Protein 8PKW (pdb70)

Structure (mmCIF, N/CA/C/O backbone):
data_8PKW
#
_entry.id   8PKW
#
_cell.length_a   162.684
_cell.length_b   68.970
_cell.length_c   77.965
_cell.angle_alpha   90.000
_cell.angle_beta   117.864
_cell.angle_gamma   90.000
#
_symmetry.space_group_name_H-M   'C 1 2 1'
#
loop_
_entity.id
_entity.type
_entity.pdbx_description
1 polymer 'Kelch-like ECH-associated protein 1'
2 polymer CP5
3 non-polymer 'SULFATE ION'
4 non-polymer 'CHLORIDE ION'
5 non-polymer 1,2-ETHANEDIOL
6 non-polymer GLYCEROL
7 non-polymer 'SODIUM ION'
8 non-polymer (2-methylphenyl)methanol
9 water water
#
loop_
_atom_site.group_PDB
_atom_site.id
_atom_site.type_symbol
_atom_site.label_atom_id
_atom_site.label_alt_id
_atom_site.label_comp_id
_atom_site.label_asym_id
_atom_site.label_entity_id
_atom_site.label_seq_id
_atom_site.pdbx_PDB_ins_code
_atom_site.Cartn_x
_atom_site.Cartn_y
_atom_site.Cartn_z
_atom_site.occupancy
_atom_site.B_iso_or_equiv
_atom_site.auth_seq_id
_atom_site.auth_comp_id
_atom_site.auth_asym_id
_atom_site.auth_atom_id
_atom_site.pdbx_PDB_model_num
ATOM 1 N N . VAL A 1 16 ? -55.12445 9.79185 11.38157 1.000 82.66182 324 VAL A N 1
ATOM 2 C CA . VAL A 1 16 ? -54.62730 8.88721 12.41097 1.000 81.58705 324 VAL A CA 1
ATOM 3 C C . VAL A 1 16 ? -53.21236 8.43287 12.06508 1.000 77.31679 324 VAL A C 1
ATOM 4 O O . VAL A 1 16 ? -52.34326 8.35346 12.93501 1.000 81.31429 324 VAL A O 1
ATOM 6 N N . GLY A 1 17 ? -52.97681 8.16239 10.78472 1.000 67.33525 325 GLY A N 1
ATOM 7 C CA . GLY A 1 17 ? -51.68857 7.67790 10.34355 1.000 58.80421 325 GLY A CA 1
ATOM 8 C C . GLY A 1 17 ? -50.74354 8.80832 9.97094 1.000 51.54916 325 GLY A C 1
ATOM 9 O O . GLY A 1 17 ? -51.15353 9.84715 9.46283 1.000 53.26477 325 GLY A O 1
ATOM 10 N N . ARG A 1 18 ? -49.46081 8.58854 10.23743 1.000 42.82887 326 ARG A N 1
ATOM 11 C CA . ARG A 1 18 ? -48.41954 9.54745 9.90572 1.000 38.29511 326 ARG A CA 1
ATOM 12 C C . ARG A 1 18 ? -47.53329 8.98144 8.80059 1.000 34.00129 326 ARG A C 1
ATOM 13 O O . ARG A 1 18 ? -47.28574 7.77106 8.73845 1.000 35.55670 326 ARG A O 1
ATOM 21 N N . LEU A 1 19 ? -47.06856 9.86687 7.92067 1.000 29.73373 327 LEU A N 1
ATOM 22 C CA . LEU A 1 19 ? -46.22581 9.51349 6.78832 1.000 25.99454 327 LEU A CA 1
ATOM 23 C C . LEU A 1 19 ? -44.87965 10.20602 6.90504 1.000 28.17649 327 LEU A C 1
ATOM 24 O O . LEU A 1 19 ? -44.72770 11.19938 7.62544 1.000 28.53070 327 LEU A O 1
ATOM 29 N N . ILE A 1 20 ? -43.91136 9.68711 6.15807 1.000 26.77538 328 ILE A N 1
ATOM 30 C CA . ILE A 1 20 ? -42.58390 10.28113 6.06199 1.000 25.50421 328 ILE A CA 1
ATOM 31 C C . ILE A 1 20 ? -42.55621 11.12501 4.79478 1.000 26.37480 328 ILE A C 1
ATOM 32 O O . ILE A 1 20 ? -42.59369 10.59129 3.67920 1.000 28.66616 328 ILE A O 1
ATOM 37 N N . TYR A 1 21 ? -42.50014 12.44703 4.96190 1.000 24.92745 329 TYR A N 1
ATOM 38 C CA . TYR A 1 21 ? -42.50155 13.38466 3.84050 1.000 25.02550 329 TYR A CA 1
ATOM 39 C C . TYR A 1 21 ? -41.07362 13.74200 3.44939 1.000 26.13648 329 TYR A C 1
ATOM 40 O O . TYR A 1 21 ? -40.27071 14.09365 4.31398 1.000 29.78046 329 TYR A O 1
ATOM 49 N N . THR A 1 22 ? -40.76505 13.68740 2.15281 1.000 24.60166 330 THR A N 1
ATOM 50 C CA . THR A 1 22 ? -39.47400 14.14805 1.65106 1.000 25.43129 330 THR A CA 1
ATOM 51 C C . THR A 1 22 ? -39.71801 15.25716 0.63495 1.000 25.15115 330 THR A C 1
ATOM 52 O O . THR A 1 22 ? -40.52145 15.09277 -0.29228 1.000 30.56449 330 THR A O 1
ATOM 56 N N . ALA A 1 23 ? -39.02819 16.38564 0.81635 1.000 24.74373 331 ALA A N 1
ATOM 57 C CA . ALA A 1 23 ? -39.19390 17.57039 -0.01413 1.000 24.77354 331 ALA A CA 1
ATOM 58 C C . ALA A 1 23 ? -37.86656 17.92972 -0.65951 1.000 22.63302 331 ALA A C 1
ATOM 59 O O . ALA A 1 23 ? -36.82229 17.91896 0.00753 1.000 25.80214 331 ALA A O 1
ATOM 61 N N . GLY A 1 24 ? -37.91724 18.25371 -1.95296 1.000 24.95447 332 GLY A N 1
ATOM 62 C CA . GLY A 1 24 ? -36.75877 18.78312 -2.64814 1.000 26.44863 332 GLY A CA 1
ATOM 63 C C . GLY A 1 24 ? -35.68930 17.72980 -2.86908 1.000 26.04124 332 GLY A C 1
ATOM 64 O O . GLY A 1 24 ? -35.95909 16.52665 -2.95267 1.000 27.44940 332 GLY A O 1
ATOM 65 N N . GLY A 1 25 ? -34.45329 18.19369 -2.97555 1.000 24.81774 333 GLY A N 1
ATOM 66 C CA . GLY A 1 25 ? -33.30751 17.33123 -3.17226 1.000 25.13289 333 GLY A CA 1
ATOM 67 C C . GLY A 1 25 ? -32.57417 17.68268 -4.44686 1.000 25.81204 333 GLY A C 1
ATOM 68 O O . GLY A 1 25 ? -32.88135 18.66618 -5.13179 1.000 27.22450 333 GLY A O 1
ATOM 69 N N . TYR A 1 26 ? -31.56929 16.86577 -4.75695 1.000 26.37532 334 TYR A N 1
ATOM 70 C CA . TYR A 1 26 ? -30.70984 17.11852 -5.90188 1.000 25.85275 334 TYR A CA 1
ATOM 71 C C . TYR A 1 26 ? -30.46253 15.84052 -6.68857 1.000 26.83069 334 TYR A C 1
ATOM 72 O O . TYR A 1 26 ? -30.11766 14.80844 -6.11284 1.000 28.04427 334 TYR A O 1
ATOM 81 N N . PHE A 1 27 ? -30.64209 15.92207 -8.00904 1.000 28.06318 335 PHE A N 1
ATOM 82 C CA . PHE A 1 27 ? -30.16039 14.89988 -8.93478 1.000 29.27487 335 PHE A CA 1
ATOM 83 C C . PHE A 1 27 ? -30.00846 15.62930 -10.26841 1.000 36.01943 335 PHE A C 1
ATOM 84 O O . PHE A 1 27 ? -31.01310 15.92357 -10.92702 1.000 38.55385 335 PHE A O 1
ATOM 92 N N . ARG A 1 28 ? -28.76040 15.95499 -10.61400 1.000 37.46205 336 ARG A N 1
ATOM 93 C CA . ARG A 1 28 ? -28.35553 16.75343 -11.77270 1.000 36.16582 336 ARG A CA 1
ATOM 94 C C . ARG A 1 28 ? -28.76560 18.22007 -11.63812 1.000 35.22606 336 ARG A C 1
ATOM 95 O O . ARG A 1 28 ? -28.01871 19.11477 -12.04987 1.000 40.96435 336 ARG A O 1
ATOM 103 N N A GLN A 1 29 ? -29.94087 18.46794 -11.05948 0.500 32.54045 337 GLN A N 1
ATOM 104 N N B GLN A 1 29 ? -29.95074 18.47860 -11.08865 0.500 33.24866 337 GLN A N 1
ATOM 105 C CA A GLN A 1 29 ? -30.39776 19.80686 -10.71826 0.500 29.38038 337 GLN A CA 1
ATOM 106 C CA B GLN A 1 29 ? -30.36656 19.81836 -10.70320 0.500 31.24550 337 GLN A CA 1
ATOM 107 C C A GLN A 1 29 ? -31.25445 19.69739 -9.46756 0.500 27.54287 337 GLN A C 1
ATOM 108 C C B GLN A 1 29 ? -31.15316 19.69909 -9.40809 0.500 29.42019 337 GLN A C 1
ATOM 109 O O A GLN A 1 29 ? -31.64857 18.60113 -9.05719 0.500 28.28420 337 GLN A O 1
ATOM 110 O O B GLN A 1 29 ? -31.39861 18.59662 -8.90752 0.500 31.47905 337 GLN A O 1
ATOM 121 N N . SER A 1 30 ? -31.54030 20.84328 -8.85343 1.000 26.95595 338 SER A N 1
ATOM 122 C CA . SER A 1 30 ? -32.41894 20.83016 -7.68796 1.000 25.84872 338 SER A CA 1
ATOM 123 C C . SER A 1 30 ? -33.82047 20.39520 -8.09814 1.000 26.47321 338 SER A C 1
ATOM 124 O O . SER A 1 30 ? -34.25459 20.60717 -9.24068 1.000 29.06682 338 SER A O 1
ATOM 127 N N . LEU A 1 31 ? -34.52922 19.78654 -7.14589 1.000 25.23875 339 LEU A N 1
ATOM 128 C CA . LEU A 1 31 ? -35.78729 19.09683 -7.39796 1.000 26.66197 339 LEU A CA 1
ATOM 129 C C . LEU A 1 31 ? -36.94069 19.77563 -6.66829 1.000 25.28138 339 LEU A C 1
ATOM 130 O O . LEU A 1 31 ? -36.75815 20.39302 -5.61869 1.000 26.90358 339 LEU A O 1
ATOM 135 N N . SER A 1 32 ? -38.14889 19.63441 -7.22723 1.000 26.88618 340 SER A N 1
ATOM 136 C CA . SER A 1 32 ? -39.35379 20.18580 -6.61848 1.000 26.60128 340 SER A CA 1
ATOM 137 C C . SER A 1 32 ? -40.23710 19.14284 -5.95062 1.000 27.38505 340 SER A C 1
ATOM 138 O O . SER A 1 32 ? -41.31296 19.49772 -5.47366 1.000 29.55636 340 SER A O 1
ATOM 141 N N . TYR A 1 33 ? -39.82404 17.87847 -5.91500 1.000 28.45517 341 TYR A N 1
ATOM 142 C CA . TYR A 1 33 ? -40.69969 16.80110 -5.45681 1.000 27.87328 341 TYR A CA 1
ATOM 143 C C . TYR A 1 33 ? -41.10595 16.96197 -3.99943 1.000 27.77904 341 TYR A C 1
ATOM 144 O O . TYR A 1 33 ? -40.28415 17.28486 -3.14095 1.000 30.81169 341 TYR A O 1
ATOM 153 N N . LEU A 1 34 ? -42.37675 16.68516 -3.72208 1.000 25.65212 342 LEU A N 1
ATOM 154 C CA . LEU A 1 34 ? -42.85519 16.36627 -2.38428 1.000 25.27425 342 LEU A CA 1
ATOM 155 C C . LEU A 1 34 ? -43.52075 15.00221 -2.48349 1.000 25.63311 342 LEU A C 1
ATOM 156 O O . LEU A 1 34 ? -44.50358 14.84268 -3.21855 1.000 28.82406 342 LEU A O 1
ATOM 161 N N . GLU A 1 35 ? -42.97087 14.01886 -1.77777 1.000 26.79272 343 GLU A N 1
ATOM 162 C CA . GLU A 1 35 ? -43.50257 12.66301 -1.75899 1.000 26.11981 343 GLU A CA 1
ATOM 163 C C . GLU A 1 35 ? -43.57382 12.16559 -0.32392 1.000 27.60108 343 GLU A C 1
ATOM 164 O O . GLU A 1 35 ? -42.75288 12.53658 0.51130 1.000 29.85814 343 GLU A O 1
ATOM 170 N N . ALA A 1 36 ? -44.54271 11.29499 -0.05106 1.000 27.92842 344 ALA A N 1
ATOM 171 C CA . ALA A 1 36 ? -44.81064 10.82926 1.30608 1.000 26.46991 344 ALA A CA 1
ATOM 172 C C . ALA A 1 36 ? -44.84314 9.31128 1.31983 1.000 29.14559 344 ALA A C 1
ATOM 173 O O . ALA A 1 36 ? -45.63744 8.69620 0.59873 1.000 30.87699 344 ALA A O 1
ATOM 175 N N . TYR A 1 37 ? -44.00109 8.71772 2.15724 1.000 26.68788 345 TYR A N 1
ATOM 176 C CA . TYR A 1 37 ? -43.87642 7.27456 2.27423 1.000 26.25895 345 TYR A CA 1
ATOM 177 C C . TYR A 1 37 ? -44.71377 6.76798 3.43972 1.000 26.52331 345 TYR A C 1
ATOM 178 O O . TYR A 1 37 ? -44.69986 7.34788 4.53217 1.000 28.15591 345 TYR A O 1
ATOM 187 N N . ASN A 1 38 ? -45.42345 5.67026 3.19944 1.000 26.62022 346 ASN A N 1
ATOM 188 C CA . ASN A 1 38 ? -46.22432 4.98456 4.20773 1.000 27.05943 346 ASN A CA 1
ATOM 189 C C . ASN A 1 38 ? -45.48152 3.72674 4.63901 1.000 28.47876 346 ASN A C 1
ATOM 190 O O . ASN A 1 38 ? -45.46525 2.73204 3.89752 1.000 30.61407 346 ASN A O 1
ATOM 195 N N . PRO A 1 39 ? -44.85823 3.70630 5.81947 1.000 28.60358 347 PRO A N 1
ATOM 196 C CA . PRO A 1 39 ? -44.06380 2.52873 6.20632 1.000 31.03914 347 PRO A CA 1
ATOM 197 C C . PRO A 1 39 ? -44.88688 1.26812 6.38672 1.000 32.65177 347 PRO A C 1
ATOM 198 O O . PRO A 1 39 ? -44.31177 0.17267 6.40050 1.000 36.85731 347 PRO A O 1
ATOM 202 N N . SER A 1 40 ? -46.21240 1.38651 6.50051 1.000 31.95073 348 SER A N 1
ATOM 203 C CA . SER A 1 40 ? -47.06685 0.21721 6.67636 1.000 33.38105 348 SER A CA 1
ATOM 204 C C . SER A 1 40 ? -47.42360 -0.42109 5.34085 1.000 32.57831 348 SER A C 1
ATOM 205 O O . SER A 1 40 ? -47.20294 -1.62114 5.14338 1.000 36.14347 348 SER A O 1
ATOM 208 N N . ASP A 1 41 ? -47.97061 0.35397 4.40539 1.000 29.78945 349 ASP A N 1
ATOM 209 C CA . ASP A 1 41 ? -48.39918 -0.23908 3.14617 1.000 28.61838 349 ASP A CA 1
ATOM 210 C C . ASP A 1 41 ? -47.38551 -0.04306 2.02617 1.000 26.62010 349 ASP A C 1
ATOM 211 O O . ASP A 1 41 ? -47.59984 -0.54702 0.91732 1.000 27.44221 349 ASP A O 1
ATOM 216 N N . GLY A 1 42 ? -46.27241 0.63274 2.30707 1.000 27.57215 350 GLY A N 1
ATOM 217 C CA . GLY A 1 42 ? -45.14796 0.71799 1.39600 1.000 27.23717 350 GLY A CA 1
ATOM 218 C C . GLY A 1 42 ? -45.25924 1.72598 0.27021 1.000 25.82227 350 GLY A C 1
ATOM 219 O O . GLY A 1 42 ? -44.30497 1.84395 -0.51760 1.000 27.12884 350 GLY A O 1
ATOM 220 N N . THR A 1 43 ? -46.36141 2.47043 0.17090 1.000 27.07945 351 THR A N 1
ATOM 221 C CA . THR A 1 43 ? -46.55950 3.35205 -0.97031 1.000 26.20114 351 THR A CA 1
ATOM 222 C C . THR A 1 43 ? -45.79147 4.66093 -0.82088 1.000 30.03248 351 THR A C 1
ATOM 223 O O . THR A 1 43 ? -45.46974 5.11598 0.28533 1.000 29.85091 351 THR A O 1
ATOM 227 N N . TRP A 1 44 ? -45.52047 5.27463 -1.97183 1.000 27.27261 352 TRP A N 1
ATOM 228 C CA . TRP A 1 44 ? -45.11208 6.66866 -2.08268 1.000 31.07150 352 TRP A CA 1
ATOM 229 C C . TRP A 1 44 ? -46.24184 7.46895 -2.71337 1.000 32.46611 352 TRP A C 1
ATOM 230 O O . TRP A 1 44 ? -46.70859 7.13569 -3.80962 1.000 36.71033 352 TRP A O 1
ATOM 241 N N . LEU A 1 45 ? -46.67056 8.51799 -2.02861 1.000 30.56600 353 LEU A N 1
ATOM 242 C CA . LEU A 1 45 ? -47.68889 9.43467 -2.52445 1.000 31.81987 353 LEU A CA 1
ATOM 243 C C . LEU A 1 45 ? -47.01028 10.66330 -3.11861 1.000 32.74966 353 LEU A C 1
ATOM 244 O O . LEU A 1 45 ? -46.14007 11.25492 -2.47684 1.000 35.99386 353 LEU A O 1
ATOM 249 N N . ARG A 1 46 ? -47.39325 11.04115 -4.33858 1.000 29.92433 354 ARG A N 1
ATOM 250 C CA . ARG A 1 46 ? -46.87454 12.25326 -4.96442 1.000 31.67108 354 ARG A CA 1
ATOM 251 C C . ARG A 1 46 ? -47.80229 13.41740 -4.63050 1.000 30.76059 354 ARG A C 1
ATOM 252 O O . ARG A 1 46 ? -48.99304 13.38502 -4.96065 1.000 34.56155 354 ARG A O 1
ATOM 260 N N . LEU A 1 47 ? -47.25900 14.44640 -3.99592 1.000 29.81609 355 LEU A N 1
ATOM 261 C CA . LEU A 1 47 ? -48.02786 15.58099 -3.49222 1.000 29.77274 355 LEU A CA 1
ATOM 262 C C . LEU A 1 47 ? -47.61442 16.85338 -4.23372 1.000 31.60625 355 LEU A C 1
ATOM 263 O O . LEU A 1 47 ? -46.83514 16.80662 -5.18792 1.000 30.98192 355 LEU A O 1
ATOM 268 N N . ALA A 1 48 ? -48.16506 17.99541 -3.80397 1.000 28.95374 356 ALA A N 1
ATOM 269 C CA . ALA A 1 48 ? -47.91893 19.26255 -4.49661 1.000 28.95311 356 ALA A CA 1
ATOM 270 C C . ALA A 1 48 ? -46.42924 19.59223 -4.55349 1.000 29.36375 356 ALA A C 1
ATOM 271 O O . ALA A 1 48 ? -45.73178 19.53173 -3.53686 1.000 28.96893 356 ALA A O 1
ATOM 273 N N . ASP A 1 49 ? -45.95154 19.97210 -5.74520 1.000 30.46755 357 ASP A N 1
ATOM 274 C CA . ASP A 1 49 ? -44.55991 20.39456 -5.91914 1.000 27.36871 357 ASP A CA 1
ATOM 275 C C . ASP A 1 49 ? -44.24843 21.61526 -5.05878 1.000 28.83707 357 ASP A C 1
ATOM 276 O O . ASP A 1 49 ? -45.08934 22.50199 -4.87054 1.000 29.71908 357 ASP A O 1
ATOM 281 N N . LEU A 1 50 ? -43.01092 21.66831 -4.55294 1.000 26.19216 358 LEU A N 1
ATOM 282 C CA . LEU A 1 50 ? -42.46319 22.92348 -4.05634 1.000 26.96112 358 LEU A CA 1
ATOM 283 C C . LEU A 1 50 ? -42.62185 24.01851 -5.10418 1.000 27.86110 358 LEU A C 1
ATOM 284 O O . LEU A 1 50 ? -42.57844 23.76400 -6.31433 1.000 28.69445 358 LEU A O 1
ATOM 289 N N . GLN A 1 51 ? -42.80020 25.24964 -4.61371 1.000 28.29225 359 GLN A N 1
ATOM 290 C CA A GLN A 1 51 ? -42.90663 26.39024 -5.51208 0.500 27.77579 359 GLN A CA 1
ATOM 291 C CA B GLN A 1 51 ? -42.89271 26.42418 -5.47389 0.500 30.68446 359 GLN A CA 1
ATOM 292 C C . GLN A 1 51 ? -41.61116 26.62655 -6.28133 1.000 26.47342 359 GLN A C 1
ATOM 293 O O . GLN A 1 51 ? -41.65696 27.02517 -7.45706 1.000 31.16241 359 GLN A O 1
ATOM 304 N N . VAL A 1 52 ? -40.46171 26.36085 -5.66331 1.000 27.67729 360 VAL A N 1
ATOM 305 C CA . VAL A 1 52 ? -39.13339 26.55726 -6.24759 1.000 29.07192 360 VAL A CA 1
ATOM 306 C C . VAL A 1 52 ? -38.34897 25.27010 -6.02209 1.000 27.63329 360 VAL A C 1
ATOM 307 O O . VAL A 1 52 ? -38.36880 24.74056 -4.90552 1.000 29.94514 360 VAL A O 1
ATOM 311 N N . PRO A 1 53 ? -37.66929 24.72012 -7.02755 1.000 28.49581 361 PRO A N 1
ATOM 312 C CA . PRO A 1 53 ? -36.80586 23.55306 -6.77305 1.000 26.55308 361 PRO A CA 1
ATOM 313 C C . PRO A 1 53 ? -35.70415 23.92553 -5.79120 1.000 29.05688 361 PRO A C 1
ATOM 314 O O . PRO A 1 53 ? -35.09977 24.99314 -5.89597 1.000 31.40214 361 PRO A O 1
ATOM 318 N N . ARG A 1 54 ? -35.46379 23.04900 -4.81479 1.000 26.78544 362 ARG A N 1
ATOM 319 C CA . ARG A 1 54 ? -34.47869 23.32415 -3.77868 1.000 26.01439 362 ARG A CA 1
ATOM 320 C C . ARG A 1 54 ? -33.78738 22.04512 -3.34051 1.000 25.17296 362 ARG A C 1
ATOM 321 O O . ARG A 1 54 ? -34.43658 21.01810 -3.12437 1.000 27.39182 362 ARG A O 1
ATOM 329 N N . SER A 1 55 ? -32.46629 22.12549 -3.18340 1.000 24.46639 363 SER A N 1
ATOM 330 C CA . SER A 1 55 ? -31.67770 21.09705 -2.52063 1.000 24.64094 363 SER A CA 1
ATOM 331 C C . SER A 1 55 ? -30.97246 21.70728 -1.31281 1.000 24.37261 363 SER A C 1
ATOM 332 O O . SER A 1 55 ? -30.84289 22.93032 -1.19911 1.000 24.63998 363 SER A O 1
ATOM 335 N N . GLY A 1 56 ? -30.51109 20.85441 -0.40308 1.000 24.18306 364 GLY A N 1
ATOM 336 C CA . GLY A 1 56 ? -29.79298 21.37327 0.75002 1.000 25.35667 364 GLY A CA 1
ATOM 337 C C . GLY A 1 56 ? -30.67502 22.09056 1.74787 1.000 24.48449 364 GLY A C 1
ATOM 338 O O . GLY A 1 56 ? -30.18222 22.87811 2.57077 1.000 24.86121 364 GLY A O 1
ATOM 339 N N . LEU A 1 57 ? -31.97591 21.85144 1.68097 1.000 24.70511 365 LEU A N 1
ATOM 340 C CA . LEU A 1 57 ? -32.95387 22.40494 2.59340 1.000 24.33006 365 LEU A CA 1
ATOM 341 C C . LEU A 1 57 ? -33.13723 21.46252 3.78044 1.000 24.19541 365 LEU A C 1
ATOM 342 O O . LEU A 1 57 ? -32.61232 20.34642 3.80582 1.000 27.83371 365 LEU A O 1
ATOM 347 N N . ALA A 1 58 ? -33.87582 21.93120 4.78398 1.000 24.40396 366 ALA A N 1
ATOM 348 C CA . ALA A 1 58 ? -34.26294 21.09227 5.90360 1.000 24.18689 366 ALA A CA 1
ATOM 349 C C . ALA A 1 58 ? -35.77618 21.11010 6.03628 1.000 25.51687 366 ALA A C 1
ATOM 350 O O . ALA A 1 58 ? -36.44048 22.06117 5.62051 1.000 27.78226 366 ALA A O 1
ATOM 352 N N . GLY A 1 59 ? -36.31061 20.02917 6.58742 1.000 25.10624 367 GLY A N 1
ATOM 353 C CA . GLY A 1 59 ? -37.72843 19.92529 6.86640 1.000 25.13323 367 GLY A CA 1
ATOM 354 C C . GLY A 1 59 ? -37.98165 19.80226 8.35465 1.000 26.88364 367 GLY A C 1
ATOM 355 O O . GLY A 1 59 ? -37.13680 19.31103 9.10710 1.000 29.45685 367 GLY A O 1
ATOM 356 N N . CYS A 1 60 ? -39.15883 20.26474 8.78110 1.000 24.91548 368 CYS A N 1
ATOM 357 C CA . CYS A 1 60 ? -39.58101 20.12301 10.16845 1.000 27.02438 368 CYS A CA 1
ATOM 358 C C . CYS A 1 60 ? -41.09171 20.26809 10.19720 1.000 27.00805 368 CYS A C 1
ATOM 359 O O . CYS A 1 60 ? -41.71050 20.69494 9.21942 1.000 27.27519 368 CYS A O 1
ATOM 362 N N . VAL A 1 61 ? -41.68308 19.91160 11.33435 1.000 28.01891 369 VAL A N 1
ATOM 363 C CA . VAL A 1 61 ? -43.12827 19.99661 11.49878 1.000 27.94947 369 VAL A CA 1
ATOM 364 C C . VAL A 1 61 ? -43.44084 20.78501 12.76403 1.000 29.91698 369 VAL A C 1
ATOM 365 O O . VAL A 1 61 ? -42.84793 20.53767 13.82034 1.000 32.33508 369 VAL A O 1
ATOM 369 N N . VAL A 1 62 ? -44.36627 21.73804 12.65614 1.000 28.15341 370 VAL A N 1
ATOM 370 C CA . VAL A 1 62 ? -44.87145 22.46363 13.81541 1.000 29.12170 370 VAL A CA 1
ATOM 371 C C . VAL A 1 62 ? -46.37969 22.56418 13.65966 1.000 32.63287 370 VAL A C 1
ATOM 372 O O . VAL A 1 62 ? -46.86570 23.02040 12.62082 1.000 33.80285 370 VAL A O 1
ATOM 376 N N . GLY A 1 63 ? -47.12073 22.13627 14.67787 1.000 34.25229 371 GLY A N 1
ATOM 377 C CA . GLY A 1 63 ? -48.56351 22.25579 14.59496 1.000 36.68691 371 GLY A CA 1
ATOM 378 C C . GLY A 1 63 ? -49.17780 21.47221 13.45873 1.000 39.17937 371 GLY A C 1
ATOM 379 O O . GLY A 1 63 ? -50.18616 21.90185 12.89008 1.000 41.67463 371 GLY A O 1
ATOM 380 N N . GLY A 1 64 ? -48.58666 20.33569 13.09941 1.000 37.92516 372 GLY A N 1
ATOM 381 C CA . GLY A 1 64 ? -49.08833 19.52558 12.01297 1.000 36.23776 372 GLY A CA 1
ATOM 382 C C . GLY A 1 64 ? -48.73401 20.01539 10.62621 1.000 38.87971 372 GLY A C 1
ATOM 383 O O . GLY A 1 64 ? -49.04827 19.32435 9.64694 1.000 46.17766 372 GLY A O 1
ATOM 384 N N . LEU A 1 65 ? -48.10327 21.18164 10.50413 1.000 31.33359 373 LEU A N 1
ATOM 385 C CA . LEU A 1 65 ? -47.72758 21.73701 9.21257 1.000 28.91236 373 LEU A CA 1
ATOM 386 C C . LEU A 1 65 ? -46.27502 21.39561 8.91440 1.000 26.80065 373 LEU A C 1
ATOM 387 O O . LEU A 1 65 ? -45.43251 21.40281 9.81623 1.000 29.02409 373 LEU A O 1
ATOM 392 N N . LEU A 1 66 ? -45.99377 21.08810 7.64866 1.000 27.16963 374 LEU A N 1
ATOM 393 C CA . LEU A 1 66 ? -44.64199 20.76827 7.20560 1.000 25.22711 374 LEU A CA 1
ATOM 394 C C . LEU A 1 66 ? -43.96428 22.02935 6.67977 1.000 25.74008 374 LEU A C 1
ATOM 395 O O . LEU A 1 66 ? -44.52894 22.73129 5.83779 1.000 30.49880 374 LEU A O 1
ATOM 400 N N . TYR A 1 67 ? -42.75413 22.30802 7.16513 1.000 24.89092 375 TYR A N 1
ATOM 401 C CA . TYR A 1 67 ? -41.97430 23.46981 6.74510 1.000 26.07893 375 TYR A CA 1
ATOM 402 C C . TYR A 1 67 ? -40.73379 23.03803 5.96579 1.000 25.20402 375 TYR A C 1
ATOM 403 O O . TYR A 1 67 ? -40.05200 22.07359 6.33837 1.000 27.22280 375 TYR A O 1
ATOM 412 N N . ALA A 1 68 ? -40.46528 23.74265 4.87233 1.000 25.37429 376 ALA A N 1
ATOM 413 C CA . ALA A 1 68 ? -39.25326 23.59369 4.07423 1.000 25.45068 376 ALA A CA 1
ATOM 414 C C . ALA A 1 68 ? -38.43541 24.86905 4.22856 1.000 24.54953 376 ALA A C 1
ATOM 415 O O . ALA A 1 68 ? -38.92560 25.96028 3.90452 1.000 26.31031 376 ALA A O 1
ATOM 417 N N . VAL A 1 69 ? -37.19131 24.73318 4.70080 1.000 24.07742 377 VAL A N 1
ATOM 418 C CA . VAL A 1 69 ? -36.37611 25.85854 5.16205 1.000 22.92856 377 VAL A CA 1
ATOM 419 C C . VAL A 1 69 ? -35.07818 25.91431 4.36316 1.000 25.01725 377 VAL A C 1
ATOM 420 O O . VAL A 1 69 ? -34.30573 24.94492 4.35638 1.000 24.77969 377 VAL A O 1
ATOM 424 N N . GLY A 1 70 ? -34.80654 27.06855 3.74847 1.000 24.48209 378 GLY A N 1
ATOM 425 C CA . GLY A 1 70 ? -33.50110 27.28925 3.14364 1.000 23.46347 378 GLY A CA 1
ATOM 426 C C . GLY A 1 70 ? -33.25095 26.44857 1.90518 1.000 24.34183 378 GLY A C 1
ATOM 427 O O . GLY A 1 70 ? -34.17018 26.09472 1.15657 1.000 25.58675 378 GLY A O 1
ATOM 428 N N . GLY A 1 71 ? -31.97784 26.14048 1.67834 1.000 24.51896 379 GLY A N 1
ATOM 429 C CA . GLY A 1 71 ? -31.56878 25.37230 0.51693 1.000 24.15352 379 GLY A CA 1
ATOM 430 C C . GLY A 1 71 ? -30.96910 26.21199 -0.59503 1.000 22.70010 379 GLY A C 1
ATOM 431 O O . GLY A 1 71 ? -30.49034 27.33485 -0.39813 1.000 25.71177 379 GLY A O 1
ATOM 432 N N . ARG A 1 72 ? -31.00462 25.64303 -1.79933 1.000 24.08387 380 ARG A N 1
ATOM 433 C CA . ARG A 1 72 ? -30.38285 26.25134 -2.97048 1.000 24.86337 380 ARG A CA 1
ATOM 434 C C . ARG A 1 72 ? -31.09090 25.75227 -4.22102 1.000 26.25679 380 ARG A C 1
ATOM 435 O O . ARG A 1 72 ? -31.43177 24.57155 -4.31487 1.000 27.47943 380 ARG A O 1
ATOM 443 N N . ASN A 1 73 ? -31.31814 26.64365 -5.17245 1.000 26.63168 381 ASN A N 1
ATOM 444 C CA . ASN A 1 73 ? -31.87287 26.24813 -6.46365 1.000 30.54162 381 ASN A CA 1
ATOM 445 C C . ASN A 1 73 ? -30.72724 26.15718 -7.46817 1.000 33.03513 381 ASN A C 1
ATOM 446 O O . ASN A 1 73 ? -30.28726 27.16725 -8.02022 1.000 34.46715 381 ASN A O 1
ATOM 451 N N . ASN A 1 74 ? -30.24295 24.93690 -7.68714 1.000 33.75291 382 ASN A N 1
ATOM 452 C CA . ASN A 1 74 ? -29.32123 24.62663 -8.77247 1.000 37.03063 382 ASN A CA 1
ATOM 453 C C . ASN A 1 74 ? -30.15150 24.31194 -10.01075 1.000 39.29215 382 ASN A C 1
ATOM 454 O O . ASN A 1 74 ? -30.86989 23.31140 -10.04073 1.000 44.19735 382 ASN A O 1
ATOM 459 N N . SER A 1 75 ? -30.06067 25.15541 -11.02357 1.000 42.43433 383 SER A N 1
ATOM 460 C CA . SER A 1 75 ? -30.88240 25.03074 -12.21639 1.000 48.81483 383 SER A CA 1
ATOM 461 C C . SER A 1 75 ? -30.01809 25.22079 -13.45050 1.000 52.47121 383 SER A C 1
ATOM 462 O O . SER A 1 75 ? -28.93612 25.81323 -13.37589 1.000 52.73481 383 SER A O 1
ATOM 465 N N . PRO A 1 76 ? -30.45813 24.70944 -14.60485 1.000 54.68376 384 PRO A N 1
ATOM 466 C CA . PRO A 1 76 ? -29.70131 24.94918 -15.84496 1.000 56.17513 384 PRO A CA 1
ATOM 467 C C . PRO A 1 76 ? -29.52359 26.41857 -16.16963 1.000 60.93284 384 PRO A C 1
ATOM 468 O O . PRO A 1 76 ? -28.57949 26.76921 -16.88995 1.000 66.14951 384 PRO A O 1
ATOM 472 N N . ASP A 1 77 ? -30.39729 27.28903 -15.66714 1.000 61.04564 385 ASP A N 1
ATOM 473 C CA . ASP A 1 77 ? -30.33069 28.70988 -15.97805 1.000 65.31953 385 ASP A CA 1
ATOM 474 C C . ASP A 1 77 ? -29.50090 29.50395 -14.97961 1.000 65.13439 385 ASP A C 1
ATOM 475 O O . ASP A 1 77 ? -29.22977 30.68429 -15.22639 1.000 69.11947 385 ASP A O 1
ATOM 477 N N . GLY A 1 78 ? -29.09309 28.89811 -13.87891 1.000 59.78325 386 GLY A N 1
ATOM 478 C CA . GLY A 1 78 ? -28.36687 29.61146 -12.84596 1.000 55.03490 386 GLY A CA 1
ATOM 479 C C . GLY A 1 78 ? -28.64829 29.01818 -11.48310 1.000 51.28732 386 GLY A C 1
ATOM 480 O O . GLY A 1 78 ? -29.59298 28.25410 -11.28440 1.000 53.65576 386 GLY A O 1
ATOM 481 N N . ASN A 1 79 ? -27.80007 29.38958 -10.52918 1.000 44.05997 387 ASN A N 1
ATOM 482 C CA . ASN A 1 79 ? -27.83811 28.83532 -9.18613 1.000 39.60887 387 ASN A CA 1
ATOM 483 C C . ASN A 1 79 ? -28.01719 29.95164 -8.16958 1.000 36.49284 387 ASN A C 1
ATOM 484 O O . ASN A 1 79 ? -27.34278 30.98291 -8.24914 1.000 42.19649 387 ASN A O 1
ATOM 489 N N . THR A 1 80 ? -28.90860 29.73498 -7.19856 1.000 33.17033 388 THR A N 1
ATOM 490 C CA . THR A 1 80 ? -29.16141 30.73793 -6.17066 1.000 30.27102 388 THR A CA 1
ATOM 491 C C . THR A 1 80 ? -29.44105 30.04705 -4.84599 1.000 29.00090 388 THR A C 1
ATOM 492 O O . THR A 1 80 ? -30.25927 29.12508 -4.79437 1.000 31.28239 388 THR A O 1
ATOM 496 N N . ASP A 1 81 ? -28.77236 30.49351 -3.78400 1.000 29.07954 389 ASP A N 1
ATOM 497 C CA . ASP A 1 81 ? -29.12596 30.03741 -2.44730 1.000 25.73392 389 ASP A CA 1
ATOM 498 C C . ASP A 1 81 ? -30.45941 30.64705 -2.03443 1.000 26.76411 389 ASP A C 1
ATOM 499 O O . ASP A 1 81 ? -30.88618 31.67156 -2.56470 1.000 31.12244 389 ASP A O 1
ATOM 504 N N . SER A 1 82 ? -31.12701 30.00625 -1.07854 1.000 25.15622 390 SER A N 1
ATOM 505 C CA . SER A 1 82 ? -32.48156 30.39078 -0.68973 1.000 26.09369 390 SER A CA 1
ATOM 506 C C . SER A 1 82 ? -32.56517 30.74794 0.78769 1.000 23.38640 390 SER A C 1
ATOM 507 O O . SER A 1 82 ? -32.07558 29.99652 1.63948 1.000 25.51490 390 SER A O 1
ATOM 510 N N . SER A 1 83 ? -33.22653 31.87516 1.08088 1.000 24.29784 391 SER A N 1
ATOM 511 C CA . SER A 1 83 ? -33.65658 32.23248 2.42966 1.000 25.39378 391 SER A CA 1
ATOM 512 C C . SER A 1 83 ? -35.08757 31.81422 2.72310 1.000 25.61534 391 SER A C 1
ATOM 513 O O . SER A 1 83 ? -35.59435 32.12178 3.80743 1.000 26.14354 391 SER A O 1
ATOM 516 N N . ALA A 1 84 ? -35.74860 31.14559 1.78151 1.000 24.73534 392 ALA A N 1
ATOM 517 C CA . ALA A 1 84 ? -37.19090 30.95524 1.84929 1.000 24.62620 392 ALA A CA 1
ATOM 518 C C . ALA A 1 84 ? -37.60121 30.01632 2.97335 1.000 26.20751 392 ALA A C 1
ATOM 519 O O . ALA A 1 84 ? -36.90185 29.05665 3.31882 1.000 27.20686 392 ALA A O 1
ATOM 521 N N . LEU A 1 85 ? -38.76739 30.30904 3.53562 1.000 24.28012 393 LEU A N 1
ATOM 522 C CA . LEU A 1 85 ? -39.50691 29.40498 4.40180 1.000 26.27934 393 LEU A CA 1
ATOM 523 C C . LEU A 1 85 ? -40.86921 29.18824 3.76247 1.000 24.89934 393 LEU A C 1
ATOM 524 O O . LEU A 1 85 ? -41.56257 30.15786 3.44177 1.000 26.60618 393 LEU A O 1
ATOM 529 N N . ASP A 1 86 ? -41.22581 27.92985 3.51932 1.000 25.91860 394 ASP A N 1
ATOM 530 C CA . ASP A 1 86 ? -42.53058 27.61012 2.95955 1.000 25.93690 394 ASP A CA 1
ATOM 531 C C . ASP A 1 86 ? -43.18661 26.51889 3.78237 1.000 26.08308 394 ASP A C 1
ATOM 532 O O . ASP A 1 86 ? -42.51343 25.67411 4.36889 1.000 27.91538 394 ASP A O 1
ATOM 537 N N A CYS A 1 87 ? -44.51953 26.52917 3.78392 0.500 23.84413 395 CYS A N 1
ATOM 538 N N B CYS A 1 87 ? -44.50993 26.54714 3.86352 0.500 28.86874 395 CYS A N 1
ATOM 539 C CA A CYS A 1 87 ? -45.31967 25.69578 4.67220 0.500 24.51295 395 CYS A CA 1
ATOM 540 C CA B CYS A 1 87 ? -45.17699 25.56132 4.69735 0.500 32.58316 395 CYS A CA 1
ATOM 541 C C A CYS A 1 87 ? -46.28577 24.84554 3.85368 0.500 25.15141 395 CYS A C 1
ATOM 542 C C B CYS A 1 87 ? -46.26860 24.84708 3.91779 0.500 29.26631 395 CYS A C 1
ATOM 543 O O A CYS A 1 87 ? -46.97216 25.36946 2.97044 0.500 26.48678 395 CYS A O 1
ATOM 544 O O B CYS A 1 87 ? -47.00863 25.45938 3.14144 0.500 30.65419 395 CYS A O 1
ATOM 549 N N . TYR A 1 88 ? -46.34016 23.53949 4.13593 1.000 26.70258 396 TYR A N 1
ATOM 550 C CA . TYR A 1 88 ? -47.23759 22.62949 3.43101 1.000 26.34885 396 TYR A CA 1
ATOM 551 C C . TYR A 1 88 ? -48.30420 22.13536 4.39931 1.000 26.93922 396 TYR A C 1
ATOM 552 O O . TYR A 1 88 ? -47.97928 21.66496 5.49724 1.000 28.53824 396 TYR A O 1
ATOM 561 N N . ASN A 1 89 ? -49.57063 22.22374 3.98538 1.000 29.67339 397 ASN A N 1
ATOM 562 C CA . ASN A 1 89 ? -50.68372 21.74548 4.79451 1.000 29.50129 397 ASN A CA 1
ATOM 563 C C . ASN A 1 89 ? -51.23120 20.43989 4.22267 1.000 30.42425 397 ASN A C 1
ATOM 564 O O . ASN A 1 89 ? -51.85751 20.45333 3.14839 1.000 31.83741 397 ASN A O 1
ATOM 569 N N . PRO A 1 90 ? -51.04528 19.30002 4.89497 1.000 32.49897 398 PRO A N 1
ATOM 570 C CA . PRO A 1 90 ? -51.57984 18.03427 4.35705 1.000 33.49376 398 PRO A CA 1
ATOM 571 C C . PRO A 1 90 ? -53.09004 18.02173 4.20964 1.000 36.71217 398 PRO A C 1
ATOM 572 O O . PRO A 1 90 ? -53.61579 17.23598 3.40525 1.000 39.46348 398 PRO A O 1
ATOM 576 N N A MET A 1 91 ? -53.80949 18.85755 4.96148 0.500 36.08627 399 MET A N 1
ATOM 577 N N B MET A 1 91 ? -53.80775 18.86152 4.96121 0.500 36.51871 399 MET A N 1
ATOM 578 C CA A MET A 1 91 ? -55.26437 18.86965 4.85801 0.500 39.16118 399 MET A CA 1
ATOM 579 C CA B MET A 1 91 ? -55.26349 18.88592 4.87993 0.500 40.25479 399 MET A CA 1
ATOM 580 C C A MET A 1 91 ? -55.73102 19.46766 3.53821 0.500 37.52761 399 MET A C 1
ATOM 581 C C B MET A 1 91 ? -55.76317 19.54292 3.59945 0.500 37.59787 399 MET A C 1
ATOM 582 O O A MET A 1 91 ? -56.82103 19.13143 3.05766 0.500 41.25555 399 MET A O 1
ATOM 583 O O B MET A 1 91 ? -56.91568 19.31768 3.21112 0.500 39.91678 399 MET A O 1
ATOM 592 N N . THR A 1 92 ? -54.93102 20.34876 2.94053 1.000 36.63802 400 THR A N 1
ATOM 593 C CA . THR A 1 92 ? -55.29748 21.00559 1.69619 1.000 35.93265 400 THR A CA 1
ATOM 594 C C . THR A 1 92 ? -54.41352 20.61512 0.52480 1.000 34.11240 400 THR A C 1
ATOM 595 O O . THR A 1 92 ? -54.76545 20.92613 -0.61961 1.000 38.31966 400 THR A O 1
ATOM 599 N N . ASN A 1 93 ? -53.29215 19.93373 0.77876 1.000 33.57705 401 ASN A N 1
ATOM 600 C CA . ASN A 1 93 ? -52.28239 19.63838 -0.24056 1.000 33.29022 401 ASN A CA 1
ATOM 601 C C . ASN A 1 93 ? -51.83415 20.91263 -0.95357 1.000 33.69938 401 ASN A C 1
ATOM 602 O O . ASN A 1 93 ? -51.66299 20.94766 -2.17741 1.000 34.16556 401 ASN A O 1
ATOM 607 N N . GLN A 1 94 ? -51.62266 21.97555 -0.17596 1.000 30.99618 402 GLN A N 1
ATOM 608 C CA . GLN A 1 94 ? -51.19241 23.25297 -0.72550 1.000 33.30209 402 GLN A CA 1
ATOM 609 C C . GLN A 1 94 ? -49.98216 23.77765 0.02965 1.000 32.94595 402 GLN A C 1
ATOM 610 O O . GLN A 1 94 ? -49.90287 23.64865 1.25791 1.000 31.87591 402 GLN A O 1
ATOM 616 N N . TRP A 1 95 ? -49.04921 24.37306 -0.71600 1.000 28.87669 403 TRP A N 1
ATOM 617 C CA . TRP A 1 95 ? -47.93681 25.11979 -0.14774 1.000 29.21394 403 TRP A CA 1
ATOM 618 C C . TRP A 1 95 ? -48.30270 26.59316 0.00133 1.000 29.11404 403 TRP A C 1
ATOM 619 O O . TRP A 1 95 ? -49.04477 27.15642 -0.81237 1.000 32.42671 403 TRP A O 1
ATOM 630 N N A SER A 1 96 ? -47.75966 27.22224 1.05055 0.500 25.88225 404 SER A N 1
ATOM 631 N N B SER A 1 96 ? -47.74709 27.21808 1.04136 0.500 31.84667 404 SER A N 1
ATOM 632 C CA A SER A 1 96 ? -47.96019 28.64537 1.32643 0.500 24.03052 404 SER A CA 1
ATOM 633 C CA B SER A 1 96 ? -47.91583 28.63492 1.29286 0.500 35.16746 404 SER A CA 1
ATOM 634 C C A SER A 1 96 ? -46.62154 29.24148 1.74982 0.500 25.88330 404 SER A C 1
ATOM 635 C C B SER A 1 96 ? -46.57582 29.21145 1.73844 0.500 34.48780 404 SER A C 1
ATOM 636 O O A SER A 1 96 ? -45.93016 28.65251 2.58955 0.500 28.09215 404 SER A O 1
ATOM 637 O O B SER A 1 96 ? -45.90220 28.61279 2.59229 0.500 38.47690 404 SER A O 1
ATOM 642 N N A PRO A 1 97 ? -46.24444 30.40525 1.23234 0.500 24.40661 405 PRO A N 1
ATOM 643 N N B PRO A 1 97 ? -46.16621 30.35453 1.19870 0.500 32.20298 405 PRO A N 1
ATOM 644 C CA A PRO A 1 97 ? -45.00061 31.03872 1.67991 0.500 24.62247 405 PRO A CA 1
ATOM 645 C CA B PRO A 1 97 ? -44.92958 30.98606 1.66804 0.500 30.48360 405 PRO A CA 1
ATOM 646 C C A PRO A 1 97 ? -45.10181 31.54155 3.11208 0.500 27.18644 405 PRO A C 1
ATOM 647 C C B PRO A 1 97 ? -45.07303 31.56518 3.06592 0.500 29.18391 405 PRO A C 1
ATOM 648 O O A PRO A 1 97 ? -46.18558 31.84237 3.62279 0.500 30.02199 405 PRO A O 1
ATOM 649 O O B PRO A 1 97 ? -46.16451 31.93947 3.50667 0.500 31.63926 405 PRO A O 1
ATOM 656 N N . CYS A 1 98 ? -43.93811 31.64773 3.75099 1.000 26.78344 406 CYS A N 1
ATOM 657 C CA . CYS A 1 98 ? -43.79845 32.31524 5.02953 1.000 27.54922 406 CYS A CA 1
ATOM 658 C C . CYS A 1 98 ? -42.77393 33.43434 4.86589 1.000 28.75114 406 CYS A C 1
ATOM 659 O O . CYS A 1 98 ? -42.11543 33.56381 3.82003 1.000 29.40265 406 CYS A O 1
ATOM 662 N N . ALA A 1 99 ? -42.61227 34.23012 5.92042 1.000 29.96337 407 ALA A N 1
ATOM 663 C CA . ALA A 1 99 ? -41.56501 35.24149 5.90935 1.000 29.51501 407 ALA A CA 1
ATOM 664 C C . ALA A 1 99 ? -40.20683 34.56500 5.73837 1.000 29.90366 407 ALA A C 1
ATOM 665 O O . ALA A 1 99 ? -39.96909 33.50515 6.33480 1.000 29.15640 407 ALA A O 1
ATOM 667 N N . PRO A 1 100 ? -39.30210 35.13319 4.94184 1.000 27.01560 408 PRO A N 1
ATOM 668 C CA . PRO A 1 100 ? -37.98257 34.51478 4.76061 1.000 27.51928 408 PRO A CA 1
ATOM 669 C C . PRO A 1 100 ? -37.03207 34.82338 5.90858 1.000 26.31591 408 PRO A C 1
ATOM 670 O O . PRO A 1 100 ? -37.20549 35.77979 6.67538 1.000 28.19706 408 PRO A O 1
ATOM 674 N N . MET A 1 101 ? -35.98573 34.00108 5.98269 1.000 25.76179 409 MET A N 1
ATOM 675 C CA . MET A 1 101 ? -34.86733 34.23180 6.88640 1.000 27.82535 409 MET A CA 1
ATOM 676 C C . MET A 1 101 ? -34.09382 35.48397 6.48887 1.000 27.36424 409 MET A C 1
ATOM 677 O O . MET A 1 101 ? -34.22796 36.01237 5.38094 1.000 29.77385 409 MET A O 1
ATOM 682 N N . SER A 1 102 ? -33.23848 35.93074 7.41301 1.000 28.23271 410 SER A N 1
ATOM 683 C CA . SER A 1 102 ? -32.43112 37.13043 7.19394 1.000 28.07989 410 SER A CA 1
ATOM 684 C C . SER A 1 102 ? -31.39945 36.94498 6.08525 1.000 28.15672 410 SER A C 1
ATOM 685 O O . SER A 1 102 ? -30.97293 37.93619 5.47508 1.000 30.91717 410 SER A O 1
ATOM 688 N N A VAL A 1 103 ? -30.97093 35.70791 5.84615 0.700 29.65429 411 VAL A N 1
ATOM 689 N N B VAL A 1 103 ? -30.96010 35.71122 5.83921 0.300 29.23343 411 VAL A N 1
ATOM 690 C CA A VAL A 1 103 ? -29.94203 35.38485 4.85019 0.700 28.23163 411 VAL A CA 1
ATOM 691 C CA B VAL A 1 103 ? -29.87885 35.40193 4.89724 0.300 28.40496 411 VAL A CA 1
ATOM 692 C C A VAL A 1 103 ? -30.29026 34.06349 4.19425 0.700 28.26564 411 VAL A C 1
ATOM 693 C C B VAL A 1 103 ? -30.18446 34.06034 4.23258 0.300 27.15336 411 VAL A C 1
ATOM 694 O O A VAL A 1 103 ? -30.95817 33.21017 4.79320 0.700 28.59480 411 VAL A O 1
ATOM 695 O O B VAL A 1 103 ? -30.77251 33.18285 4.87965 0.300 25.86297 411 VAL A O 1
ATOM 702 N N . PRO A 1 104 ? -29.81908 33.84688 2.96242 1.000 27.16927 412 PRO A N 1
ATOM 703 C CA . PRO A 1 104 ? -29.92942 32.49532 2.38781 1.000 24.93789 412 PRO A CA 1
ATOM 704 C C . PRO A 1 104 ? -29.05358 31.52291 3.15755 1.000 24.65036 412 PRO A C 1
ATOM 705 O O . PRO A 1 104 ? -27.97980 31.88336 3.64710 1.000 28.01221 412 PRO A O 1
ATOM 709 N N . ARG A 1 105 ? -29.52750 30.27747 3.26873 1.000 25.80670 413 ARG A N 1
ATOM 710 C CA . ARG A 1 105 ? -28.82911 29.22915 4.02355 1.000 24.77262 413 ARG A CA 1
ATOM 711 C C . ARG A 1 105 ? -28.95075 27.92723 3.24003 1.000 25.01406 413 ARG A C 1
ATOM 712 O O . ARG A 1 105 ? -29.92408 27.18397 3.40472 1.000 26.57254 413 ARG A O 1
ATOM 720 N N . ASN A 1 106 ? -27.94306 27.64310 2.41994 1.000 24.46612 414 ASN A N 1
ATOM 721 C CA . ASN A 1 106 ? -27.82033 26.34101 1.78237 1.000 25.37473 414 ASN A CA 1
ATOM 722 C C . ASN A 1 106 ? -27.13144 25.37209 2.73368 1.000 23.34958 414 ASN A C 1
ATOM 723 O O . ASN A 1 106 ? -26.24436 25.76810 3.49216 1.000 26.67103 414 ASN A O 1
ATOM 728 N N . ARG A 1 107 ? -27.55771 24.10701 2.70580 1.000 22.27434 415 ARG A N 1
ATOM 729 C CA . ARG A 1 107 ? -27.02142 23.06512 3.59302 1.000 24.18579 415 ARG A CA 1
ATOM 730 C C . ARG A 1 107 ? -27.20079 23.47130 5.05268 1.000 24.49226 415 ARG A C 1
ATOM 731 O O . ARG A 1 107 ? -26.26884 23.45130 5.87355 1.000 25.88137 415 ARG A O 1
ATOM 739 N N . ILE A 1 108 ? -28.44484 23.81969 5.34813 1.000 25.11222 416 ILE A N 1
ATOM 740 C CA . ILE A 1 108 ? -28.92367 24.28447 6.64061 1.000 24.91326 416 ILE A CA 1
ATOM 741 C C . ILE A 1 108 ? -29.24691 23.09309 7.54072 1.000 25.38614 416 ILE A C 1
ATOM 742 O O . ILE A 1 108 ? -29.46836 21.97269 7.07677 1.000 26.85211 416 ILE A O 1
ATOM 747 N N . GLY A 1 109 ? -29.24631 23.33350 8.85084 1.000 26.37068 417 GLY A N 1
ATOM 748 C CA . GLY A 1 109 ? -29.90128 22.44721 9.80295 1.000 26.43690 417 GLY A CA 1
ATOM 749 C C . GLY A 1 109 ? -30.96364 23.20717 10.57519 1.000 29.44068 417 GLY A C 1
ATOM 750 O O . GLY A 1 109 ? -30.84015 24.41417 10.79744 1.000 28.72121 417 GLY A O 1
ATOM 751 N N . VAL A 1 110 ? -32.02299 22.49632 10.98807 1.000 24.91575 418 VAL A N 1
ATOM 752 C CA . VAL A 1 110 ? -33.08722 23.11789 11.77491 1.000 25.73595 418 VAL A CA 1
ATOM 753 C C . VAL A 1 110 ? -33.50432 22.22449 12.93992 1.000 26.17843 418 VAL A C 1
ATOM 754 O O . VAL A 1 110 ? -33.35755 20.99541 12.91182 1.000 27.86175 418 VAL A O 1
ATOM 758 N N . GLY A 1 111 ? -34.04821 22.87689 13.97027 1.000 26.16384 419 GLY A N 1
ATOM 759 C CA . GLY A 1 111 ? -34.67506 22.18896 15.08413 1.000 27.01589 419 GLY A CA 1
ATOM 760 C C . GLY A 1 111 ? -35.84260 23.00153 15.60590 1.000 29.37970 419 GLY A C 1
ATOM 761 O O . GLY A 1 111 ? -35.92279 24.21734 15.39655 1.000 31.91261 419 GLY A O 1
ATOM 762 N N . VAL A 1 112 ? -36.75363 22.32009 16.29786 1.000 29.33792 420 VAL A N 1
ATOM 763 C CA . VAL A 1 112 ? -37.95984 22.95049 16.82839 1.000 30.32312 420 VAL A CA 1
ATOM 764 C C . VAL A 1 112 ? -37.91157 22.90305 18.35152 1.000 31.84461 420 VAL A C 1
ATOM 765 O O . VAL A 1 112 ? -37.71734 21.82949 18.93897 1.000 33.48328 420 VAL A O 1
ATOM 769 N N . ILE A 1 113 ? -38.08968 24.06573 18.98890 1.000 31.70138 421 ILE A N 1
ATOM 770 C CA . ILE A 1 113 ? -38.19309 24.17622 20.44443 1.000 31.23711 421 ILE A CA 1
ATOM 771 C C . ILE A 1 113 ? -39.41626 25.01887 20.77228 1.000 35.89249 421 ILE A C 1
ATOM 772 O O . ILE A 1 113 ? -39.50653 26.17354 20.33923 1.000 39.57557 421 ILE A O 1
ATOM 777 N N . ASP A 1 114 ? -40.33891 24.45142 21.55045 1.000 36.66404 422 ASP A N 1
ATOM 778 C CA . ASP A 1 114 ? -41.53232 25.16019 22.02199 1.000 45.60133 422 ASP A CA 1
ATOM 779 C C . ASP A 1 114 ? -42.25661 25.85258 20.86813 1.000 37.91028 422 ASP A C 1
ATOM 780 O O . ASP A 1 114 ? -42.63044 27.02646 20.94031 1.000 37.41711 422 ASP A O 1
ATOM 785 N N . GLY A 1 115 ? -42.43305 25.11201 19.77865 1.000 35.73625 423 GLY A N 1
ATOM 786 C CA . GLY A 1 115 ? -43.18887 25.62116 18.65130 1.000 33.06673 423 GLY A CA 1
ATOM 787 C C . GLY A 1 115 ? -42.49098 26.65417 17.79732 1.000 32.17412 423 GLY A C 1
ATOM 788 O O . GLY A 1 115 ? -43.13969 27.25332 16.92981 1.000 32.53163 423 GLY A O 1
ATOM 789 N N . HIS A 1 116 ? -41.19392 26.88356 18.00271 1.000 30.84945 424 HIS A N 1
ATOM 790 C CA . HIS A 1 116 ? -40.42023 27.83557 17.21470 1.000 28.07829 424 HIS A CA 1
ATOM 791 C C . HIS A 1 116 ? -39.36166 27.08661 16.40961 1.000 30.56214 424 HIS A C 1
ATOM 792 O O . HIS A 1 116 ? -38.77732 26.11594 16.89864 1.000 32.11366 424 HIS A O 1
ATOM 799 N N . ILE A 1 117 ? -39.10354 27.53997 15.18468 1.000 28.31108 425 ILE A N 1
ATOM 800 C CA . ILE A 1 117 ? -38.13484 26.90069 14.29450 1.000 28.28285 425 ILE A CA 1
ATOM 801 C C . ILE A 1 117 ? -36.81071 27.63899 14.40242 1.000 28.01757 425 ILE A C 1
ATOM 802 O O . ILE A 1 117 ? -36.75318 28.85848 14.19134 1.000 28.76800 425 ILE A O 1
ATOM 807 N N . TYR A 1 118 ? -35.74186 26.90299 14.69393 1.000 27.43754 426 TYR A N 1
ATOM 808 C CA . TYR A 1 118 ? -34.39587 27.46208 14.70648 1.000 27.74746 426 TYR A CA 1
ATOM 809 C C . TYR A 1 118 ? -33.67593 27.05353 13.42793 1.000 26.81956 426 TYR A C 1
ATOM 810 O O . TYR A 1 118 ? -33.59988 25.85881 13.10342 1.000 30.10444 426 TYR A O 1
ATOM 819 N N . ALA A 1 119 ? -33.17109 28.04689 12.69784 1.000 26.76595 427 ALA A N 1
ATOM 820 C CA . ALA A 1 119 ? -32.37311 27.83469 11.49939 1.000 26.45822 427 ALA A CA 1
ATOM 821 C C . ALA A 1 119 ? -30.90953 28.04178 11.85187 1.000 28.40943 427 ALA A C 1
ATOM 822 O O . ALA A 1 119 ? -30.54838 29.08717 12.40386 1.000 30.57984 427 ALA A O 1
ATOM 824 N N . VAL A 1 120 ? -30.07492 27.05384 11.52737 1.000 26.33816 428 VAL A N 1
ATOM 825 C CA . VAL A 1 120 ? -28.70242 26.98916 12.02335 1.000 26.01715 428 VAL A CA 1
ATOM 826 C C . VAL A 1 120 ? -27.73416 26.90576 10.84040 1.000 28.97207 428 VAL A C 1
ATOM 827 O O . VAL A 1 120 ? -27.83130 25.99207 10.01313 1.000 27.53944 428 VAL A O 1
ATOM 831 N N . GLY A 1 121 ? -26.78089 27.83857 10.77880 1.000 27.51405 429 GLY A N 1
ATOM 832 C CA . GLY A 1 121 ? -25.65383 27.64734 9.89172 1.000 27.54449 429 GLY A CA 1
ATOM 833 C C . GLY A 1 121 ? -26.02872 27.69303 8.41906 1.000 25.87925 429 GLY A C 1
ATOM 834 O O . GLY A 1 121 ? -26.92585 28.42192 8.00021 1.000 27.12821 429 GLY A O 1
ATOM 835 N N . GLY A 1 122 ? -25.30529 26.90216 7.61992 1.000 26.88019 430 GLY A N 1
ATOM 836 C CA . GLY A 1 122 ? -25.46733 26.91040 6.17753 1.000 25.61452 430 GLY A CA 1
ATOM 837 C C . GLY A 1 122 ? -24.56838 27.92375 5.49434 1.000 27.63383 430 GLY A C 1
ATOM 838 O O . GLY A 1 122 ? -23.77018 28.62549 6.11443 1.000 31.34534 430 GLY A O 1
ATOM 839 N N . SER A 1 123 ? -24.70055 28.00591 4.17338 1.000 25.96375 431 SER A N 1
ATOM 840 C CA . SER A 1 123 ? -23.84112 28.87568 3.38395 1.000 28.80124 431 SER A CA 1
ATOM 841 C C . SER A 1 123 ? -24.65121 29.78033 2.46944 1.000 28.20281 431 SER A C 1
ATOM 842 O O . SER A 1 123 ? -25.78944 29.47588 2.09550 1.000 27.77165 431 SER A O 1
ATOM 845 N N . HIS A 1 124 ? -24.04505 30.91866 2.13679 1.000 28.71440 432 HIS A N 1
ATOM 846 C CA . HIS A 1 124 ? -24.57438 31.85430 1.15032 1.000 29.17983 432 HIS A CA 1
ATOM 847 C C . HIS A 1 124 ? -23.38636 32.21436 0.27343 1.000 29.59555 432 HIS A C 1
ATOM 848 O O . HIS A 1 124 ? -22.55435 33.03734 0.66645 1.000 31.98186 432 HIS A O 1
ATOM 855 N N . GLY A 1 125 ? -23.29514 31.58767 -0.89359 1.000 32.77916 433 GLY A N 1
ATOM 856 C CA . GLY A 1 125 ? -22.11080 31.78920 -1.71011 1.000 34.58758 433 GLY A CA 1
ATOM 857 C C . GLY A 1 125 ? -20.89398 31.31041 -0.94509 1.000 38.15036 433 GLY A C 1
ATOM 858 O O . GLY A 1 125 ? -20.84541 30.17225 -0.46268 1.000 40.99601 433 GLY A O 1
ATOM 859 N N A CYS A 1 126 ? -19.89585 32.18269 -0.81024 0.500 37.73275 434 CYS A N 1
ATOM 860 N N B CYS A 1 126 ? -19.90481 32.19456 -0.81382 0.500 38.63452 434 CYS A N 1
ATOM 861 C CA A CYS A 1 126 ? -18.69002 31.82710 -0.07573 0.500 39.58111 434 CYS A CA 1
ATOM 862 C CA B CYS A 1 126 ? -18.67370 31.89598 -0.09590 0.500 41.14360 434 CYS A CA 1
ATOM 863 C C A CYS A 1 126 ? -18.81289 32.05691 1.42357 0.500 39.42070 434 CYS A C 1
ATOM 864 C C B CYS A 1 126 ? -18.77416 32.16281 1.39974 0.500 40.39976 434 CYS A C 1
ATOM 865 O O A CYS A 1 126 ? -17.89013 31.70112 2.16770 0.500 44.05532 434 CYS A O 1
ATOM 866 O O B CYS A 1 126 ? -17.78879 31.95430 2.11808 0.500 44.73237 434 CYS A O 1
ATOM 871 N N . ILE A 1 127 ? -19.91868 32.63038 1.88508 1.000 35.64222 435 ILE A N 1
ATOM 872 C CA . ILE A 1 127 ? -20.10606 32.89183 3.30811 1.000 34.89721 435 ILE A CA 1
ATOM 873 C C . ILE A 1 127 ? -20.57047 31.61121 3.98498 1.000 35.05725 435 ILE A C 1
ATOM 874 O O . ILE A 1 127 ? -21.57434 31.01129 3.58323 1.000 35.46410 435 ILE A O 1
ATOM 879 N N A HIS A 1 128 ? -19.82365 31.16827 4.99387 0.500 34.87888 436 HIS A N 1
ATOM 880 N N B HIS A 1 128 ? -19.84182 31.20817 5.02275 0.500 36.22855 436 HIS A N 1
ATOM 881 C CA A HIS A 1 128 ? -20.21247 30.03869 5.82857 0.500 32.64915 436 HIS A CA 1
ATOM 882 C CA B HIS A 1 128 ? -20.17698 30.06120 5.85568 0.500 35.98994 436 HIS A CA 1
ATOM 883 C C A HIS A 1 128 ? -20.72661 30.59343 7.15113 0.500 31.45438 436 HIS A C 1
ATOM 884 C C B HIS A 1 128 ? -20.72251 30.60062 7.17300 0.500 33.52130 436 HIS A C 1
ATOM 885 O O A HIS A 1 128 ? -19.97794 31.24483 7.88451 0.500 33.83806 436 HIS A O 1
ATOM 886 O O B HIS A 1 128 ? -19.99440 31.24918 7.92901 0.500 36.19063 436 HIS A O 1
ATOM 899 N N . HIS A 1 129 ? -22.00293 30.35245 7.44373 1.000 30.68147 437 HIS A N 1
ATOM 900 C CA . HIS A 1 129 ? -22.65802 30.99758 8.57264 1.000 29.53524 437 HIS A CA 1
ATOM 901 C C . HIS A 1 129 ? -22.31313 30.35277 9.90550 1.000 29.54694 437 HIS A C 1
ATOM 902 O O . HIS A 1 129 ? -22.35204 29.12493 10.05329 1.000 31.19565 437 HIS A O 1
ATOM 909 N N . ASN A 1 130 ? -22.02810 31.19509 10.90057 1.000 29.77869 438 ASN A N 1
ATOM 910 C CA . ASN A 1 130 ? -22.21438 30.79066 12.28522 1.000 32.03277 438 ASN A CA 1
ATOM 911 C C . ASN A 1 130 ? -23.52583 31.31663 12.85633 1.000 33.27389 438 ASN A C 1
ATOM 912 O O . ASN A 1 130 ? -23.88206 30.96936 13.98469 1.000 33.16437 438 ASN A O 1
ATOM 917 N N . SER A 1 131 ? -24.26021 32.12798 12.09817 1.000 31.30037 439 SER A N 1
ATOM 918 C CA . SER A 1 131 ? -25.44423 32.76854 12.64874 1.000 29.59338 439 SER A CA 1
ATOM 919 C C . SER A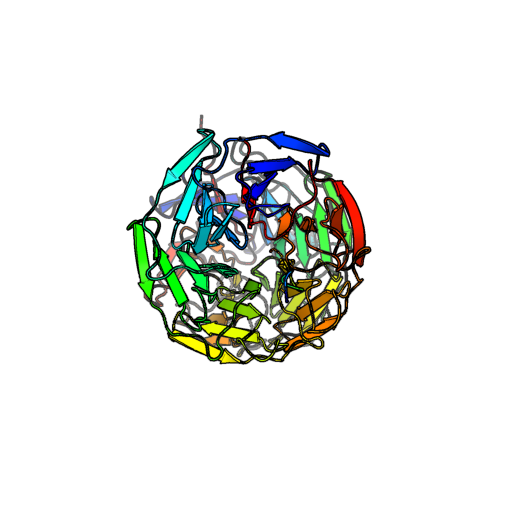 1 131 ? -26.61120 31.78401 12.76191 1.000 30.67377 439 SER A C 1
ATOM 920 O O . SER A 1 131 ? -26.66073 30.73793 12.09706 1.000 31.39855 439 SER A O 1
ATOM 923 N N . VAL A 1 132 ? -27.55017 32.13977 13.64622 1.000 31.00224 440 VAL A N 1
ATOM 924 C CA . VAL A 1 132 ? -28.72143 31.33795 13.98805 1.000 31.36794 440 VAL A CA 1
ATOM 925 C C . VAL A 1 132 ? -29.90045 32.28525 14.13165 1.000 32.22649 440 VAL A C 1
ATOM 926 O O . VAL A 1 132 ? -29.74993 33.39214 14.65847 1.000 32.74905 440 VAL A O 1
ATOM 930 N N . GLU A 1 133 ? -31.07807 31.85945 13.67727 1.000 29.37932 441 GLU A N 1
ATOM 931 C CA . GLU A 1 133 ? -32.25858 32.70231 13.83016 1.000 28.75653 441 GLU A CA 1
ATOM 932 C C . GLU A 1 133 ? -33.47112 31.83271 14.13226 1.000 29.75370 441 GLU A C 1
ATOM 933 O O . GLU A 1 133 ? -33.48836 30.62785 13.85909 1.000 30.15812 441 GLU A O 1
ATOM 939 N N . ARG A 1 134 ? -34.48845 32.46080 14.71091 1.000 31.52142 442 ARG A N 1
ATOM 940 C CA . ARG A 1 134 ? -35.63408 31.75625 15.27209 1.000 29.86952 442 ARG A CA 1
ATOM 941 C C . ARG A 1 134 ? -36.92131 32.28656 14.65634 1.000 30.34411 442 ARG A C 1
ATOM 942 O O . ARG A 1 134 ? -37.13702 33.50367 14.62117 1.000 31.67232 442 ARG A O 1
ATOM 950 N N . TYR A 1 135 ? -37.77912 31.36888 14.20229 1.000 28.71213 443 TYR A N 1
ATOM 951 C CA . TYR A 1 135 ? -39.04423 31.68965 13.55349 1.000 28.98898 443 TYR A CA 1
ATOM 952 C C . TYR A 1 135 ? -40.20077 31.43599 14.50850 1.000 29.12127 443 TYR A C 1
ATOM 953 O O . TYR A 1 135 ? -40.28490 30.35935 15.10663 1.000 30.91201 443 TYR A O 1
ATOM 962 N N . GLU A 1 136 ? -41.09692 32.41522 14.62913 1.000 31.55405 444 GLU A N 1
ATOM 963 C CA . GLU A 1 136 ? -42.31287 32.26491 15.42673 1.000 32.41594 444 GLU A CA 1
ATOM 964 C C . GLU A 1 136 ? -43.52703 32.14343 14.51214 1.000 31.32611 444 GLU A C 1
ATOM 965 O O . GLU A 1 136 ? -43.94963 33.14934 13.92025 1.000 32.18824 444 GLU A O 1
ATOM 971 N N . PRO A 1 137 ? -44.11934 30.95493 14.36357 1.000 31.72508 445 PRO A N 1
ATOM 972 C CA . PRO A 1 137 ? -45.26629 30.82166 13.44410 1.000 32.43658 445 PRO A CA 1
ATOM 973 C C . PRO A 1 137 ? -46.44519 31.71520 13.78648 1.000 36.02776 445 PRO A C 1
ATOM 974 O O . PRO A 1 137 ? -47.12285 32.21069 12.87735 1.000 36.79202 445 PRO A O 1
ATOM 978 N N . GLU A 1 138 ? -46.72201 31.92796 15.07346 1.000 37.15710 446 GLU A N 1
ATOM 979 C CA . GLU A 1 138 ? -47.88271 32.72397 15.46016 1.000 39.36423 446 GLU A CA 1
ATOM 980 C C . GLU A 1 138 ? -47.76610 34.16643 14.99102 1.000 39.84091 446 GLU A C 1
ATOM 981 O O . GLU A 1 138 ? -48.78723 34.84585 14.83295 1.000 41.74163 446 GLU A O 1
ATOM 983 N N . ARG A 1 139 ? -46.54889 34.64538 14.75334 1.000 38.70744 447 ARG A N 1
ATOM 984 C CA . ARG A 1 139 ? -46.33196 36.00526 14.29196 1.000 39.40268 447 ARG A CA 1
ATOM 985 C C . ARG A 1 139 ? -45.71069 36.08717 12.90498 1.000 37.75001 447 ARG A C 1
ATOM 986 O O . ARG A 1 139 ? -45.57612 37.19838 12.37815 1.000 38.88726 447 ARG A O 1
ATOM 994 N N . ASP A 1 140 ? -45.34520 34.95528 12.29888 1.000 34.33202 448 ASP A N 1
ATOM 995 C CA . ASP A 1 140 ? -44.65864 34.91205 11.00173 1.000 32.71832 448 ASP A CA 1
ATOM 996 C C . ASP A 1 140 ? -43.48577 35.89522 10.96476 1.000 30.96573 448 ASP A C 1
ATOM 997 O O . ASP A 1 140 ? -43.39146 36.76791 10.09934 1.000 33.15840 448 ASP A O 1
ATOM 1002 N N . GLU A 1 141 ? -42.57420 35.72977 11.92819 1.000 31.13015 449 GLU A N 1
ATOM 1003 C CA . GLU A 1 141 ? -41.42281 36.61104 12.07503 1.000 31.97939 449 GLU A CA 1
ATOM 1004 C C . GLU A 1 141 ? -40.19299 35.79113 12.41341 1.000 32.68283 449 GLU A C 1
ATOM 1005 O O . GLU A 1 141 ? -40.26968 34.86363 13.22369 1.000 32.31987 449 GLU A O 1
ATOM 1011 N N . TRP A 1 142 ? -39.05792 36.17464 11.83144 1.000 31.87712 450 TRP A N 1
ATOM 1012 C CA . TRP A 1 142 ? -37.74929 35.65737 12.20249 1.000 31.07140 450 TRP A CA 1
ATOM 1013 C C . TRP A 1 142 ? -37.00696 36.68182 13.05196 1.000 33.38684 450 TRP A C 1
ATOM 1014 O O . TRP A 1 142 ? -37.13774 37.89545 12.85183 1.000 35.98039 450 TRP A O 1
ATOM 1025 N N . HIS A 1 143 ? -36.21022 36.17828 13.99323 1.000 35.01626 451 HIS A N 1
ATOM 1026 C CA . HIS A 1 143 ? -35.36153 37.01252 14.83604 1.000 37.88293 451 HIS A CA 1
ATOM 1027 C C . HIS A 1 143 ? -34.00991 36.34471 15.02764 1.000 36.44293 451 HIS A C 1
ATOM 1028 O O . HIS A 1 143 ? -33.94048 35.14691 15.31867 1.000 36.57107 451 HIS A O 1
ATOM 1035 N N . LEU A 1 144 ? -32.93779 37.12185 14.88970 1.000 36.06197 452 LEU A N 1
ATOM 1036 C CA . LEU A 1 144 ? -31.60982 36.56803 15.11531 1.000 35.62130 452 LEU A CA 1
ATOM 1037 C C . LEU A 1 144 ? -31.40241 36.25499 16.59291 1.000 37.54869 452 LEU A C 1
ATOM 1038 O O . LEU A 1 144 ? -31.87883 36.97707 17.47327 1.000 39.43737 452 LEU A O 1
ATOM 1043 N N . VAL A 1 145 ? -30.72542 35.14011 16.86102 1.000 34.70402 453 VAL A N 1
ATOM 1044 C CA . VAL A 1 145 ? -30.29901 34.81429 18.21804 1.000 35.66075 453 VAL A CA 1
ATOM 1045 C C . VAL A 1 145 ? -28.77588 34.76739 18.23623 1.000 35.76968 453 VAL A C 1
ATOM 1046 O O . VAL A 1 145 ? -28.12380 35.17716 17.26869 1.000 36.96460 453 VAL A O 1
ATOM 1050 N N . ALA A 1 146 ? -28.19805 34.30483 19.34366 1.000 35.46404 454 ALA A N 1
ATOM 1051 C CA . ALA A 1 146 ? -26.74832 34.29796 19.46696 1.000 36.87354 454 ALA A CA 1
ATOM 1052 C C . ALA A 1 146 ? -26.13356 33.35629 18.43209 1.000 35.42415 454 ALA A C 1
ATOM 1053 O O . ALA A 1 146 ? -26.64729 32.25149 18.21453 1.000 37.20872 454 ALA A O 1
ATOM 1055 N N . PRO A 1 147 ? -25.04591 33.75469 17.77562 1.000 36.54428 455 PRO A N 1
ATOM 1056 C CA . PRO A 1 147 ? -24.40137 32.87288 16.79827 1.000 34.14436 455 PRO A CA 1
ATOM 1057 C C . PRO A 1 147 ? -23.63139 31.74688 17.47369 1.000 35.37185 455 PRO A C 1
ATOM 1058 O O . PRO A 1 147 ? -23.22205 31.83275 18.63298 1.000 38.59018 455 PRO A O 1
ATOM 1062 N N . MET A 1 148 ? -23.42984 30.67973 16.70633 1.000 35.71216 456 MET A N 1
ATOM 1063 C CA . MET A 1 148 ? -22.63433 29.55319 17.16717 1.000 34.24507 456 MET A CA 1
ATOM 1064 C C . MET A 1 148 ? -21.17685 29.95251 17.37743 1.000 35.31242 456 MET A C 1
ATOM 1065 O O . MET A 1 148 ? -20.69163 30.97092 16.86959 1.000 37.70586 456 MET A O 1
ATOM 1070 N N . LEU A 1 149 ? -20.47191 29.11282 18.14041 1.000 34.57339 457 LEU A N 1
ATOM 1071 C CA . LEU A 1 149 ? -19.03227 29.25608 18.29455 1.000 36.72673 457 LEU A CA 1
ATOM 1072 C C . LEU A 1 149 ? -18.28500 28.94991 17.00693 1.000 37.47570 457 LEU A C 1
ATOM 1073 O O . LEU A 1 149 ? -17.10169 29.28988 16.89711 1.000 42.01647 457 LEU A O 1
ATOM 1078 N N . THR A 1 150 ? -18.95384 28.31769 16.04446 1.000 36.42229 458 THR A N 1
ATOM 1079 C CA . THR A 1 150 ? -18.34142 27.74478 14.85973 1.000 35.03380 458 THR A CA 1
ATOM 1080 C C . THR A 1 150 ? -19.19722 28.04343 13.64177 1.000 32.65573 458 THR A C 1
ATOM 1081 O O . THR A 1 150 ? -20.42460 27.96740 13.71154 1.000 34.25536 458 THR A O 1
ATOM 1085 N N . ARG A 1 151 ? -18.55202 28.35605 12.52204 1.000 32.86293 459 ARG A N 1
ATOM 1086 C CA . ARG A 1 151 ? -19.25094 28.36301 11.23941 1.000 31.80583 459 ARG A CA 1
ATOM 1087 C C . ARG A 1 151 ? -19.47474 26.91962 10.78635 1.000 30.78840 459 ARG A C 1
ATOM 1088 O O . ARG A 1 151 ? -18.54492 26.11098 10.80127 1.000 32.33109 459 ARG A O 1
ATOM 1096 N N . ARG A 1 152 ? -20.71667 26.57471 10.43318 1.000 30.53605 460 ARG A N 1
ATOM 1097 C CA . ARG A 1 152 ? -21.07200 25.18480 10.13177 1.000 28.90872 460 ARG A CA 1
ATOM 1098 C C . ARG A 1 152 ? -22.02757 25.13051 8.95088 1.000 30.02995 460 ARG A C 1
ATOM 1099 O O . ARG A 1 152 ? -23.19188 25.52771 9.07563 1.000 30.62616 460 ARG A O 1
ATOM 1107 N N . ILE A 1 153 ? -21.57311 24.58929 7.82916 1.000 27.96457 461 ILE A N 1
ATOM 1108 C CA . ILE A 1 153 ? -22.48872 24.23047 6.75099 1.000 29.37932 461 ILE A CA 1
ATOM 1109 C C . ILE A 1 153 ? -22.55375 22.71289 6.68421 1.000 27.89596 461 ILE A C 1
ATOM 1110 O O . ILE A 1 153 ? -21.61040 22.01643 7.06735 1.000 32.72014 461 ILE A O 1
ATOM 1115 N N . GLY A 1 154 ? -23.69484 22.18956 6.23417 1.000 27.98280 462 GLY A N 1
ATOM 1116 C CA . GLY A 1 154 ? -23.90235 20.75291 6.35087 1.000 27.83082 462 GLY A CA 1
ATOM 1117 C C . GLY A 1 154 ? -23.96363 20.29804 7.78580 1.000 27.07615 462 GLY A C 1
ATOM 1118 O O . GLY A 1 154 ? -23.51177 19.18686 8.10932 1.000 29.87045 462 GLY A O 1
ATOM 1119 N N . VAL A 1 155 ? -24.49237 21.15415 8.66123 1.000 29.04984 463 VAL A N 1
ATOM 1120 C CA . VAL A 1 155 ? -24.59756 20.90724 10.09545 1.000 28.36514 463 VAL A CA 1
ATOM 1121 C C . VAL A 1 155 ? -25.82832 20.05682 10.38236 1.000 26.86172 463 VAL A C 1
ATOM 1122 O O . VAL A 1 155 ? -26.88820 20.24316 9.77344 1.000 30.94115 463 VAL A O 1
ATOM 1126 N N . GLY A 1 156 ? -25.70282 19.12152 11.31940 1.000 25.98570 464 GLY A N 1
ATOM 1127 C CA . GLY A 1 156 ? -26.84472 18.35705 11.79804 1.000 28.66469 464 GLY A CA 1
ATOM 1128 C C . GLY A 1 156 ? -27.37784 19.00429 13.06441 1.000 27.96583 464 GLY A C 1
ATOM 1129 O O . GLY A 1 156 ? -26.60780 19.49837 13.88711 1.000 30.59639 464 GLY A O 1
ATOM 1130 N N . VAL A 1 157 ? -28.70458 19.01866 13.20545 1.000 25.23958 465 VAL A N 1
ATOM 1131 C CA . VAL A 1 157 ? -29.33676 19.70250 14.32841 1.000 28.58820 465 VAL A CA 1
ATOM 1132 C C . VAL A 1 157 ? -30.34189 18.77034 14.98446 1.000 27.78030 465 VAL A C 1
ATOM 1133 O O . VAL A 1 157 ? -31.09608 18.06374 14.30674 1.000 29.88527 465 VAL A O 1
ATOM 1137 N N . ALA A 1 158 ? -30.35994 18.77771 16.31323 1.000 28.93974 466 ALA A N 1
ATOM 1138 C CA . ALA A 1 158 ? -31.34306 17.99646 17.03732 1.000 33.35992 466 ALA A CA 1
ATOM 1139 C C . ALA A 1 158 ? -31.67943 18.71265 18.33262 1.000 32.46499 466 ALA A C 1
ATOM 1140 O O . ALA A 1 158 ? -30.89956 19.51990 18.84323 1.000 33.80109 466 ALA A O 1
ATOM 1142 N N . VAL A 1 159 ? -32.84917 18.39883 18.87410 1.000 31.24324 467 VAL A N 1
ATOM 1143 C CA . VAL A 1 159 ? -33.33123 19.02495 20.09808 1.000 33.64347 467 VAL A CA 1
ATOM 1144 C C . VAL A 1 159 ? -33.55021 17.94588 21.13854 1.000 39.19533 467 VAL A C 1
ATOM 1145 O O . VAL A 1 159 ? -34.28496 16.98334 20.89328 1.000 43.54425 467 VAL A O 1
ATOM 1149 N N . LEU A 1 160 ? -32.92755 18.11922 22.29968 1.000 39.62976 468 LEU A N 1
ATOM 1150 C CA . LEU A 1 160 ? -33.06819 17.19962 23.42046 1.000 42.80340 468 LEU A CA 1
ATOM 1151 C C . LEU A 1 160 ? -33.35382 18.02652 24.66172 1.000 45.73889 468 LEU A C 1
ATOM 1152 O O . LEU A 1 160 ? -32.55102 18.88926 25.03197 1.000 44.01671 468 LEU A O 1
ATOM 1157 N N . ASN A 1 161 ? -34.51453 17.78870 25.27311 1.000 50.56157 469 ASN A N 1
ATOM 1158 C CA . ASN A 1 161 ? -34.93663 18.47078 26.49595 1.000 54.23851 469 ASN A CA 1
ATOM 1159 C C . ASN A 1 161 ? -34.84188 19.99041 26.35408 1.000 51.25722 469 ASN A C 1
ATOM 1160 O O . ASN A 1 161 ? -34.29794 20.69235 27.21273 1.000 49.42196 469 ASN A O 1
ATOM 1165 N N A ARG A 1 162 ? -35.37633 20.49169 25.23854 0.700 46.41631 470 ARG A N 1
ATOM 1166 N N B ARG A 1 162 ? -35.38037 20.49345 25.24118 0.300 47.88696 470 ARG A N 1
ATOM 1167 C CA A ARG A 1 162 ? -35.49343 21.92165 24.95972 0.700 47.70300 470 ARG A CA 1
ATOM 1168 C CA B ARG A 1 162 ? -35.50255 21.92323 24.95632 0.300 46.37153 470 ARG A CA 1
ATOM 1169 C C A ARG A 1 162 ? -34.13805 22.61284 24.85981 0.700 46.67012 470 ARG A C 1
ATOM 1170 C C B ARG A 1 162 ? -34.15087 22.61614 24.80697 0.300 44.73126 470 ARG A C 1
ATOM 1171 O O A ARG A 1 162 ? -34.03891 23.82875 25.06236 0.700 46.53318 470 ARG A O 1
ATOM 1172 O O B ARG A 1 162 ? -34.06384 23.84413 24.92200 0.300 44.95087 470 ARG A O 1
ATOM 1187 N N . LEU A 1 163 ? -33.09221 21.85401 24.55172 1.000 39.59955 471 LEU A N 1
ATOM 1188 C CA . LEU A 1 163 ? -31.79284 22.40145 24.17958 1.000 37.68683 471 LEU A CA 1
ATOM 1189 C C . LEU A 1 163 ? -31.52580 22.05702 22.72396 1.000 36.03812 471 LEU A C 1
ATOM 1190 O O . LEU A 1 163 ? -31.88536 20.96857 22.25995 1.000 38.06089 471 LEU A O 1
ATOM 1195 N N . LEU A 1 164 ? -30.88698 22.98418 22.01137 1.000 36.43985 472 LEU A N 1
ATOM 1196 C CA . LEU A 1 164 ? -30.60167 22.83413 20.59283 1.000 34.21855 472 LEU A CA 1
ATOM 1197 C C . LEU A 1 164 ? -29.14729 22.41986 20.41703 1.000 32.70551 472 LEU A C 1
ATOM 1198 O O . LEU A 1 164 ? -28.24391 23.07982 20.94253 1.000 35.10486 472 LEU A O 1
ATOM 1203 N N . TYR A 1 165 ? -28.92130 21.32616 19.68904 1.000 30.15830 473 TYR A N 1
ATOM 1204 C CA . TYR A 1 165 ? -27.57661 20.81591 19.44507 1.000 30.28265 473 TYR A CA 1
ATOM 1205 C C . TYR A 1 165 ? -27.21613 20.97776 17.97507 1.000 31.19349 473 TYR A C 1
ATOM 1206 O O . TYR A 1 165 ? -28.01541 20.64295 17.08916 1.000 32.10618 473 TYR A O 1
ATOM 1215 N N . ALA A 1 166 ? -26.00613 21.47803 17.72414 1.000 29.53429 474 ALA A N 1
ATOM 1216 C CA . ALA A 1 166 ? -25.45894 21.62191 16.38384 1.000 27.79851 474 ALA A CA 1
ATOM 1217 C C . ALA A 1 166 ? -24.25056 20.69966 16.28176 1.000 29.80036 474 ALA A C 1
ATOM 1218 O O . ALA A 1 166 ? -23.31051 20.81039 17.08294 1.000 32.04115 474 ALA A O 1
ATOM 1220 N N . VAL A 1 167 ? -24.28058 19.78013 15.31335 1.000 27.96884 475 VAL A N 1
ATOM 1221 C CA . VAL A 1 167 ? -23.37957 18.62649 15.29144 1.000 30.11807 475 VAL A CA 1
ATOM 1222 C C . VAL A 1 167 ? -22.62279 18.59234 13.96370 1.000 29.42981 475 VAL A C 1
ATOM 1223 O O . VAL A 1 167 ? -23.24415 18.53085 12.89381 1.000 31.82319 475 VAL A O 1
ATOM 1227 N N . GLY A 1 168 ? -21.28595 18.61274 14.02569 1.000 29.79577 476 GLY A N 1
ATOM 1228 C CA . GLY A 1 168 ? -20.53000 18.44187 12.79543 1.000 29.30896 476 GLY A CA 1
ATOM 1229 C C . GLY A 1 168 ? -20.65260 19.61229 11.82952 1.000 29.78884 476 GLY A C 1
ATOM 1230 O O . GLY A 1 168 ? -20.95115 20.74867 12.20495 1.000 31.52225 476 GLY A O 1
ATOM 1231 N N . GLY A 1 169 ? -20.38002 19.31768 10.56291 1.000 28.49623 477 GLY A N 1
ATOM 1232 C CA . GLY A 1 169 ? -20.46079 20.29947 9.49607 1.000 29.53609 477 GLY A CA 1
ATOM 1233 C C . GLY A 1 169 ? -19.10313 20.61654 8.89270 1.000 29.49669 477 GLY A C 1
ATOM 1234 O O . GLY A 1 169 ? -18.11903 19.89059 9.06161 1.000 31.25319 477 GLY A O 1
ATOM 1235 N N . PHE A 1 170 ? -19.05749 21.73691 8.18120 1.000 28.91403 478 PHE A N 1
ATOM 1236 C CA . PHE A 1 170 ? -17.87787 22.17280 7.43674 1.000 29.45927 478 PHE A CA 1
ATOM 1237 C C . PHE A 1 170 ? -17.73773 23.67203 7.63827 1.000 30.58762 478 PHE A C 1
ATOM 1238 O O . PHE A 1 170 ? -18.70118 24.41027 7.42146 1.000 31.47047 478 PHE A O 1
ATOM 1246 N N . ASP A 1 171 ? -16.56824 24.12449 8.09756 1.000 28.76061 479 ASP A N 1
ATOM 1247 C CA . ASP A 1 171 ? -16.40605 25.53933 8.41070 1.000 31.46910 479 ASP A CA 1
ATOM 1248 C C . ASP A 1 171 ? -15.84836 26.34784 7.24050 1.000 35.18787 479 ASP A C 1
ATOM 1249 O O . ASP A 1 171 ? -15.51012 27.52294 7.41857 1.000 39.60764 479 ASP A O 1
ATOM 1254 N N . GLY A 1 172 ? -15.77558 25.75643 6.04831 1.000 35.48812 480 GLY A N 1
ATOM 1255 C CA . GLY A 1 172 ? -15.16237 26.37910 4.89800 1.000 36.13595 480 GLY A CA 1
ATOM 1256 C C . GLY A 1 172 ? -13.74365 25.92272 4.63458 1.000 36.38950 480 GLY A C 1
ATOM 1257 O O . GLY A 1 172 ? -13.24138 26.10386 3.51496 1.000 40.31710 480 GLY A O 1
ATOM 1258 N N . THR A 1 173 ? -13.08934 25.34209 5.64023 1.000 35.15660 481 THR A N 1
ATOM 1259 C CA . THR A 1 173 ? -11.73099 24.83169 5.51531 1.000 35.71028 481 THR A CA 1
ATOM 1260 C C . THR A 1 173 ? -11.64362 23.40548 6.04253 1.000 34.58586 481 THR A C 1
ATOM 1261 O O . THR A 1 173 ? -11.05966 22.52611 5.39893 1.000 38.07120 481 THR A O 1
ATOM 1265 N N . ASN A 1 174 ? -12.22623 23.17182 7.21822 1.000 32.46568 482 ASN A N 1
ATOM 1266 C CA . ASN A 1 174 ? -12.13020 21.90283 7.91759 1.000 29.47422 482 ASN A CA 1
ATOM 1267 C C . ASN A 1 174 ? -13.51498 21.31593 8.08837 1.000 29.28253 482 ASN A C 1
ATOM 1268 O O . ASN A 1 174 ? -14.46080 22.03607 8.40514 1.000 33.21509 482 ASN A O 1
ATOM 1273 N N . ARG A 1 175 ? -13.62764 20.01166 7.89378 1.000 29.91351 483 ARG A N 1
ATOM 1274 C CA . ARG A 1 175 ? -14.82296 19.33403 8.37001 1.000 28.97450 483 ARG A CA 1
ATOM 1275 C C . ARG A 1 175 ? -14.67640 19.00025 9.84771 1.000 29.49763 483 ARG A C 1
ATOM 1276 O O . ARG A 1 175 ? -13.56467 18.84086 10.36677 1.000 31.26136 483 ARG A O 1
ATOM 1284 N N . LEU A 1 176 ? -15.82038 18.89731 10.52634 1.000 29.77309 484 LEU A N 1
ATOM 1285 C CA . LEU A 1 176 ? -15.89938 19.01421 11.97701 1.000 29.63571 484 LEU A CA 1
ATOM 1286 C C . LEU A 1 176 ? -16.41305 17.73642 12.62081 1.000 30.81727 484 LEU A C 1
ATOM 1287 O O . LEU A 1 176 ? -17.35555 17.11324 12.11712 1.000 31.23916 484 LEU A O 1
ATOM 1292 N N . ASN A 1 177 ? -15.82123 17.36629 13.76262 1.000 30.74287 485 ASN A N 1
ATOM 1293 C CA . ASN A 1 177 ? -16.48335 16.43689 14.67291 1.000 33.38531 485 ASN A CA 1
ATOM 1294 C C . ASN A 1 177 ? -17.03111 17.12941 15.91244 1.000 33.50359 485 ASN A C 1
ATOM 1295 O O . ASN A 1 177 ? -17.69276 16.47864 16.73032 1.000 33.17133 485 ASN A O 1
ATOM 1300 N N . SER A 1 178 ? -16.81102 18.43345 16.05922 1.000 34.20501 486 SER A N 1
ATOM 1301 C CA . SER A 1 178 ? -17.26629 19.11827 17.25738 1.000 32.11839 486 SER A CA 1
ATOM 1302 C C . SER A 1 178 ? -18.78236 19.26501 17.24674 1.000 33.93281 486 SER A C 1
ATOM 1303 O O . SER A 1 178 ? -19.43833 19.24435 16.19527 1.000 31.66309 486 SER A O 1
ATOM 1306 N N . ALA A 1 179 ? -19.33560 19.41878 18.44567 1.000 34.01497 487 ALA A N 1
ATOM 1307 C CA . ALA A 1 179 ? -20.75116 19.69137 18.61640 1.000 31.92882 487 ALA A CA 1
ATOM 1308 C C . ALA A 1 179 ? -20.90037 20.73863 19.70370 1.000 30.87818 487 ALA A C 1
ATOM 1309 O O . ALA A 1 179 ? -20.06260 20.83719 20.60290 1.000 33.62848 487 ALA A O 1
ATOM 1311 N N . GLU A 1 180 ? -21.96360 21.53470 19.60477 1.000 30.73199 488 GLU A N 1
ATOM 1312 C CA . GLU A 1 180 ? -22.20655 22.57669 20.58591 1.000 31.82450 488 GLU A CA 1
ATOM 1313 C C . GLU A 1 180 ? -23.69613 22.65424 20.86929 1.000 30.71044 488 GLU A C 1
ATOM 1314 O O . GLU A 1 180 ? -24.52242 22.15390 20.10480 1.000 31.84027 488 GLU A O 1
ATOM 1320 N N . CYS A 1 181 ? -24.02259 23.30184 21.97990 1.000 34.07129 489 CYS A N 1
ATOM 1321 C CA . CYS A 1 181 ? -25.35571 23.25501 22.56300 1.000 33.41927 489 CYS A CA 1
ATOM 1322 C C . CYS A 1 181 ? -25.82574 24.66504 22.87359 1.000 35.12295 489 CYS A C 1
ATOM 1323 O O . CYS A 1 181 ? -25.11266 25.43182 23.53159 1.000 37.00688 489 CYS A O 1
ATOM 1326 N N . TYR A 1 182 ? -27.03151 24.98909 22.42467 1.000 36.05008 490 TYR A N 1
ATOM 1327 C CA . TYR A 1 182 ? -27.62291 26.30527 22.61334 1.000 35.97258 490 TYR A CA 1
ATOM 1328 C C . TYR A 1 182 ? -28.63721 26.25875 23.74966 1.000 40.99637 490 TYR A C 1
ATOM 1329 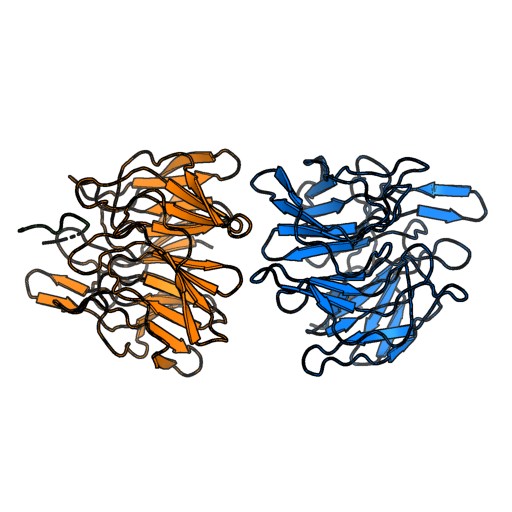O O . TYR A 1 182 ? -29.55530 25.42619 23.74575 1.000 41.29360 490 TYR A O 1
ATOM 1338 N N . TYR A 1 183 ? -28.46755 27.15944 24.71632 1.000 42.12816 491 TYR A N 1
ATOM 1339 C CA . TYR A 1 183 ? -29.39717 27.32200 25.82247 1.000 44.12422 491 TYR A CA 1
ATOM 1340 C C . TYR A 1 183 ? -30.30252 28.50484 25.51945 1.000 45.08955 491 TYR A C 1
ATOM 1341 O O . TYR A 1 183 ? -29.85420 29.65955 25.60855 1.000 43.06227 491 TYR A O 1
ATOM 1350 N N . PRO A 1 184 ? -31.56412 28.28482 25.14190 1.000 45.01162 492 PRO A N 1
ATOM 1351 C CA . PRO A 1 184 ? -32.42538 29.42454 24.78953 1.000 47.74214 492 PRO A CA 1
ATOM 1352 C C . PRO A 1 184 ? -32.61823 30.40617 25.92650 1.000 53.35180 492 PRO A C 1
ATOM 1353 O O . PRO A 1 184 ? -32.71774 31.61499 25.67714 1.000 54.08831 492 PRO A O 1
ATOM 1357 N N . GLU A 1 185 ? -32.66197 29.91815 27.17069 1.000 56.74405 493 GLU A N 1
ATOM 1358 C CA . GLU A 1 185 ? -32.87767 30.79170 28.31705 1.000 61.06331 493 GLU A CA 1
ATOM 1359 C C . GLU A 1 185 ? -31.70168 31.73392 28.53481 1.000 58.38183 493 GLU A C 1
ATOM 1360 O O . GLU A 1 185 ? -31.89678 32.87694 28.96117 1.000 63.08802 493 GLU A O 1
ATOM 1366 N N . ARG A 1 186 ? -30.48438 31.28374 28.24223 1.000 56.71536 494 ARG A N 1
ATOM 1367 C CA . ARG A 1 186 ? -29.29876 32.11610 28.37143 1.000 57.53254 494 ARG A CA 1
ATOM 1368 C C . ARG A 1 186 ? -28.91181 32.80512 27.07057 1.000 54.12808 494 ARG A C 1
ATOM 1369 O O . ARG A 1 186 ? -28.10785 33.74430 27.10382 1.000 53.68257 494 ARG A O 1
ATOM 1371 N N . ASN A 1 187 ? -29.47098 32.37450 25.94088 1.000 51.03642 495 ASN A N 1
ATOM 1372 C CA . ASN A 1 187 ? -29.04924 32.83331 24.61830 1.000 48.00632 495 ASN A CA 1
ATOM 1373 C C . ASN A 1 187 ? -27.53275 32.70658 24.47644 1.000 49.86509 495 ASN A C 1
ATOM 1374 O O . ASN A 1 187 ? -26.81333 33.66815 24.19405 1.000 52.38080 495 ASN A O 1
ATOM 1379 N N . GLU A 1 188 ? -27.05853 31.48046 24.68885 1.000 47.13783 496 GLU A N 1
ATOM 1380 C CA . GLU A 1 188 ? -25.63630 31.19366 24.78393 1.000 49.25386 496 GLU A CA 1
ATOM 1381 C C . GLU A 1 188 ? -25.36519 29.81315 24.20174 1.000 45.60679 496 GLU A C 1
ATOM 1382 O O . GLU A 1 188 ? -26.13297 28.87603 24.44089 1.000 45.93782 496 GLU A O 1
ATOM 1388 N N . TRP A 1 189 ? -24.28234 29.70019 23.42688 1.000 43.11849 497 TRP A N 1
ATOM 1389 C CA . TRP A 1 189 ? -23.80618 28.42329 22.90616 1.000 39.24278 497 TRP A CA 1
ATOM 1390 C C . TRP A 1 189 ? -22.64103 27.92184 23.74508 1.000 41.89622 497 TRP A C 1
ATOM 1391 O O . TRP A 1 189 ? -21.74751 28.69337 24.10803 1.000 45.53842 497 TRP A O 1
ATOM 1402 N N . ARG A 1 190 ? -22.64486 26.62177 24.03763 1.000 42.03237 498 ARG A N 1
ATOM 1403 C CA . ARG A 1 190 ? -21.57958 25.99671 24.80807 1.000 42.82933 498 ARG A CA 1
ATOM 1404 C C . ARG A 1 190 ? -21.12627 24.73312 24.09514 1.000 43.54858 498 ARG A C 1
ATOM 1405 O O . ARG A 1 190 ? -21.95655 23.93031 23.65843 1.000 42.30750 498 ARG A O 1
ATOM 1407 N N . MET A 1 191 ? -19.81262 24.56712 23.97305 1.000 42.44759 499 MET A N 1
ATOM 1408 C CA . MET A 1 191 ? -19.26376 23.35901 23.37697 1.000 37.26966 499 MET A CA 1
ATOM 1409 C C . MET A 1 191 ? -19.57931 22.14297 24.24379 1.000 37.32029 499 MET A C 1
ATOM 1410 O O . MET A 1 191 ? -19.59268 22.22433 25.47249 1.000 37.61707 499 MET A O 1
ATOM 1415 N N . ILE A 1 192 ? -19.87147 21.01403 23.59325 1.000 35.26101 500 ILE A N 1
ATOM 1416 C CA . ILE A 1 192 ? -20.05110 19.74212 24.28864 1.000 38.92310 500 ILE A CA 1
ATOM 1417 C C . ILE A 1 192 ? -18.96832 18.76965 23.83461 1.000 37.79669 500 ILE A C 1
ATOM 1418 O O . ILE A 1 192 ? -18.04259 19.15606 23.11554 1.000 37.76927 500 ILE A O 1
ATOM 1423 N N . THR A 1 193 ? -19.05912 17.51144 24.27164 1.000 43.18745 501 THR A N 1
ATOM 1424 C CA . THR A 1 193 ? -18.10568 16.49128 23.83968 1.000 43.26419 501 THR A CA 1
ATOM 1425 C C . THR A 1 193 ? -18.19651 16.27870 22.33062 1.000 40.85652 501 THR A C 1
ATOM 1426 O O . THR A 1 193 ? -19.28766 16.18381 21.77323 1.000 40.59834 501 THR A O 1
ATOM 1430 N N . ALA A 1 194 ? -17.04443 16.18220 21.66971 1.000 38.39284 502 ALA A N 1
ATOM 1431 C CA . ALA A 1 194 ? -17.03542 16.00129 20.22244 1.000 36.75442 502 ALA A CA 1
ATOM 1432 C C . ALA A 1 194 ? -17.34403 14.55341 19.85056 1.000 34.20400 502 ALA A C 1
ATOM 1433 O O . ALA A 1 194 ? -17.11602 13.61887 20.63233 1.000 36.18538 502 ALA A O 1
ATOM 1435 N N . MET A 1 195 ? -17.89685 14.38252 18.65138 1.000 32.94587 503 MET A N 1
ATOM 1436 C CA . MET A 1 195 ? -18.12264 13.05555 18.09812 1.000 32.87927 503 MET A CA 1
ATOM 1437 C C . MET A 1 195 ? -16.80639 12.31857 17.89600 1.000 33.41540 503 MET A C 1
ATOM 1438 O O . MET A 1 195 ? -15.73110 12.91609 17.77675 1.000 36.30383 503 MET A O 1
ATOM 1443 N N . ASN A 1 196 ? -16.91554 10.99212 17.81720 1.000 34.69834 504 ASN A N 1
ATOM 1444 C CA . ASN A 1 196 ? -15.75683 10.17544 17.48737 1.000 35.05787 504 ASN A CA 1
ATOM 1445 C C . ASN A 1 196 ? -15.26613 10.44444 16.06525 1.000 35.80872 504 ASN A C 1
ATOM 1446 O O . ASN A 1 196 ? -14.06475 10.34400 15.79438 1.000 42.75144 504 ASN A O 1
ATOM 1451 N N . THR A 1 197 ? -16.16501 10.80805 15.15884 1.000 33.72829 505 THR A N 1
ATOM 1452 C CA . THR A 1 197 ? -15.88027 10.88709 13.73126 1.000 33.55883 505 THR A CA 1
ATOM 1453 C C . THR A 1 197 ? -16.23155 12.26321 13.18691 1.000 33.96730 505 THR A C 1
ATOM 1454 O O . THR A 1 197 ? -17.29216 12.81271 13.50696 1.000 33.97430 505 THR A O 1
ATOM 1458 N N . ILE A 1 198 ? -15.35472 12.79556 12.32713 1.000 33.63270 506 ILE A N 1
ATOM 1459 C CA . ILE A 1 198 ? -15.65377 14.02058 11.59110 1.000 30.41282 506 ILE A CA 1
ATOM 1460 C C . ILE A 1 198 ? -16.74873 13.74215 10.56728 1.000 30.27983 506 ILE A C 1
ATOM 1461 O O . ILE A 1 198 ? -16.66707 12.77075 9.80725 1.000 30.89212 506 ILE A O 1
ATOM 1466 N N . ARG A 1 199 ? -17.78199 14.59118 10.54625 1.000 27.78060 507 ARG A N 1
ATOM 1467 C CA . ARG A 1 199 ? -18.92273 14.41552 9.64417 1.000 27.12407 507 ARG A CA 1
ATOM 1468 C C . ARG A 1 199 ? -19.44323 15.76464 9.19476 1.000 26.76041 507 ARG A C 1
ATOM 1469 O O . ARG A 1 199 ? -19.83778 16.57404 10.03799 1.000 29.68369 507 ARG A O 1
ATOM 1477 N N . SER A 1 200 ? -19.49425 15.98119 7.88499 1.000 29.24960 508 SER A N 1
ATOM 1478 C CA A SER A 1 200 ? -20.33543 17.01885 7.31132 0.690 29.75937 508 SER A CA 1
ATOM 1479 C CA B SER A 1 200 ? -20.30805 17.02078 7.27656 0.310 29.85473 508 SER A CA 1
ATOM 1480 C C . SER A 1 200 ? -21.40840 16.34753 6.46549 1.000 29.80694 508 SER A C 1
ATOM 1481 O O . SER A 1 200 ? -21.18879 15.28245 5.87803 1.000 29.44618 508 SER A O 1
ATOM 1486 N N . GLY A 1 201 ? -22.59411 16.94827 6.44172 1.000 27.19353 509 GLY A N 1
ATOM 1487 C CA . GLY A 1 201 ? -23.69026 16.31851 5.72010 1.000 28.11739 509 GLY A CA 1
ATOM 1488 C C . GLY A 1 201 ? -24.17110 15.00908 6.31119 1.000 30.37740 509 GLY A C 1
ATOM 1489 O O . GLY A 1 201 ? -24.65836 14.13802 5.57243 1.000 29.21465 509 GLY A O 1
ATOM 1490 N N . ALA A 1 202 ? -24.06155 14.84741 7.62588 1.000 27.89096 510 ALA A N 1
ATOM 1491 C CA . ALA A 1 202 ? -24.62968 13.69344 8.30814 1.000 25.91935 510 ALA A CA 1
ATOM 1492 C C . ALA A 1 202 ? -26.12038 13.90284 8.51826 1.000 25.73553 510 ALA A C 1
ATOM 1493 O O . ALA A 1 202 ? -26.63430 15.01076 8.39753 1.000 28.58220 510 ALA A O 1
ATOM 1495 N N . GLY A 1 203 ? -26.81687 12.80893 8.81877 1.000 25.48790 511 GLY A N 1
ATOM 1496 C CA . GLY A 1 203 ? -28.17894 12.87919 9.30859 1.000 24.34717 511 GLY A CA 1
ATOM 1497 C C . GLY A 1 203 ? -28.14067 12.84627 10.82641 1.000 26.44691 511 GLY A C 1
ATOM 1498 O O . GLY A 1 203 ? -27.52612 11.95812 11.42307 1.000 29.28099 511 GLY A O 1
ATOM 1499 N N . VAL A 1 204 ? -28.77816 13.83693 11.44234 1.000 24.33664 512 VAL A N 1
ATOM 1500 C CA . VAL A 1 204 ? -28.77384 13.96696 12.89374 1.000 24.30865 512 VAL A CA 1
ATOM 1501 C C . VAL A 1 204 ? -30.21411 14.08463 13.37042 1.000 27.92092 512 VAL A C 1
ATOM 1502 O O . VAL A 1 204 ? -31.00133 14.85649 12.80551 1.000 28.58495 512 VAL A O 1
ATOM 1506 N N . CYS A 1 205 ? -30.55085 13.32959 14.41289 1.000 28.64509 513 CYS A N 1
ATOM 1507 C CA . CYS A 1 205 ? -31.90788 13.31913 14.94301 1.000 27.82128 513 CYS A CA 1
ATOM 1508 C C . CYS A 1 205 ? -31.87865 12.79743 16.36629 1.000 32.46342 513 CYS A C 1
ATOM 1509 O O . CYS A 1 205 ? -30.85170 12.32583 16.85919 1.000 33.00865 513 CYS A O 1
ATOM 1512 N N A VAL A 1 206 ? -33.03212 12.85851 17.02030 0.700 31.48445 514 VAL A N 1
ATOM 1513 N N B VAL A 1 206 ? -33.02863 12.87372 17.02769 0.300 31.30086 514 VAL A N 1
ATOM 1514 C CA A VAL A 1 206 ? -33.18718 12.39836 18.39573 0.700 31.03502 514 VAL A CA 1
ATOM 1515 C CA B VAL A 1 206 ? -33.17225 12.38588 18.39427 0.300 29.81083 514 VAL A CA 1
ATOM 1516 C C A VAL A 1 206 ? -34.11100 11.18925 18.41150 0.700 30.11026 514 VAL A C 1
ATOM 1517 C C B VAL A 1 206 ? -34.10221 11.18236 18.40188 0.300 30.65723 514 VAL A C 1
ATOM 1518 O O A VAL A 1 206 ? -35.17039 11.19995 17.77444 0.700 34.77019 514 VAL A O 1
ATOM 1519 O O B VAL A 1 206 ? -35.15106 11.18600 17.74697 0.300 31.98088 514 VAL A O 1
ATOM 1526 N N . LEU A 1 207 ? -33.71790 10.15848 19.15913 1.000 32.91017 515 LEU A N 1
ATOM 1527 C CA . LEU A 1 207 ? -34.52685 8.95620 19.32415 1.000 33.89386 515 LEU A CA 1
ATOM 1528 C C . LEU A 1 207 ? -34.32016 8.44388 20.73997 1.000 37.78008 515 LEU A C 1
ATOM 1529 O O . LEU A 1 207 ? -33.17713 8.22338 21.15073 1.000 38.78868 515 LEU A O 1
ATOM 1534 N N . HIS A 1 208 ? -35.41505 8.26606 21.47868 1.000 41.61723 516 HIS A N 1
ATOM 1535 C CA . HIS A 1 208 ? -35.36701 7.73273 22.84078 1.000 46.03732 516 HIS A CA 1
ATOM 1536 C C . HIS A 1 208 ? -34.31032 8.45129 23.68650 1.000 48.54452 516 HIS A C 1
ATOM 1537 O O . HIS A 1 208 ? -33.47208 7.83131 24.34502 1.000 48.09154 516 HIS A O 1
ATOM 1544 N N . ASN A 1 209 ? -34.34447 9.78426 23.63882 1.000 49.53841 517 ASN A N 1
ATOM 1545 C CA . ASN A 1 209 ? -33.53596 10.64748 24.50100 1.000 51.46664 517 ASN A CA 1
ATOM 1546 C C . ASN A 1 209 ? -32.03864 10.55269 24.20802 1.000 43.81572 517 ASN A C 1
ATOM 1547 O O . ASN A 1 209 ? -31.21265 10.82196 25.08343 1.000 44.14056 517 ASN A O 1
ATOM 1552 N N . CYS A 1 210 ? -31.67481 10.18511 22.98426 1.000 38.57637 518 CYS A N 1
ATOM 1553 C CA . CYS A 1 210 ? -30.29581 10.23141 22.51773 1.000 37.79808 518 CYS A CA 1
ATOM 1554 C C . CYS A 1 210 ? -30.24479 10.94281 21.17620 1.000 32.84307 518 CYS A C 1
ATOM 1555 O O . CYS A 1 210 ? -31.18500 10.86568 20.38537 1.000 36.46321 518 CYS A O 1
ATOM 1558 N N . ILE A 1 211 ? -29.14099 11.63664 20.92301 1.000 31.92580 519 ILE A N 1
ATOM 1559 C CA . ILE A 1 211 ? -28.87063 12.21194 19.60874 1.000 31.05080 519 ILE A CA 1
ATOM 1560 C C . ILE A 1 211 ? -28.11443 11.17949 18.79309 1.000 28.50376 519 ILE A C 1
ATOM 1561 O O . ILE A 1 211 ? -27.09520 10.64770 19.24791 1.000 37.41838 519 ILE A O 1
ATOM 1566 N N . TYR A 1 212 ? -28.59366 10.90153 17.58535 1.000 28.64246 520 TYR A N 1
ATOM 1567 C CA . TYR A 1 212 ? -27.89541 10.03539 16.64610 1.000 26.95952 520 TYR A CA 1
ATOM 1568 C C . TYR A 1 212 ? -27.29988 10.87671 15.52738 1.000 26.42038 520 TYR A C 1
ATOM 1569 O O . TYR A 1 212 ? -27.91673 11.84748 15.07977 1.000 28.64321 520 TYR A O 1
ATOM 1578 N N . ALA A 1 213 ? -26.10101 10.49715 15.07957 1.000 27.72781 521 ALA A N 1
ATOM 1579 C CA . ALA A 1 213 ? -25.45146 11.09742 13.92337 1.000 27.01490 521 ALA A CA 1
ATOM 1580 C C . ALA A 1 213 ? -25.06495 9.96143 12.99476 1.000 27.25500 521 ALA A C 1
ATOM 1581 O O . ALA A 1 213 ? -24.26398 9.09657 13.37719 1.000 29.25603 521 ALA A O 1
ATOM 1583 N N . ALA A 1 214 ? -25.65287 9.94853 11.79135 1.000 27.06238 522 ALA A N 1
ATOM 1584 C CA . ALA A 1 214 ? -25.49263 8.85518 10.84513 1.000 25.69896 522 ALA A CA 1
ATOM 1585 C C . ALA A 1 214 ? -24.86674 9.36364 9.55603 1.000 25.75548 522 ALA A C 1
ATOM 1586 O O . ALA A 1 214 ? -25.32502 10.35850 8.99034 1.000 25.00604 522 ALA A O 1
ATOM 1588 N N . GLY A 1 215 ? -23.82771 8.67462 9.09669 1.000 26.37408 523 GLY A N 1
ATOM 1589 C CA . GLY A 1 215 ? -23.26625 8.98917 7.79538 1.000 25.53801 523 GLY A CA 1
ATOM 1590 C C . GLY A 1 215 ? -22.52003 10.31224 7.75487 1.000 27.58607 523 GLY A C 1
ATOM 1591 O O . GLY A 1 215 ? -21.97855 10.79217 8.75428 1.000 29.84188 523 GLY A O 1
ATOM 1592 N N . GLY A 1 216 ? -22.48659 10.90719 6.56700 1.000 26.82535 524 GLY A N 1
ATOM 1593 C CA . GLY A 1 216 ? -21.75256 12.13470 6.33317 1.000 25.69249 524 GLY A CA 1
ATOM 1594 C C . GLY A 1 216 ? -20.52288 11.91807 5.47255 1.000 29.36835 524 GLY A C 1
ATOM 1595 O O . GLY A 1 216 ? -20.30399 10.85298 4.88745 1.000 29.50320 524 GLY A O 1
ATOM 1596 N N . TYR A 1 217 ? -19.71821 12.97782 5.39513 1.000 31.38980 525 TYR A N 1
ATOM 1597 C CA . TYR A 1 217 ? -18.49233 13.03041 4.61343 1.000 31.42390 525 TYR A CA 1
ATOM 1598 C C . TYR A 1 217 ? -17.40419 13.62318 5.49213 1.000 31.63433 525 TYR A C 1
ATOM 1599 O O . TYR A 1 217 ? -17.64112 14.62575 6.16926 1.000 33.31235 525 TYR A O 1
ATOM 1608 N N . ASP A 1 218 ? -16.20577 13.02753 5.47654 1.000 34.83684 526 ASP A N 1
ATOM 1609 C CA . ASP A 1 218 ? -15.12243 13.52844 6.31617 1.000 37.89617 526 ASP A CA 1
ATOM 1610 C C . ASP A 1 218 ? -14.00613 14.18788 5.51440 1.000 39.11372 526 ASP A C 1
ATOM 1611 O O . ASP A 1 218 ? -12.91854 14.42037 6.05601 1.000 40.05521 526 ASP A O 1
ATOM 1616 N N . GLY A 1 219 ? -14.24194 14.50306 4.23965 1.000 36.90354 527 GLY A N 1
ATOM 1617 C CA . GLY A 1 219 ? -13.20218 15.04599 3.39535 1.000 36.15596 527 GLY A CA 1
ATOM 1618 C C . GLY A 1 219 ? -12.39506 14.00537 2.65420 1.000 36.67121 527 GLY A C 1
ATOM 1619 O O . GLY A 1 219 ? -11.56353 14.37305 1.80909 1.000 39.36464 527 GLY A O 1
ATOM 1620 N N . GLN A 1 220 ? -12.60764 12.72090 2.95165 1.000 36.69286 528 GLN A N 1
ATOM 1621 C CA . GLN A 1 220 ? -11.96629 11.62775 2.23198 1.000 36.70448 528 GLN A CA 1
ATOM 1622 C C . GLN A 1 220 ? -12.99364 10.59932 1.77278 1.000 36.66685 528 GLN A C 1
ATOM 1623 O O . GLN A 1 220 ? -13.04025 10.25450 0.58727 1.000 38.91317 528 GLN A O 1
ATOM 1629 N N A ASP A 1 221 ? -13.83177 10.13857 2.70318 0.700 34.57570 529 ASP A N 1
ATOM 1630 N N B ASP A 1 221 ? -13.81709 10.07623 2.67612 0.300 35.27411 529 ASP A N 1
ATOM 1631 C CA A ASP A 1 221 ? -14.79866 9.08313 2.44473 0.700 35.55473 529 ASP A CA 1
ATOM 1632 C CA B ASP A 1 221 ? -14.79729 9.07637 2.27551 0.300 34.72757 529 ASP A CA 1
ATOM 1633 C C A ASP A 1 221 ? -16.20244 9.54386 2.81331 0.700 34.00772 529 ASP A C 1
ATOM 1634 C C B ASP A 1 221 ? -16.16699 9.40516 2.84456 0.300 32.23018 529 ASP A C 1
ATOM 1635 O O A ASP A 1 221 ? -16.39013 10.35682 3.72444 0.700 35.22291 529 ASP A O 1
ATOM 1636 O O B ASP A 1 221 ? -16.29487 9.99664 3.92034 0.300 31.04581 529 ASP A O 1
ATOM 1645 N N . GLN A 1 222 ? -17.19030 9.01876 2.09300 1.000 32.22031 530 GLN A N 1
ATOM 1646 C CA . GLN A 1 222 ? -18.55215 9.02461 2.61169 1.000 29.90872 530 GLN A CA 1
ATOM 1647 C C . GLN A 1 222 ? -18.66249 7.92333 3.65682 1.000 30.38715 530 GLN A C 1
ATOM 1648 O O . GLN A 1 222 ? -17.97919 6.89755 3.57474 1.000 32.68822 530 GLN A O 1
ATOM 1654 N N . LEU A 1 223 ? -19.52145 8.13535 4.65010 1.000 29.38618 531 LEU A N 1
ATOM 1655 C CA . LEU A 1 223 ? -19.49436 7.32229 5.86026 1.000 28.45733 531 LEU A CA 1
ATOM 1656 C C . LEU A 1 223 ? -20.76212 6.49394 6.01209 1.000 29.35165 531 LEU A C 1
ATOM 1657 O O . LEU A 1 223 ? -21.85185 6.92451 5.62747 1.000 29.81218 531 LEU A O 1
ATOM 1662 N N . ASN A 1 224 ? -20.60852 5.29146 6.57574 1.000 30.19133 532 ASN A N 1
ATOM 1663 C CA . ASN A 1 224 ? -21.76070 4.50356 7.00619 1.000 29.39560 532 ASN A CA 1
ATOM 1664 C C . ASN A 1 224 ? -21.86016 4.35862 8.51953 1.000 31.21326 532 ASN A C 1
ATOM 1665 O O . ASN A 1 224 ? -22.86498 3.83039 9.00933 1.000 31.80912 532 ASN A O 1
ATOM 1670 N N . SER A 1 225 ? -20.87654 4.84100 9.27376 1.000 32.48768 533 SER A N 1
ATOM 1671 C CA . SER A 1 225 ? -20.92700 4.69127 10.72258 1.000 30.86189 533 SER A CA 1
ATOM 1672 C C . SER A 1 225 ? -22.00331 5.58800 11.33752 1.000 28.16870 533 SER A C 1
ATOM 1673 O O . SER A 1 225 ? -22.43228 6.59996 10.76675 1.000 27.59170 533 SER A O 1
ATOM 1676 N N . VAL A 1 226 ? -22.44571 5.18968 12.52613 1.000 30.35661 534 VAL A N 1
ATOM 1677 C CA . VAL A 1 226 ? -23.53016 5.84821 13.24685 1.000 29.65313 534 VAL A CA 1
ATOM 1678 C C . VAL A 1 226 ? -23.13610 5.89014 14.71584 1.000 28.95010 534 VAL A C 1
ATOM 1679 O O . VAL A 1 226 ? -22.72031 4.86970 15.27864 1.000 31.60021 534 VAL A O 1
ATOM 1683 N N . GLU A 1 227 ? -23.24050 7.06037 15.33832 1.000 28.28496 535 GLU A N 1
ATOM 1684 C CA . GLU A 1 227 ? -22.94083 7.16536 16.75735 1.000 28.91226 535 GLU A CA 1
ATOM 1685 C C . GLU A 1 227 ? -24.04011 7.94123 17.46349 1.000 30.44348 535 GLU A C 1
ATOM 1686 O O . GLU A 1 227 ? -24.81683 8.67178 16.84249 1.000 31.87298 535 GLU A O 1
ATOM 1692 N N . ARG A 1 228 ? -24.10073 7.75596 18.77994 1.000 31.10993 536 ARG A N 1
ATOM 1693 C CA . ARG A 1 228 ? -25.22735 8.20960 19.57789 1.000 34.53508 536 ARG A CA 1
ATOM 1694 C C . ARG A 1 228 ? -24.71320 8.90777 20.82884 1.000 34.34156 536 ARG A C 1
ATOM 1695 O O . ARG A 1 228 ? -23.80000 8.40515 21.49760 1.000 36.51452 536 ARG A O 1
ATOM 1703 N N . TYR A 1 229 ? -25.28095 10.07379 21.12702 1.000 32.36420 537 TYR A N 1
ATOM 1704 C CA . TYR A 1 229 ? -24.87213 10.88250 22.27246 1.000 33.48601 5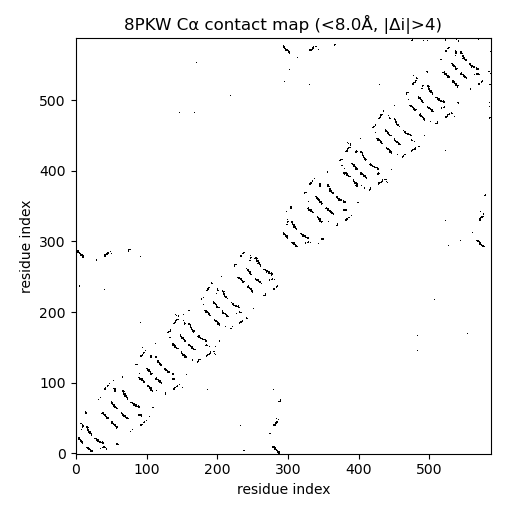37 TYR A CA 1
ATOM 1705 C C . TYR A 1 229 ? -25.84950 10.72752 23.43048 1.000 39.01376 537 TYR A C 1
ATOM 1706 O O . TYR A 1 229 ? -27.05500 10.93203 23.26306 1.000 38.57246 537 TYR A O 1
ATOM 1715 N N . ASP A 1 230 ? -25.31643 10.40742 24.60882 1.000 42.81687 538 ASP A N 1
ATOM 1716 C CA . ASP A 1 230 ? -26.08103 10.30341 25.84781 1.000 51.18415 538 ASP A CA 1
ATOM 1717 C C . ASP A 1 230 ? -25.75179 11.53010 26.69532 1.000 52.34665 538 ASP A C 1
ATOM 1718 O O . ASP A 1 230 ? -24.60821 11.69842 27.12795 1.000 51.07488 538 ASP A O 1
ATOM 1723 N N . VAL A 1 231 ? -26.75247 12.38575 26.92907 1.000 53.76660 539 VAL A N 1
ATOM 1724 C CA . VAL A 1 231 ? -26.52049 13.62049 27.67909 1.000 54.34564 539 VAL A CA 1
ATOM 1725 C C . VAL A 1 231 ? -26.10625 13.30927 29.11111 1.000 53.21466 539 VAL A C 1
ATOM 1726 O O . VAL A 1 231 ? -25.23845 13.98151 29.68312 1.000 55.50568 539 VAL A O 1
ATOM 1730 N N . ALA A 1 232 ? -26.70848 12.27673 29.70643 1.000 52.12087 540 ALA A N 1
ATOM 1731 C CA . ALA A 1 232 ? -26.43083 11.94782 31.10173 1.000 52.95767 540 ALA A CA 1
ATOM 1732 C C . ALA A 1 232 ? -24.97059 11.57396 31.32286 1.000 53.52849 540 ALA A C 1
ATOM 1733 O O . ALA A 1 232 ? -24.42752 11.81854 32.40488 1.000 55.66335 540 ALA A O 1
ATOM 1735 N N . THR A 1 233 ? -24.32272 10.97271 30.32474 1.000 51.06933 541 THR A N 1
ATOM 1736 C CA . THR A 1 233 ? -22.91412 10.61605 30.41306 1.000 49.48311 541 THR A CA 1
ATOM 1737 C C . THR A 1 233 ? -22.01778 11.49571 29.55508 1.000 51.26726 541 THR A C 1
ATOM 1738 O O . THR A 1 233 ? -20.78979 11.35060 29.62401 1.000 49.22595 541 THR A O 1
ATOM 1742 N N . ALA A 1 234 ? -22.59831 12.38742 28.74773 1.000 48.96772 542 ALA A N 1
ATOM 1743 C CA . ALA A 1 234 ? -21.84758 13.27830 27.86153 1.000 47.72120 542 ALA A CA 1
ATOM 1744 C C . ALA A 1 234 ? -20.83748 12.50434 27.01641 1.000 45.94489 542 ALA A C 1
ATOM 1745 O O . ALA A 1 234 ? -19.69941 12.93364 26.82061 1.000 50.32030 542 ALA A O 1
ATOM 1747 N N A THR A 1 235 ? -21.26757 11.35329 26.49835 0.800 45.55288 543 THR A N 1
ATOM 1748 N N B THR A 1 235 ? -21.25904 11.34953 26.50683 0.200 43.62056 543 THR A N 1
ATOM 1749 C CA A THR A 1 235 ? -20.41425 10.45263 25.73251 0.800 44.87652 543 THR A CA 1
ATOM 1750 C CA B THR A 1 235 ? -20.39740 10.49459 25.70486 0.200 40.90771 543 THR A CA 1
ATOM 1751 C C A THR A 1 235 ? -21.08773 10.09910 24.41396 0.800 41.23200 543 THR A C 1
ATOM 1752 C C B THR A 1 235 ? -21.09179 10.13119 24.40198 0.200 38.14973 543 THR A C 1
ATOM 1753 O O A THR A 1 235 ? -22.30588 9.90483 24.36709 0.800 42.51762 543 THR A O 1
ATOM 1754 O O B THR A 1 235 ? -22.31335 9.96256 24.35401 0.200 36.67675 543 THR A O 1
ATOM 1761 N N . TRP A 1 236 ? -20.29682 10.01817 23.34427 1.000 37.51443 544 TRP A N 1
ATOM 1762 C CA . TRP A 1 236 ? -20.75665 9.49395 22.06636 1.000 34.71592 544 TRP A CA 1
ATOM 1763 C C . TRP A 1 236 ? -20.32882 8.03739 21.96283 1.000 35.24254 544 TRP A C 1
ATOM 1764 O O . TRP A 1 236 ? -19.18188 7.69881 22.27481 1.000 41.05535 544 TRP A O 1
ATOM 1775 N N . THR A 1 237 ? -21.24614 7.18089 21.51136 1.000 34.14505 545 THR A N 1
ATOM 1776 C CA . THR A 1 237 ? -20.99695 5.74584 21.38744 1.000 35.24920 545 THR A CA 1
ATOM 1777 C C . THR A 1 237 ? -21.41547 5.27009 20.00342 1.000 36.30634 545 THR A C 1
ATOM 1778 O O . THR A 1 237 ? -22.51288 5.59661 19.54796 1.000 37.16236 545 THR A O 1
ATOM 1782 N N . PHE A 1 238 ? -20.55840 4.48584 19.34530 1.000 35.28601 546 PHE A N 1
ATOM 1783 C CA . PHE A 1 238 ? -20.93384 3.89518 18.06323 1.000 33.74436 546 PHE A CA 1
ATOM 1784 C C . PHE A 1 238 ? -22.05822 2.87471 18.23696 1.000 32.90049 546 PHE A C 1
ATOM 1785 O O . PHE A 1 238 ? -22.09166 2.11345 19.21187 1.000 36.50527 546 PHE A O 1
ATOM 1793 N N . VAL A 1 239 ? -22.98908 2.86252 17.28062 1.000 32.97440 547 VAL A N 1
ATOM 1794 C CA . VAL A 1 239 ? -23.96246 1.77971 17.16828 1.000 34.33323 547 VAL A CA 1
ATOM 1795 C C . VAL A 1 239 ? -23.73003 1.07504 15.83570 1.000 33.46579 547 VAL A C 1
ATOM 1796 O O . VAL A 1 239 ? -22.67798 1.25052 15.20572 1.000 36.28933 547 VAL A O 1
ATOM 1800 N N . ALA A 1 240 ? -24.69591 0.26809 15.40169 1.000 34.49592 548 ALA A N 1
ATOM 1801 C CA . ALA A 1 240 ? -24.53569 -0.46895 14.15744 1.000 34.28408 548 ALA A CA 1
ATOM 1802 C C . ALA A 1 240 ? -24.44116 0.49731 12.97798 1.000 34.49970 548 ALA A C 1
ATOM 1803 O O . ALA A 1 240 ? -25.17153 1.49712 12.93361 1.000 32.17166 548 ALA A O 1
ATOM 1805 N N . PRO A 1 241 ? -23.55879 0.23405 12.01457 1.000 35.20019 549 PRO A N 1
ATOM 1806 C CA . PRO A 1 241 ? -23.45531 1.09703 10.83417 1.000 32.29168 549 PRO A CA 1
ATOM 1807 C C . PRO A 1 241 ? -24.56133 0.81680 9.82381 1.000 33.05005 549 PRO A C 1
ATOM 1808 O O . PRO A 1 241 ? -25.13132 -0.27487 9.76563 1.000 34.80483 549 PRO A O 1
ATOM 1812 N N . MET A 1 242 ? -24.85246 1.83652 9.01105 1.000 30.98752 550 MET A N 1
ATOM 1813 C CA . MET A 1 242 ? -25.77300 1.65753 7.89982 1.000 30.81102 550 MET A CA 1
ATOM 1814 C C . MET A 1 242 ? -25.19991 0.67550 6.87857 1.000 33.62926 550 MET A C 1
ATOM 1815 O O . MET A 1 242 ? -23.99792 0.40993 6.83090 1.000 35.89250 550 MET A O 1
ATOM 1820 N N . LYS A 1 243 ? -26.08585 0.14576 6.03264 1.000 36.72013 551 LYS A N 1
ATOM 1821 C CA . LYS A 1 243 ? -25.62321 -0.73225 4.96350 1.000 37.37452 551 LYS A CA 1
ATOM 1822 C C . LYS A 1 243 ? -24.86062 0.05357 3.90474 1.000 36.88994 551 LYS A C 1
ATOM 1823 O O . LYS A 1 243 ? -23.83622 -0.41665 3.39614 1.000 43.50828 551 LYS A O 1
ATOM 1825 N N . HIS A 1 244 ? -25.31758 1.26537 3.58677 1.000 34.31396 552 HIS A N 1
ATOM 1826 C CA . HIS A 1 244 ? -24.75395 2.05344 2.49857 1.000 35.64488 552 HIS A CA 1
ATOM 1827 C C . HIS A 1 244 ? -24.14393 3.34727 3.01916 1.000 33.91095 552 HIS A C 1
ATOM 1828 O O . HIS A 1 244 ? -24.80878 4.10726 3.73171 1.000 37.02674 552 HIS A O 1
ATOM 1835 N N . ARG A 1 245 ? -22.88569 3.59999 2.64759 1.000 33.14128 553 ARG A N 1
ATOM 1836 C CA . ARG A 1 245 ? -22.26189 4.88733 2.92897 1.000 34.49701 553 ARG A CA 1
ATOM 1837 C C . ARG A 1 245 ? -23.02744 6.00354 2.23356 1.000 33.86934 553 ARG A C 1
ATOM 1838 O O . ARG A 1 245 ? -23.46234 5.85381 1.08836 1.000 33.97201 553 ARG A O 1
ATOM 1846 N N . ARG A 1 246 ? -23.18974 7.13680 2.91735 1.000 28.90100 554 ARG A N 1
ATOM 1847 C CA . ARG A 1 246 ? -23.97842 8.20238 2.31234 1.000 29.69874 554 ARG A CA 1
ATOM 1848 C C . ARG A 1 246 ? -23.69436 9.52654 3.00169 1.000 31.05028 554 ARG A C 1
ATOM 1849 O O . ARG A 1 246 ? -23.58711 9.59051 4.23061 1.000 31.91000 554 ARG A O 1
ATOM 1857 N N . SER A 1 247 ? -23.59745 10.57731 2.19206 1.000 27.38517 555 SER A N 1
ATOM 1858 C CA . SER A 1 247 ? -23.50692 11.95559 2.63905 1.000 29.36055 555 SER A CA 1
ATOM 1859 C C . SER A 1 247 ? -24.71223 12.70823 2.09253 1.000 28.99505 555 SER A C 1
ATOM 1860 O O . SER A 1 247 ? -25.27529 12.32146 1.06777 1.000 28.62884 555 SER A O 1
ATOM 1863 N N . ALA A 1 248 ? -25.10690 13.78555 2.77699 1.000 27.17485 556 ALA A N 1
ATOM 1864 C CA . ALA A 1 248 ? -26.27008 14.59094 2.36725 1.000 26.93618 556 ALA A CA 1
ATOM 1865 C C . ALA A 1 248 ? -27.53589 13.73463 2.31284 1.000 28.50063 556 ALA A C 1
ATOM 1866 O O . ALA A 1 248 ? -28.36871 13.86246 1.40362 1.000 27.81998 556 ALA A O 1
ATOM 1868 N N . LEU A 1 249 ? -27.67335 12.84828 3.29333 1.000 26.26202 557 LEU A N 1
ATOM 1869 C CA . LEU A 1 249 ? -28.86626 12.04704 3.50089 1.000 26.84428 557 LEU A CA 1
ATOM 1870 C C . LEU A 1 249 ? -29.92646 12.87491 4.22132 1.000 25.96971 557 LEU A C 1
ATOM 1871 O O . LEU A 1 249 ? -29.63137 13.87595 4.88866 1.000 27.94276 557 LEU A O 1
ATOM 1876 N N . GLY A 1 250 ? -31.17661 12.44310 4.08343 1.000 26.75923 558 GLY A N 1
ATOM 1877 C CA . GLY A 1 250 ? -32.25277 12.91667 4.92520 1.000 28.56711 558 GLY A CA 1
ATOM 1878 C C . GLY A 1 250 ? -32.49091 11.90704 6.03383 1.000 26.87225 558 GLY A C 1
ATOM 1879 O O . GLY A 1 250 ? -32.21873 10.71963 5.87374 1.000 29.12360 558 GLY A O 1
ATOM 1880 N N . ILE A 1 251 ? -32.96926 12.38869 7.17873 1.000 25.95735 559 ILE A N 1
ATOM 1881 C CA . ILE A 1 251 ? -33.18881 11.52286 8.33336 1.000 24.78865 559 ILE A CA 1
ATOM 1882 C C . ILE A 1 251 ? -34.43684 11.97076 9.07939 1.000 25.14933 559 ILE A C 1
ATOM 1883 O O . ILE A 1 251 ? -34.73759 13.16692 9.17023 1.000 28.69938 559 ILE A O 1
ATOM 1888 N N . THR A 1 252 ? -35.15880 10.99964 9.63573 1.000 26.15064 560 THR A N 1
ATOM 1889 C CA . THR A 1 252 ? -36.28784 11.32554 10.49592 1.000 26.84959 560 THR A CA 1
ATOM 1890 C C . THR A 1 252 ? -36.58436 10.12879 11.39000 1.000 26.58268 560 THR A C 1
ATOM 1891 O O . THR A 1 252 ? -36.01053 9.04948 11.23022 1.000 29.95388 560 THR A O 1
ATOM 1895 N N . VAL A 1 253 ? -37.47551 10.34299 12.35266 1.000 28.03802 561 VAL A N 1
ATOM 1896 C CA . VAL A 1 253 ? -37.91195 9.30940 13.28092 1.000 27.97245 561 VAL A CA 1
ATOM 1897 C C . VAL A 1 253 ? -39.39821 9.08590 13.06578 1.000 28.67041 561 VAL A C 1
ATOM 1898 O O . VAL A 1 253 ? -40.17396 10.04699 13.01886 1.000 30.83950 561 VAL A O 1
ATOM 1902 N N . HIS A 1 254 ? -39.79291 7.82177 12.93784 1.000 29.42874 562 HIS A N 1
ATOM 1903 C CA . HIS A 1 254 ? -41.19644 7.46129 12.78055 1.000 30.96419 562 HIS A CA 1
ATOM 1904 C C . HIS A 1 254 ? -41.45878 6.25294 13.66537 1.000 31.11650 562 HIS A C 1
ATOM 1905 O O . HIS A 1 254 ? -40.79313 5.22288 13.51523 1.000 32.00850 562 HIS A O 1
ATOM 1912 N N . GLN A 1 255 ? -42.40308 6.39257 14.60020 1.000 34.59770 563 GLN A N 1
ATOM 1913 C CA . GLN A 1 255 ? -42.82439 5.30487 15.48856 1.000 37.63161 563 GLN A CA 1
ATOM 1914 C C . GLN A 1 255 ? -41.62981 4.55583 16.08699 1.000 36.36659 563 GLN A C 1
ATOM 1915 O O . GLN A 1 255 ? -41.55650 3.32365 16.06794 1.000 36.86800 563 GLN A O 1
ATOM 1921 N N . GLY A 1 256 ? -40.67856 5.31656 16.62222 1.000 36.31654 564 GLY A N 1
ATOM 1922 C CA . GLY A 1 256 ? -39.60111 4.72795 17.38890 1.000 36.87830 564 GLY A CA 1
ATOM 1923 C C . GLY A 1 256 ? -38.46636 4.13405 16.58646 1.000 36.45248 564 GLY A C 1
ATOM 1924 O O . GLY A 1 256 ? -37.63954 3.41230 17.16139 1.000 36.93661 564 GLY A O 1
ATOM 1925 N N . ARG A 1 257 ? -38.40389 4.39820 15.27982 1.000 32.51575 565 ARG A N 1
ATOM 1926 C CA . ARG A 1 257 ? -37.31286 3.93519 14.42898 1.000 30.09185 565 ARG A CA 1
ATOM 1927 C C . ARG A 1 257 ? -36.78298 5.09862 13.60229 1.000 29.15440 565 ARG A C 1
ATOM 1928 O O . ARG A 1 257 ? -37.51849 6.02811 13.27916 1.000 31.11396 565 ARG A O 1
ATOM 1936 N N . ILE A 1 258 ? -35.48269 5.06094 13.29362 1.000 29.66797 566 ILE A N 1
ATOM 1937 C CA . ILE A 1 258 ? -34.85319 6.07420 12.45089 1.000 29.10374 566 ILE A CA 1
ATOM 1938 C C . ILE A 1 258 ? -34.98436 5.63610 11.00263 1.000 27.06805 566 ILE A C 1
ATOM 1939 O O . ILE A 1 258 ? -34.84901 4.45197 10.69917 1.000 31.42783 566 ILE A O 1
ATOM 1944 N N . TYR A 1 259 ? -35.25415 6.58301 10.10274 1.000 27.40670 567 TYR A N 1
ATOM 1945 C CA . TYR A 1 259 ? -35.24997 6.32587 8.67119 1.000 26.32043 567 TYR A CA 1
ATOM 1946 C C . TYR A 1 259 ? -34.25027 7.26628 8.02399 1.000 27.57399 567 TYR A C 1
ATOM 1947 O O . TYR A 1 259 ? -34.25327 8.46496 8.31068 1.000 27.60294 567 TYR A O 1
ATOM 1956 N N A VAL A 1 260 ? -33.36746 6.72968 7.17822 0.800 28.45123 568 VAL A N 1
ATOM 1957 N N B VAL A 1 260 ? -33.43094 6.72267 7.13057 0.200 25.14016 568 VAL A N 1
ATOM 1958 C CA A VAL A 1 260 ? -32.42889 7.55003 6.41581 0.800 25.50135 568 VAL A CA 1
ATOM 1959 C CA B VAL A 1 260 ? -32.43523 7.48548 6.39130 0.200 23.07472 568 VAL A CA 1
ATOM 1960 C C A VAL A 1 260 ? -32.78177 7.41888 4.93849 0.800 25.37421 568 VAL A C 1
ATOM 1961 C C B VAL A 1 260 ? -32.78945 7.40370 4.91261 0.200 24.44883 568 VAL A C 1
ATOM 1962 O O A VAL A 1 260 ? -33.06815 6.31687 4.45528 0.800 28.99916 568 VAL A O 1
ATOM 1963 O O B VAL A 1 260 ? -33.04999 6.31093 4.39675 0.200 25.80664 568 VAL A O 1
ATOM 1970 N N . LEU A 1 261 ? -32.80705 8.55037 4.23298 1.000 25.13801 569 LEU A N 1
ATOM 1971 C CA . LEU A 1 261 ? -33.30075 8.62997 2.85262 1.000 26.77199 569 LEU A CA 1
ATOM 1972 C C . LEU A 1 261 ? -32.23371 9.19806 1.93249 1.000 25.60832 569 LEU A C 1
ATOM 1973 O O . LEU A 1 261 ? -31.80600 10.34725 2.10372 1.000 27.74869 569 LEU A O 1
ATOM 1978 N N . GLY A 1 262 ? -31.85786 8.42279 0.91913 1.000 25.79584 570 GLY A N 1
ATOM 1979 C CA . GLY A 1 262 ? -31.06393 8.97033 -0.16421 1.000 26.22561 570 GLY A CA 1
ATOM 1980 C C . GLY A 1 262 ? -29.65862 9.34008 0.26389 1.000 26.10642 570 GLY A C 1
ATOM 1981 O O . GLY A 1 262 ? -29.07327 8.75258 1.17733 1.000 28.00786 570 GLY A O 1
ATOM 1982 N N . GLY A 1 263 ? -29.11609 10.33524 -0.40895 1.000 24.28224 571 GLY A N 1
ATOM 1983 C CA . GLY A 1 263 ? -27.75254 10.76809 -0.19492 1.000 25.73521 571 GLY A CA 1
ATOM 1984 C C . GLY A 1 263 ? -26.87525 10.44900 -1.39199 1.000 25.03484 571 GLY A C 1
ATOM 1985 O O . GLY A 1 263 ? -27.34016 10.08008 -2.47156 1.000 29.40511 571 GLY A O 1
ATOM 1986 N N . TYR A 1 264 ? -25.57340 10.60322 -1.17550 1.000 27.56888 572 TYR A N 1
ATOM 1987 C CA . TYR A 1 264 ? -24.55708 10.48949 -2.21303 1.000 27.26407 572 TYR A CA 1
ATOM 1988 C C . TYR A 1 264 ? -23.43676 9.62473 -1.66925 1.000 28.18523 572 TYR A C 1
ATOM 1989 O O . TYR A 1 264 ? -22.99487 9.83761 -0.53959 1.000 28.83507 572 TYR A O 1
ATOM 1998 N N . ASP A 1 265 ? -22.97505 8.65590 -2.45589 1.000 27.85118 573 ASP A N 1
ATOM 1999 C CA . ASP A 1 265 ? -21.96226 7.72725 -1.96924 1.000 29.14372 573 ASP A CA 1
ATOM 2000 C C . ASP A 1 265 ? -20.62058 7.88277 -2.68558 1.000 30.41233 573 ASP A C 1
ATOM 2001 O O . ASP A 1 265 ? -19.78145 6.98320 -2.60882 1.000 34.92469 573 ASP A O 1
ATOM 2006 N N . GLY A 1 266 ? -20.40327 9.00845 -3.36531 1.000 28.92009 574 GLY A N 1
ATOM 2007 C CA . GLY A 1 266 ? -19.19932 9.23884 -4.12537 1.000 30.95026 574 GLY A CA 1
ATOM 2008 C C . GLY A 1 266 ? -19.31719 8.85382 -5.57967 1.000 31.46416 574 GLY A C 1
ATOM 2009 O O . GLY A 1 266 ? -18.41707 9.18327 -6.37355 1.000 34.25131 574 GLY A O 1
ATOM 2010 N N . HIS A 1 267 ? -20.39554 8.16457 -5.95027 1.000 32.32874 575 HIS A N 1
ATOM 2011 C CA . HIS A 1 267 ? -20.58417 7.66822 -7.30690 1.000 34.28205 575 HIS A CA 1
ATOM 2012 C C . HIS A 1 267 ? -22.02065 7.86388 -7.77265 1.000 33.95796 575 HIS A C 1
ATOM 2013 O O . HIS A 1 267 ? -22.25788 8.21491 -8.93231 1.000 38.02717 575 HIS A O 1
ATOM 2020 N N . THR A 1 268 ? -22.97909 7.64567 -6.87187 1.000 30.10645 576 THR A N 1
ATOM 2021 C CA . THR A 1 268 ? -24.39457 7.53823 -7.20076 1.000 31.49707 576 THR A CA 1
ATOM 2022 C C . THR A 1 268 ? -25.20246 8.40064 -6.24503 1.000 28.29624 576 THR A C 1
ATOM 2023 O O . THR A 1 268 ? -24.83468 8.56987 -5.07628 1.000 30.34408 576 THR A O 1
ATOM 2027 N N . PHE A 1 269 ? -26.29950 8.96089 -6.75288 1.000 28.78518 577 PHE A N 1
ATOM 2028 C CA . PHE A 1 269 ? -27.30632 9.57088 -5.90009 1.000 28.69233 577 PHE A CA 1
ATOM 2029 C C . PHE A 1 269 ? -28.29415 8.47212 -5.52288 1.000 26.13222 577 PHE A C 1
ATOM 2030 O O . PHE A 1 269 ? -28.95359 7.89608 -6.39676 1.000 29.62649 577 PHE A O 1
ATOM 2038 N N . LEU A 1 270 ? -28.34614 8.14669 -4.23035 1.000 27.00319 578 LEU A N 1
ATOM 2039 C CA . LEU A 1 270 ? -29.01199 6.93882 -3.75807 1.000 26.57581 578 LEU A CA 1
ATOM 2040 C C . LEU A 1 270 ? -30.52302 7.11854 -3.70753 1.000 28.45368 578 LEU A C 1
ATOM 2041 O O . LEU A 1 270 ? -31.02081 8.19423 -3.36041 1.000 27.08566 578 LEU A O 1
ATOM 2046 N N . ASP A 1 271 ? -31.25518 6.04476 -4.01630 1.000 27.98118 579 ASP A N 1
ATOM 2047 C CA . ASP A 1 271 ? -32.68091 5.98924 -3.70491 1.000 26.86550 579 ASP A CA 1
ATOM 2048 C C . ASP A 1 271 ? -32.98582 5.07774 -2.51836 1.000 28.50763 579 ASP A C 1
ATOM 2049 O O . ASP A 1 271 ? -34.14842 4.97413 -2.11100 1.000 30.95251 579 ASP A O 1
ATOM 2054 N N . SER A 1 272 ? -31.96617 4.44561 -1.93566 1.000 27.21193 580 SER A N 1
ATOM 2055 C CA . SER A 1 272 ? -32.15487 3.53365 -0.81510 1.000 28.53612 580 SER A CA 1
ATOM 2056 C C . SER A 1 272 ? -32.69111 4.25619 0.42143 1.000 28.65792 580 SER A C 1
ATOM 2057 O O . SER A 1 272 ? -32.24197 5.35851 0.76376 1.000 28.35706 580 SER A O 1
ATOM 2060 N N . VAL A 1 273 ? -33.65532 3.62655 1.09930 1.000 26.92041 581 VAL A N 1
ATOM 2061 C CA . VAL A 1 273 ? -34.12830 4.05999 2.41582 1.000 26.77505 581 VAL A CA 1
ATOM 2062 C C . VAL A 1 273 ? -33.82605 2.94078 3.40723 1.000 27.14991 581 VAL A C 1
ATOM 2063 O O . VAL A 1 273 ? -34.25532 1.79835 3.20589 1.000 29.99618 581 VAL A O 1
ATOM 2067 N N . GLU A 1 274 ? -33.07280 3.25523 4.46151 1.000 28.58282 582 GLU A N 1
ATOM 2068 C CA . GLU A 1 274 ? -32.78648 2.30252 5.52718 1.000 28.12394 582 GLU A CA 1
ATOM 2069 C C . GLU A 1 274 ? -33.47486 2.71762 6.81716 1.000 29.55607 582 GLU A C 1
ATOM 2070 O O . GLU A 1 274 ? -33.74573 3.90077 7.05055 1.000 31.35776 582 GLU A O 1
ATOM 2076 N N . CYS A 1 275 ? -33.72209 1.72043 7.66404 1.000 27.89566 583 CYS A N 1
ATOM 2077 C CA . CYS A 1 275 ? -34.48234 1.87988 8.89299 1.000 29.19844 583 CYS A CA 1
ATOM 2078 C C . CYS A 1 275 ? -33.72029 1.23357 10.03940 1.000 29.12488 583 CYS A C 1
ATOM 2079 O O . CYS A 1 275 ? -33.33146 0.06297 9.94443 1.000 31.29969 583 CYS A O 1
ATOM 2082 N N . TYR A 1 276 ? -33.51265 1.99142 11.11816 1.000 30.31070 584 TYR A N 1
ATOM 2083 C CA . TYR A 1 276 ? -32.77277 1.53230 12.28941 1.000 31.01885 584 TYR A CA 1
ATOM 2084 C C . TYR A 1 276 ? -33.75385 1.17407 13.39602 1.000 32.38098 584 TYR A C 1
ATOM 2085 O O . TYR A 1 276 ? -34.56466 2.01169 13.80105 1.000 32.95802 584 TYR A O 1
ATOM 2094 N N . ASP A 1 277 ? -33.67834 -0.06616 13.87620 1.000 32.78874 585 ASP A N 1
ATOM 2095 C CA . ASP A 1 277 ? -34.46259 -0.51433 15.01567 1.000 35.67501 585 ASP A CA 1
ATOM 2096 C C . ASP A 1 277 ? -33.58674 -0.45048 16.25587 1.000 37.98120 585 ASP A C 1
ATOM 2097 O O . ASP A 1 277 ? -32.65202 -1.25657 16.38033 1.000 37.64561 585 ASP A O 1
ATOM 2102 N N . PRO A 1 278 ? -33.83851 0.47007 17.19143 1.000 37.68997 586 PRO A N 1
ATOM 2103 C CA . PRO A 1 278 ? -32.95813 0.57108 18.36575 1.000 39.05649 586 PRO A CA 1
ATOM 2104 C C . PRO A 1 278 ? -33.01840 -0.64216 19.27279 1.000 42.15371 586 PRO A C 1
ATOM 2105 O O . PRO A 1 278 ? -32.04134 -0.91413 19.98060 1.000 41.26514 586 PRO A O 1
ATOM 2109 N N . ASP A 1 279 ? -34.13352 -1.38105 19.27788 1.000 43.04010 587 ASP A N 1
ATOM 2110 C CA . ASP A 1 279 ? -34.25955 -2.51944 20.18256 1.000 46.39296 587 ASP A CA 1
ATOM 2111 C C . ASP A 1 279 ? -33.33082 -3.65666 19.78719 1.000 43.88809 587 ASP A C 1
ATOM 2112 O O . ASP A 1 279 ? -32.86241 -4.40402 20.65465 1.000 49.69070 587 ASP A O 1
ATOM 2117 N N . THR A 1 280 ? -33.05119 -3.80280 18.49364 1.000 43.71107 588 THR A N 1
ATOM 2118 C CA . THR A 1 280 ? -32.18097 -4.86028 18.00401 1.000 42.04142 588 THR A CA 1
ATOM 2119 C C . THR A 1 280 ? -30.84134 -4.33348 17.52032 1.000 41.75011 588 THR A C 1
ATOM 2120 O O . THR A 1 280 ? -29.97263 -5.13445 17.15945 1.000 41.94034 588 THR A O 1
ATOM 2124 N N . ASP A 1 281 ? -30.65794 -3.01446 17.50356 1.000 39.83516 589 ASP A N 1
ATOM 2125 C CA . ASP A 1 281 ? -29.44768 -2.38401 16.97569 1.000 38.38012 589 ASP A CA 1
ATOM 2126 C C . ASP A 1 281 ? -29.14259 -2.90296 15.57045 1.000 39.26817 589 ASP A C 1
ATOM 2127 O O . ASP A 1 281 ? -28.03636 -3.35048 15.27099 1.000 40.01210 589 ASP A O 1
ATOM 2132 N N A THR A 1 282 ? -30.14989 -2.86451 14.70093 0.500 39.47191 590 THR A N 1
ATOM 2133 N N B THR A 1 282 ? -30.14882 -2.82501 14.69621 0.500 41.06964 590 THR A N 1
ATOM 2134 C CA A THR A 1 282 ? -29.99026 -3.34497 13.33598 0.500 37.14825 590 THR A CA 1
ATOM 2135 C CA B THR A 1 282 ? -30.06959 -3.35878 13.34288 0.500 40.17243 590 THR A CA 1
ATOM 2136 C C A THR A 1 282 ? -30.57392 -2.34703 12.34973 0.500 35.34036 590 THR A C 1
ATOM 2137 C C B THR A 1 282 ? -30.59744 -2.34034 12.34151 0.500 36.83184 590 THR A C 1
ATOM 2138 O O A THR A 1 282 ? -31.59886 -1.71344 12.62009 0.500 35.41714 590 THR A O 1
ATOM 2139 O O B THR A 1 282 ? -31.60726 -1.67625 12.59482 0.500 37.57782 590 THR A O 1
ATOM 2146 N N . TRP A 1 283 ? -29.90899 -2.21877 11.20657 1.000 33.51209 591 TRP A N 1
ATOM 2147 C CA . TRP A 1 283 ? -30.40565 -1.46242 10.06872 1.000 32.74686 591 TRP A CA 1
ATOM 2148 C C . TRP A 1 283 ? -30.96061 -2.43000 9.02955 1.000 34.25403 591 TRP A C 1
ATOM 2149 O O . TRP A 1 283 ? -30.44487 -3.53724 8.84991 1.000 37.53167 591 TRP A O 1
ATOM 2160 N N A SER A 1 284 ? -32.01112 -2.00535 8.33579 0.700 36.59782 592 SER A N 1
ATOM 2161 N N B SER A 1 284 ? -32.01324 -1.99355 8.33635 0.300 35.16055 592 SER A N 1
ATOM 2162 C CA A SER A 1 284 ? -32.51759 -2.77793 7.21227 0.700 37.34546 592 SER A CA 1
ATOM 2163 C CA B SER A 1 284 ? -32.61224 -2.75569 7.24881 0.300 34.95991 592 SER A CA 1
ATOM 2164 C C A SER A 1 284 ? -33.02479 -1.83289 6.13688 0.700 36.83143 592 SER A C 1
ATOM 2165 C C B SER A 1 284 ? -33.01935 -1.80536 6.13284 0.300 35.42988 592 SER A C 1
ATOM 2166 O O A SER A 1 284 ? -33.48712 -0.72777 6.42392 0.700 36.40716 592 SER A O 1
ATOM 2167 O O B SER A 1 284 ? -33.41848 -0.66774 6.38726 0.300 35.56811 592 SER A O 1
ATOM 2172 N N . GLU A 1 285 ? -32.91873 -2.27916 4.89121 1.000 34.33721 593 GLU A N 1
ATOM 2173 C CA . GLU A 1 285 ? -33.40878 -1.51156 3.75213 1.000 33.83572 593 GLU A CA 1
ATOM 2174 C C . GLU A 1 285 ? -34.89372 -1.79752 3.59169 1.000 33.18222 593 GLU A C 1
ATOM 2175 O O . GLU A 1 285 ? -35.27764 -2.95870 3.45474 1.000 37.68001 593 GLU A O 1
ATOM 2181 N N . VAL A 1 286 ? -35.72944 -0.75740 3.60720 1.000 29.86549 594 VAL A N 1
ATOM 2182 C CA . VAL A 1 286 ? -37.17082 -0.95464 3.63644 1.000 30.50150 594 VAL A CA 1
ATOM 2183 C C . VAL A 1 286 ? -37.87514 -0.52193 2.35087 1.000 29.63445 594 VAL A C 1
ATOM 2184 O O . VAL A 1 286 ? -38.92439 -1.08990 2.02477 1.000 32.19578 594 VAL A O 1
ATOM 2188 N N . THR A 1 287 ? -37.35431 0.45780 1.61578 1.000 29.19605 595 THR A N 1
ATOM 2189 C CA . THR A 1 287 ? -37.97917 0.86660 0.35942 1.000 29.17240 595 THR A CA 1
ATOM 2190 C C . THR A 1 287 ? -36.92831 1.54679 -0.50572 1.000 27.73036 595 THR A C 1
ATOM 2191 O O . THR A 1 287 ? -35.77210 1.70196 -0.10477 1.000 29.38938 595 THR A O 1
ATOM 2195 N N . ARG A 1 288 ? -37.33106 1.89931 -1.72382 1.000 27.33585 596 ARG A N 1
ATOM 2196 C CA . ARG A 1 288 ? -36.56385 2.79922 -2.57331 1.000 32.04116 596 ARG A CA 1
ATOM 2197 C C . ARG A 1 288 ? -37.41901 4.00757 -2.91087 1.000 29.65595 596 ARG A C 1
ATOM 2198 O O . ARG A 1 288 ? -38.60011 3.86628 -3.23361 1.000 32.67355 596 ARG A O 1
ATOM 2206 N N . MET A 1 289 ? -36.82413 5.19542 -2.82806 1.000 28.08382 597 MET A N 1
ATOM 2207 C CA . MET A 1 289 ? -37.46905 6.38537 -3.36071 1.000 27.59575 597 MET A CA 1
ATOM 2208 C C . MET A 1 289 ? -37.70357 6.22375 -4.85818 1.000 28.16080 597 MET A C 1
ATOM 2209 O O . MET A 1 289 ? -37.05795 5.41428 -5.52957 1.000 29.80316 597 MET A O 1
ATOM 2214 N N . THR A 1 290 ? -38.65116 7.00452 -5.38343 1.000 29.40326 598 THR A N 1
ATOM 2215 C CA . THR A 1 290 ? -39.00054 6.87015 -6.79333 1.000 29.03713 598 THR A CA 1
ATOM 2216 C C . THR A 1 290 ? -37.84988 7.27133 -7.71181 1.000 31.79841 598 THR A C 1
ATOM 2217 O O . THR A 1 290 ? -37.81892 6.83042 -8.86617 1.000 32.93202 598 THR A O 1
ATOM 2221 N N . SER A 1 291 ? -36.90877 8.08582 -7.22726 1.000 28.01205 599 SER A N 1
ATOM 2222 C CA . SER A 1 291 ? -35.66183 8.34852 -7.93474 1.000 26.92665 599 SER A CA 1
ATOM 2223 C C . SER A 1 291 ? -34.59837 8.74914 -6.91958 1.000 28.04845 599 SER A C 1
ATOM 2224 O O . SER A 1 291 ? -34.91030 9.31842 -5.86899 1.000 30.72089 599 SER A O 1
ATOM 2227 N N . GLY A 1 292 ? -33.34045 8.45769 -7.24752 1.000 28.43108 600 GLY A N 1
ATOM 2228 C CA . GLY A 1 292 ? -32.24360 8.79284 -6.34543 1.000 27.68648 600 GLY A CA 1
ATOM 2229 C C . GLY A 1 292 ? -32.02341 10.29138 -6.24326 1.000 28.46355 600 GLY A C 1
ATOM 2230 O O . GLY A 1 292 ? -32.17884 11.03274 -7.21763 1.000 30.96653 600 GLY A O 1
ATOM 2231 N N . ARG A 1 293 ? -31.65468 10.74030 -5.04200 1.000 24.55206 601 ARG A N 1
ATOM 2232 C CA . ARG A 1 293 ? -31.46720 12.16563 -4.78007 1.000 25.54731 601 ARG A CA 1
ATOM 2233 C C . ARG A 1 293 ? -30.68980 12.32987 -3.48371 1.000 26.50082 601 ARG A C 1
ATOM 2234 O O . ARG A 1 293 ? -30.69277 11.44521 -2.62608 1.000 27.51330 601 ARG A O 1
ATOM 2242 N N . SER A 1 294 ? -30.03122 13.47999 -3.34967 1.000 25.10652 602 SER A N 1
ATOM 2243 C CA . SER A 1 294 ? -29.37297 13.88737 -2.11581 1.000 24.46494 602 SER A CA 1
ATOM 2244 C C . SER A 1 294 ? -29.93240 15.23040 -1.65793 1.000 22.90136 602 SER A C 1
ATOM 2245 O O . SER A 1 294 ? -30.68229 15.89279 -2.37905 1.000 25.86482 602 SER A O 1
ATOM 2248 N N . GLY A 1 295 ? -29.58091 15.62303 -0.43510 1.000 23.73017 603 GLY A N 1
ATOM 2249 C CA . GLY A 1 295 ? -29.92976 16.96285 0.04517 1.000 24.84551 603 GLY A CA 1
ATOM 2250 C C . GLY A 1 295 ? -31.41375 17.22623 0.18893 1.000 22.37894 603 GLY A C 1
ATOM 2251 O O . GLY A 1 295 ? -31.86261 18.35325 -0.06132 1.000 24.68109 603 GLY A O 1
ATOM 2252 N N . VAL A 1 296 ? -32.18747 16.22284 0.64524 1.000 26.43386 604 VAL A N 1
ATOM 2253 C CA . VAL A 1 296 ? -33.62762 16.38605 0.82641 1.000 23.49252 604 VAL A CA 1
ATOM 2254 C C . VAL A 1 296 ? -33.90898 16.95151 2.21331 1.000 25.80537 604 VAL A C 1
ATOM 2255 O O . VAL A 1 296 ? -33.09000 16.84933 3.12874 1.000 27.55211 604 VAL A O 1
ATOM 2259 N N . GLY A 1 297 ? -35.09279 17.54621 2.36899 1.000 25.11719 605 GLY A N 1
ATOM 2260 C CA . GLY A 1 297 ? -35.66897 17.80325 3.68952 1.000 25.98550 605 GLY A CA 1
ATOM 2261 C C . GLY A 1 297 ? -36.72196 16.75124 3.98730 1.000 27.84240 605 GLY A C 1
ATOM 2262 O O . GLY A 1 297 ? -37.48987 16.37084 3.10622 1.000 31.52180 605 GLY A O 1
ATOM 2263 N N A VAL A 1 298 ? -36.74416 16.27297 5.23246 0.500 24.49147 606 VAL A N 1
ATOM 2264 N N B VAL A 1 298 ? -36.74830 16.26705 5.22843 0.500 26.20525 606 VAL A N 1
ATOM 2265 C CA A VAL A 1 298 ? -37.60402 15.15576 5.61564 0.500 24.11040 606 VAL A CA 1
ATOM 2266 C CA B VAL A 1 298 ? -37.64874 15.17454 5.58697 0.500 26.98613 606 VAL A CA 1
ATOM 2267 C C A VAL A 1 298 ? -38.23057 15.43759 6.98151 0.500 25.79807 606 VAL A C 1
ATOM 2268 C C B VAL A 1 298 ? -38.22690 15.40490 6.97742 0.500 26.41206 606 VAL A C 1
ATOM 2269 O O A VAL A 1 298 ? -37.56182 15.93574 7.89116 0.500 28.88447 606 VAL A O 1
ATOM 2270 O O B VAL A 1 298 ? -37.51916 15.82049 7.89912 0.500 27.65284 606 VAL A O 1
ATOM 2277 N N . ALA A 1 299 ? -39.52254 15.13116 7.12518 1.000 26.36719 607 ALA A N 1
ATOM 2278 C CA . ALA A 1 299 ? -40.19186 15.22204 8.42362 1.000 24.66899 607 ALA A CA 1
ATOM 2279 C C . ALA A 1 299 ? -41.44219 14.34408 8.38946 1.000 26.64170 607 ALA A C 1
ATOM 2280 O O . ALA A 1 299 ? -41.81586 13.80856 7.34339 1.000 27.57043 607 ALA A O 1
ATOM 2282 N N . VAL A 1 300 ? -42.07995 14.18967 9.55311 1.000 27.31171 608 VAL A N 1
ATOM 2283 C CA . VAL A 1 300 ? -43.20637 13.26960 9.72426 1.000 27.40425 608 VAL A CA 1
ATOM 2284 C C . VAL A 1 300 ? -44.42322 14.05281 10.19489 1.000 27.60781 608 VAL A C 1
ATOM 2285 O O . VAL A 1 300 ? -44.33533 14.81295 11.16625 1.000 29.06037 608 VAL A O 1
ATOM 2289 N N . THR A 1 301 ? -45.56003 13.85235 9.52728 1.000 30.68678 609 THR A N 1
ATOM 2290 C CA . THR A 1 301 ? -46.82360 14.40522 10.01443 1.000 29.62318 609 THR A CA 1
ATOM 2291 C C . THR A 1 301 ? -47.97755 13.57616 9.45900 1.000 33.98369 609 THR A C 1
ATOM 2292 O O . THR A 1 301 ? -47.77264 12.56522 8.78118 1.000 32.76825 609 THR A O 1
ATOM 2296 N N . MET A 1 302 ? -49.20315 13.99866 9.77883 1.000 35.14785 610 MET A N 1
ATOM 2297 C CA . MET A 1 302 ? -50.37365 13.21225 9.40896 1.000 43.48259 610 MET A CA 1
ATOM 2298 C C . MET A 1 302 ? -50.50091 13.07856 7.89394 1.000 41.82490 610 MET A C 1
ATOM 2299 O O . MET A 1 302 ? -50.04185 13.93173 7.12837 1.000 39.06088 610 MET A O 1
ATOM 2304 N N . GLU A 1 303 ? -51.15243 11.99532 7.46349 1.000 39.87368 611 GLU A N 1
ATOM 2305 C CA . GLU A 1 303 ? -51.34644 11.76305 6.04043 1.000 42.57459 611 GLU A CA 1
ATOM 2306 C C . GLU A 1 303 ? -52.32409 12.78979 5.46564 1.000 40.88891 611 GLU A C 1
ATOM 2307 O O . GLU A 1 303 ? -53.16784 13.32916 6.19044 1.000 42.73424 611 GLU A O 1
ATOM 2313 N N . PRO A 1 304 ? -52.22143 13.09041 4.17068 1.000 43.94245 612 PRO A N 1
ATOM 2314 C CA . PRO A 1 304 ? -53.07685 14.12768 3.58668 1.000 50.13430 612 PRO A CA 1
ATOM 2315 C C . PRO A 1 304 ? -54.53372 13.70398 3.56995 1.000 60.37123 612 PRO A C 1
ATOM 2316 O O . PRO A 1 304 ? -54.87200 12.51898 3.58116 1.000 60.27858 612 PRO A O 1
ATOM 2320 N N . SER A 1 305 ? -55.40231 14.70805 3.54097 1.000 70.40524 613 SER A N 1
ATOM 2321 C CA . SER A 1 305 ? -56.83354 14.47297 3.41657 1.000 81.15283 613 SER A CA 1
ATOM 2322 C C . SER A 1 305 ? -57.17929 14.26758 1.94689 1.000 88.73206 613 SER A C 1
ATOM 2323 O O . SER A 1 305 ? -56.95743 15.15993 1.12116 1.000 90.47550 613 SER A O 1
ATOM 2325 N N . ARG A 1 306 ? -57.70119 13.08486 1.61575 1.000 92.67409 614 ARG A N 1
ATOM 2326 C CA . ARG A 1 306 ? -58.18057 12.84888 0.25919 1.000 94.30768 614 ARG A CA 1
ATOM 2327 C C . ARG A 1 306 ? -59.60911 13.34993 0.09016 1.000 98.76799 614 ARG A C 1
ATOM 2328 O O . ARG A 1 306 ? -59.94076 13.95721 -0.93440 1.000 96.88246 614 ARG A O 1
ATOM 2330 N N . LYS A 1 307 ? -60.45853 13.11145 1.08588 1.000 103.71792 615 LYS A N 1
ATOM 2331 C CA . LYS A 1 307 ? -61.82966 13.60633 1.07774 1.000 106.68572 615 LYS A CA 1
ATOM 2332 C C . LYS A 1 307 ? -61.96177 14.81352 1.99885 1.000 107.54679 615 LYS A C 1
ATOM 2333 O O . LYS A 1 307 ? -61.10315 15.05179 2.84963 1.000 108.28125 615 LYS A O 1
ATOM 2335 N N . ARG B 1 18 ? -53.48825 24.62859 31.11941 1.000 89.22399 326 ARG B N 1
ATOM 2336 C CA . ARG B 1 18 ? -52.82893 24.09749 32.31228 1.000 88.15913 326 ARG B CA 1
ATOM 2337 C C . ARG B 1 18 ? -52.89974 25.08658 33.47871 1.000 83.77849 326 ARG B C 1
ATOM 2338 O O . ARG B 1 18 ? -52.67644 26.28195 33.29696 1.000 83.50412 326 ARG B O 1
ATOM 2346 N N . LEU B 1 19 ? -53.19833 24.58722 34.67889 1.000 81.32477 327 LEU B N 1
ATOM 2347 C CA . LEU B 1 19 ? -53.20955 25.40777 35.88168 1.000 79.58857 327 LEU B CA 1
ATOM 2348 C C . LEU B 1 19 ? -52.27310 24.82341 36.92442 1.000 74.20323 327 LEU B C 1
ATOM 2349 O O . LEU B 1 19 ? -51.87348 23.65934 36.85715 1.000 73.90252 327 LEU B O 1
ATOM 2354 N N . ILE B 1 20 ? -51.97696 25.65442 37.91443 1.000 71.59569 328 ILE B N 1
ATOM 2355 C CA . ILE B 1 20 ? -51.13653 25.28560 39.04748 1.000 68.88205 328 ILE B CA 1
ATOM 2356 C C . ILE B 1 20 ? -52.04964 24.93571 40.21495 1.000 68.74053 328 ILE B C 1
ATOM 2357 O O . ILE B 1 20 ? -52.72959 25.80603 40.77155 1.000 70.74738 328 ILE B O 1
ATOM 2362 N N . TYR B 1 21 ? -52.05093 23.66347 40.59719 1.000 64.87096 329 TYR B N 1
ATOM 2363 C CA . TYR B 1 21 ? -52.84150 23.17056 41.71312 1.000 60.13898 329 TYR B CA 1
ATOM 2364 C C . TYR B 1 21 ? -52.00034 23.15390 42.98099 1.000 62.61114 329 TYR B C 1
ATOM 2365 O O . TYR B 1 21 ? -50.83957 22.73643 42.95867 1.000 66.09211 329 TYR B O 1
ATOM 2367 N N . THR B 1 22 ? -52.59084 23.60414 44.08532 1.000 63.62169 330 THR B N 1
ATOM 2368 C CA . THR B 1 22 ? -51.95550 23.51671 45.39299 1.000 59.25460 330 THR B CA 1
ATOM 2369 C C . THR B 1 22 ? -52.86433 22.72173 46.31758 1.000 60.49947 330 THR B C 1
ATOM 2370 O O . THR B 1 22 ? -54.07185 22.97844 46.38510 1.000 62.40089 330 THR B O 1
ATOM 2374 N N . ALA B 1 23 ? -52.28720 21.74169 47.00543 1.000 56.59275 331 ALA B N 1
ATOM 2375 C CA . ALA B 1 23 ? -53.03673 20.80670 47.83009 1.000 53.15973 331 ALA B CA 1
ATOM 2376 C C . ALA B 1 23 ? -52.48986 20.81824 49.24639 1.000 50.70681 331 ALA B C 1
ATOM 2377 O O . ALA B 1 23 ? -51.27383 20.87373 49.44684 1.000 51.41408 331 ALA B O 1
ATOM 2379 N N . GLY B 1 24 ? -53.39743 20.76051 50.22289 1.000 50.04238 332 GLY B N 1
ATOM 2380 C CA . GLY B 1 24 ? -53.01006 20.66962 51.61616 1.000 47.51811 332 GLY B CA 1
ATOM 2381 C C . GLY B 1 24 ? -52.30816 21.92307 52.11154 1.000 48.61498 332 GLY B C 1
ATOM 2382 O O . GLY B 1 24 ? -52.50589 23.03325 51.60452 1.000 50.75289 332 GLY B O 1
ATOM 2383 N N . GLY B 1 25 ? -51.45369 21.73133 53.10568 1.000 46.80002 333 GLY B N 1
ATOM 2384 C CA . GLY B 1 25 ? -50.75863 22.81905 53.75723 1.000 45.90065 333 GLY B CA 1
ATOM 2385 C C . GLY B 1 25 ? -51.09181 22.88921 55.23389 1.000 44.05598 333 GLY B C 1
ATOM 2386 O O . GLY B 1 25 ? -51.82384 22.06387 55.77784 1.000 45.00591 333 GLY B O 1
ATOM 2387 N N . TYR B 1 26 ? -50.52979 23.90713 55.88308 1.000 44.68143 334 TYR B N 1
ATOM 2388 C CA . TYR B 1 26 ? -50.69852 24.07520 57.31968 1.000 42.68421 334 TYR B CA 1
ATOM 2389 C C . TYR B 1 26 ? -50.86208 25.54346 57.67015 1.000 45.80589 334 TYR B C 1
ATOM 2390 O O . TYR B 1 26 ? -50.06016 26.38321 57.24970 1.000 46.12797 334 TYR B O 1
ATOM 2399 N N . PHE B 1 27 ? -51.90336 25.83027 58.44908 1.000 49.43945 335 PHE B N 1
ATOM 2400 C CA . PHE B 1 27 ? -52.04292 27.08592 59.18072 1.000 53.84702 335 PHE B CA 1
ATOM 2401 C C . PHE B 1 27 ? -52.87388 26.75680 60.41317 1.000 53.52869 335 PHE B C 1
ATOM 2402 O O . PHE B 1 27 ? -54.05251 26.41288 60.28452 1.000 57.04243 335 PHE B O 1
ATOM 2410 N N . ARG B 1 28 ? -52.24642 26.81234 61.58975 1.000 51.82683 336 ARG B N 1
ATOM 2411 C CA . ARG B 1 28 ? -52.83851 26.40479 62.86522 1.000 50.05244 336 ARG B CA 1
ATOM 2412 C C . ARG B 1 28 ? -53.13347 24.90167 62.92505 1.000 44.35590 336 ARG B C 1
ATOM 2413 O O . ARG B 1 28 ? -53.03952 24.29923 63.99958 1.000 43.76694 336 ARG B O 1
ATOM 2421 N N . GLN B 1 29 ? -53.48188 24.28367 61.79691 1.000 42.55985 337 GLN B N 1
ATOM 2422 C CA . GLN B 1 29 ? -53.57852 22.82822 61.69645 1.000 40.50459 337 GLN B CA 1
ATOM 2423 C C . GLN B 1 29 ? -53.38951 22.44379 60.23487 1.000 41.47677 337 GLN B C 1
ATOM 2424 O O . GLN B 1 29 ? -53.39383 23.30049 59.35042 1.000 42.80510 337 GLN B O 1
ATOM 2430 N N . SER B 1 30 ? -53.19990 21.14624 59.98546 1.000 37.06729 338 SER B N 1
ATOM 2431 C CA . SER B 1 30 ? -53.12760 20.68878 58.60214 1.000 39.36708 338 SER B CA 1
ATOM 2432 C C . SER B 1 30 ? -54.45260 20.92656 57.88216 1.000 40.22370 338 SER B C 1
ATOM 2433 O O . SER B 1 30 ? -55.53348 20.86569 58.47789 1.000 42.06953 338 SER B O 1
ATOM 2436 N N . LEU B 1 31 ? -54.35526 21.17843 56.57654 1.000 41.47446 339 LEU B N 1
ATOM 2437 C CA . LEU B 1 31 ? -55.46014 21.68777 55.78127 1.000 45.46402 339 LEU B CA 1
ATOM 2438 C C . LEU B 1 31 ? -55.86150 20.69851 54.69481 1.000 49.20525 339 LEU B C 1
ATOM 2439 O O . LEU B 1 31 ? -55.10393 19.80256 54.32116 1.000 47.78475 339 LEU B O 1
ATOM 2444 N N A SER B 1 32 ? -57.07590 20.88093 54.17853 0.500 51.40555 340 SER B N 1
ATOM 2445 N N B SER B 1 32 ? -57.08108 20.88137 54.18507 0.500 50.51721 340 SER B N 1
ATOM 2446 C CA A SER B 1 32 ? -57.61107 20.02587 53.12990 0.500 54.28725 340 SER B CA 1
ATOM 2447 C CA B SER B 1 32 ? -57.63151 20.03213 53.13851 0.500 52.02455 340 SER B CA 1
ATOM 2448 C C A SER B 1 32 ? -57.81070 20.75503 51.80780 0.500 55.83480 340 SER B C 1
ATOM 2449 C C B SER B 1 32 ? -57.82454 20.75997 51.81398 0.500 54.45600 340 SER B C 1
ATOM 2450 O O A SER B 1 32 ? -58.34196 20.15873 50.86484 0.500 57.22874 340 SER B O 1
ATOM 2451 O O B SER B 1 32 ? -58.36338 20.16616 50.87377 0.500 55.57638 340 SER B O 1
ATOM 2456 N N . TYR B 1 33 ? -57.39011 22.01608 51.71029 1.000 56.63872 341 TYR B N 1
ATOM 2457 C CA . TYR B 1 33 ? -57.65875 22.82332 50.52195 1.000 58.10658 341 TYR B CA 1
ATOM 2458 C C . TYR B 1 33 ? -57.06316 22.23248 49.24776 1.000 56.69534 341 TYR B C 1
ATOM 2459 O O . TYR B 1 33 ? -55.91731 21.77386 49.22312 1.000 56.65778 341 TYR B O 1
ATOM 2468 N N . LEU B 1 34 ? -57.83812 22.29227 48.16635 1.000 60.00217 342 LEU B N 1
ATOM 2469 C CA . LEU B 1 34 ? -57.30157 22.16844 46.81722 1.000 62.23834 342 LEU B CA 1
ATOM 2470 C C . LEU B 1 34 ? -57.76214 23.37804 46.02484 1.000 66.38275 342 LEU B C 1
ATOM 2471 O O . LEU B 1 34 ? -58.96711 23.56815 45.81898 1.000 68.84109 342 LEU B O 1
ATOM 2476 N N . GLU B 1 35 ? -56.80778 24.19889 45.60130 1.000 66.94714 343 GLU B N 1
ATOM 2477 C CA . GLU B 1 35 ? -57.07793 25.39690 44.82449 1.000 70.02730 343 GLU B CA 1
ATOM 2478 C C . GLU B 1 35 ? -56.15119 25.41712 43.61910 1.000 70.62515 343 GLU B C 1
ATOM 2479 O O . GLU B 1 35 ? -54.98042 25.04452 43.72226 1.000 72.01776 343 GLU B O 1
ATOM 2485 N N . ALA B 1 36 ? -56.68023 25.83281 42.47000 1.000 71.52794 344 ALA B N 1
ATOM 2486 C CA . ALA B 1 36 ? -55.90568 25.87296 41.24018 1.000 72.53809 344 ALA B CA 1
ATOM 2487 C C . ALA B 1 36 ? -55.81823 27.30298 40.72856 1.000 77.29728 344 ALA B C 1
ATOM 2488 O O . ALA B 1 36 ? -56.76970 28.08288 40.84591 1.000 79.78352 344 ALA B O 1
ATOM 2490 N N . TYR B 1 37 ? -54.66855 27.63557 40.14667 1.000 78.93144 345 TYR B N 1
ATOM 2491 C CA . TYR B 1 37 ? -54.36278 28.99230 39.71375 1.000 84.88149 345 TYR B CA 1
ATOM 2492 C C . TYR B 1 37 ? -54.09134 29.01798 38.21588 1.000 87.54384 345 TYR B C 1
ATOM 2493 O O . TYR B 1 37 ? -53.33193 28.19055 37.70293 1.000 88.19537 345 TYR B O 1
ATOM 2502 N N . ASN B 1 38 ? -54.71424 29.96843 37.51663 1.000 93.90558 346 ASN B N 1
ATOM 2503 C CA . ASN B 1 38 ? -54.41643 30.19850 36.11071 1.000 98.82897 346 ASN B CA 1
ATOM 2504 C C . ASN B 1 38 ? -53.56320 31.45157 35.98967 1.000 98.03954 346 ASN B C 1
ATOM 2505 O O . ASN B 1 38 ? -54.07750 32.55997 36.20602 1.000 99.56393 346 ASN B O 1
ATOM 2507 N N . PRO B 1 39 ? -52.27168 31.33800 35.66563 1.000 95.63636 347 PRO B N 1
ATOM 2508 C CA . PRO B 1 39 ? -51.42468 32.54222 35.57810 1.000 95.44174 347 PRO B CA 1
ATOM 2509 C C . PRO B 1 39 ? -51.88096 33.54107 34.53075 1.000 99.14975 347 PRO B C 1
ATOM 2510 O O . PRO B 1 39 ? -51.51965 34.72118 34.62409 1.000 100.18330 347 PRO B O 1
ATOM 2514 N N . SER B 1 40 ? -52.65745 33.11193 33.53650 1.000 99.08681 348 SER B N 1
ATOM 2515 C CA . SER B 1 40 ? -53.16338 34.05213 32.54225 1.000 100.84772 348 SER B CA 1
ATOM 2516 C C . SER B 1 40 ? -54.17403 35.01050 33.16224 1.000 107.19010 348 SER B C 1
ATOM 2517 O O . SER B 1 40 ? -54.04138 36.23390 33.03992 1.000 111.67397 348 SER B O 1
ATOM 2519 N N . ASP B 1 41 ? -55.18427 34.46998 33.84793 1.000 110.08077 349 ASP B N 1
ATOM 2520 C CA . ASP B 1 41 ? -56.23842 35.29962 34.42258 1.000 110.91373 349 ASP B CA 1
ATOM 2521 C C . ASP B 1 41 ? -55.79343 35.98539 35.70605 1.000 105.28774 349 ASP B C 1
ATOM 2522 O O . ASP B 1 41 ? -56.12660 37.15342 35.93809 1.000 101.61986 349 ASP B O 1
ATOM 2527 N N . GLY B 1 42 ? -55.05042 35.27464 36.54889 1.000 101.35010 350 GLY B N 1
ATOM 2528 C CA . GLY B 1 42 ? -54.93975 35.65201 37.93763 1.000 101.91254 350 GLY B CA 1
ATOM 2529 C C . GLY B 1 42 ? -56.05672 35.11240 38.79852 1.000 102.64459 350 GLY B C 1
ATOM 2530 O O . GLY B 1 42 ? -56.21473 35.56144 39.93993 1.000 101.45125 350 GLY B O 1
ATOM 2531 N N . THR B 1 43 ? -56.83665 34.16330 38.28476 1.000 101.42220 351 THR B N 1
ATOM 2532 C CA . THR B 1 43 ? -57.98208 33.61546 38.99495 1.000 98.09285 351 THR B CA 1
ATOM 2533 C C . THR B 1 43 ? -57.59349 32.37133 39.78299 1.000 97.32615 351 THR B C 1
ATOM 2534 O O . THR B 1 43 ? -56.65589 31.65148 39.43065 1.000 98.65380 351 THR B O 1
ATOM 2538 N N . TRP B 1 44 ? -58.34840 32.11808 40.84793 1.000 96.64493 352 TRP B N 1
ATOM 2539 C CA . TRP B 1 44 ? -58.19926 30.93564 41.68465 1.000 94.65302 352 TRP B CA 1
ATOM 2540 C C . TRP B 1 44 ? -59.51476 30.16900 41.68033 1.000 93.59123 352 TRP B C 1
ATOM 2541 O O . TRP B 1 44 ? -60.58407 30.76703 41.84666 1.000 97.30446 352 TRP B O 1
ATOM 2552 N N . LEU B 1 45 ? -59.44041 28.85351 41.48849 1.000 86.97941 353 LEU B N 1
ATOM 2553 C CA . LEU B 1 45 ? -60.62086 27.99383 41.47683 1.000 87.84941 353 LEU B CA 1
ATOM 2554 C C . LEU B 1 45 ? -60.53417 27.03157 42.65445 1.000 90.56867 353 LEU B C 1
ATOM 2555 O O . LEU B 1 45 ? -59.69983 26.11842 42.65726 1.000 91.92037 353 LEU B O 1
ATOM 2557 N N . ARG B 1 46 ? -61.38476 27.24428 43.65670 1.000 88.51517 354 ARG B N 1
ATOM 2558 C CA . ARG B 1 46 ? -61.48125 26.31558 44.77625 1.000 85.89696 354 ARG B CA 1
ATOM 2559 C C . ARG B 1 46 ? -62.12076 25.01842 44.29560 1.000 80.63979 354 ARG B C 1
ATOM 2560 O O . ARG B 1 46 ? -63.24493 25.02629 43.78140 1.000 80.69925 354 ARG B O 1
ATOM 2568 N N . LEU B 1 47 ? -61.40299 23.90857 44.44600 1.000 73.77719 355 LEU B N 1
ATOM 2569 C CA . LEU B 1 47 ? -61.85241 22.61176 43.97855 1.000 70.15822 355 LEU B CA 1
ATOM 2570 C C . LEU B 1 47 ? -62.15935 21.70203 45.17171 1.000 69.24080 355 LEU B C 1
ATOM 2571 O O . LEU B 1 47 ? -62.29681 22.17337 46.31114 1.000 70.74919 355 LEU B O 1
ATOM 2573 N N . ALA B 1 48 ? -62.26898 20.40272 44.90505 1.000 68.44016 356 ALA B N 1
ATOM 2574 C CA . ALA B 1 48 ? -62.68242 19.44670 45.92146 1.000 66.09691 356 ALA B CA 1
ATOM 2575 C C . ALA B 1 48 ? -61.66172 19.36478 47.04927 1.000 69.25000 356 ALA B C 1
ATOM 2576 O O . ALA B 1 48 ? -60.45278 19.37824 46.81648 1.000 70.32636 356 ALA B O 1
ATOM 2578 N N . ASP B 1 49 ? -62.16386 19.27319 48.27764 1.000 69.15639 357 ASP B N 1
ATOM 2579 C CA . ASP B 1 49 ? -61.30329 19.11292 49.44025 1.000 66.34548 357 ASP B CA 1
ATOM 2580 C C . ASP B 1 49 ? -60.62763 17.75109 49.42530 1.000 61.97326 357 ASP B C 1
ATOM 2581 O O . ASP B 1 49 ? -61.21008 16.75294 48.99376 1.000 64.99400 357 ASP B O 1
ATOM 2586 N N . LEU B 1 50 ? -59.38843 17.71138 49.91472 1.000 56.64004 358 LEU B N 1
ATOM 2587 C CA . LEU B 1 50 ? -58.77858 16.44215 50.27198 1.000 55.98089 358 LEU B CA 1
ATOM 2588 C C . LEU B 1 50 ? -59.66876 15.69060 51.25260 1.000 56.30260 358 LEU B C 1
ATOM 2589 O O . LEU B 1 50 ? -60.34281 16.29145 52.09209 1.000 57.24922 358 LEU B O 1
ATOM 2594 N N . GLN B 1 51 ? -59.66360 14.35987 51.14446 1.000 56.77468 359 GLN B N 1
ATOM 2595 C CA . GLN B 1 51 ? -60.44541 13.53991 52.06657 1.000 58.85224 359 GLN B CA 1
ATOM 2596 C C . GLN B 1 51 ? -59.89843 13.62356 53.48703 1.000 55.27262 359 GLN B C 1
ATOM 2597 O O . GLN B 1 51 ? -60.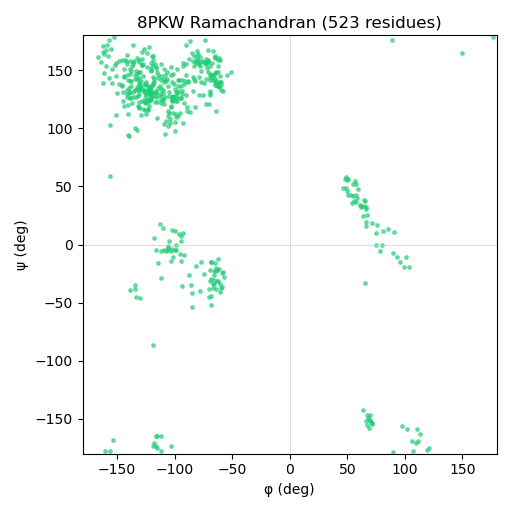66875 13.62245 54.45764 1.000 56.18497 359 GLN B O 1
ATOM 2603 N N . VAL B 1 52 ? -58.57485 13.68411 53.62436 1.000 53.69105 360 VAL B N 1
ATOM 2604 C CA . VAL B 1 52 ? -57.87558 13.79512 54.90208 1.000 48.59869 360 VAL B CA 1
ATOM 2605 C C . VAL B 1 52 ? -56.96007 15.01220 54.83428 1.000 47.40934 360 VAL B C 1
ATOM 2606 O O . VAL B 1 52 ? -56.22583 15.17071 53.84712 1.000 49.94895 360 VAL B O 1
ATOM 2610 N N . PRO B 1 53 ? -56.96524 15.89227 55.83634 1.000 42.66258 361 PRO B N 1
ATOM 2611 C CA . PRO B 1 53 ? -56.04301 17.03557 55.80933 1.000 42.86157 361 PRO B CA 1
ATOM 2612 C C . PRO B 1 53 ? -54.60178 16.56219 55.82534 1.000 41.02844 361 PRO B C 1
ATOM 2613 O O . PRO B 1 53 ? -54.26936 15.53076 56.41334 1.000 41.27221 361 PRO B O 1
ATOM 2617 N N . ARG B 1 54 ? -53.73649 17.33338 55.17975 1.000 40.39590 362 ARG B N 1
ATOM 2618 C CA . ARG B 1 54 ? -52.33005 16.95971 55.19560 1.000 40.81734 362 ARG B CA 1
ATOM 2619 C C . ARG B 1 54 ? -51.46170 18.17837 54.93929 1.000 37.38161 362 ARG B C 1
ATOM 2620 O O . ARG B 1 54 ? -51.81593 19.06122 54.15127 1.000 41.30995 362 ARG B O 1
ATOM 2628 N N . SER B 1 55 ? -50.32629 18.20207 55.62089 1.000 36.88501 363 SER B N 1
ATOM 2629 C CA . SER B 1 55 ? -49.25653 19.15800 55.40751 1.000 36.23529 363 SER B CA 1
ATOM 2630 C C . SER B 1 55 ? -47.95828 18.37678 55.30139 1.000 32.97457 363 SER B C 1
ATOM 2631 O O . SER B 1 55 ? -47.85605 17.24626 55.78660 1.000 34.53329 363 SER B O 1
ATOM 2634 N N . GLY B 1 56 ? -46.96556 18.97898 54.65307 1.000 33.18075 364 GLY B N 1
ATOM 2635 C CA . GLY B 1 56 ? -45.71144 18.27532 54.46493 1.000 33.17085 364 GLY B CA 1
ATOM 2636 C C . GLY B 1 56 ? -45.78196 17.22409 53.38373 1.000 36.48308 364 GLY B C 1
ATOM 2637 O O . GLY B 1 56 ? -44.92582 16.33836 53.33077 1.000 34.95196 364 GLY B O 1
ATOM 2638 N N . LEU B 1 57 ? -46.80288 17.28454 52.53363 1.000 37.70423 365 LEU B N 1
ATOM 2639 C CA . LEU B 1 57 ? -46.95289 16.38576 51.40470 1.000 38.66395 365 LEU B CA 1
ATOM 2640 C C . LEU B 1 57 ? -46.19226 16.92730 50.19973 1.000 39.44604 365 LEU B C 1
ATOM 2641 O O . LEU B 1 57 ? -45.63992 18.02952 50.22085 1.000 41.87141 365 LEU B O 1
ATOM 2646 N N . ALA B 1 58 ? -46.17126 16.13029 49.13334 1.000 42.53718 366 ALA B N 1
ATOM 2647 C CA . ALA B 1 58 ? -45.70627 16.57480 47.82988 1.000 42.44162 366 ALA B CA 1
ATOM 2648 C C . ALA B 1 58 ? -46.78025 16.25238 46.80380 1.000 48.07680 366 ALA B C 1
ATOM 2649 O O . ALA B 1 58 ? -47.60663 15.35907 47.01223 1.000 49.84002 366 ALA B O 1
ATOM 2651 N N . GLY B 1 59 ? -46.76500 17.00261 45.70583 1.000 49.10723 367 GLY B N 1
ATOM 2652 C CA . GLY B 1 59 ? -47.67669 16.77886 44.60559 1.000 52.87535 367 GLY B CA 1
ATOM 2653 C C . GLY B 1 59 ? -46.93594 16.47664 43.32188 1.000 55.22516 367 GLY B C 1
ATOM 2654 O O . GLY B 1 59 ? -45.76866 16.84275 43.15768 1.000 56.27463 367 GLY B O 1
ATOM 2655 N N . CYS B 1 60 ? -47.60813 15.79895 42.40059 1.000 57.53608 368 CYS B N 1
ATOM 2656 C CA . CYS B 1 60 ? -47.05339 15.50724 41.08840 1.000 60.87195 368 CYS B CA 1
ATOM 2657 C C . CYS B 1 60 ? -48.21529 15.13658 40.18313 1.000 62.85676 368 CYS B C 1
ATOM 2658 O O . CYS B 1 60 ? -49.32703 14.87035 40.64791 1.000 66.93364 368 CYS B O 1
ATOM 2661 N N . VAL B 1 61 ? -47.94401 15.12372 38.88180 1.000 64.03958 369 VAL B N 1
ATOM 2662 C CA . VAL B 1 61 ? -48.94995 14.82709 37.86808 1.000 65.34280 369 VAL B CA 1
ATOM 2663 C C . VAL B 1 61 ? -48.43652 13.70679 36.97845 1.000 68.40890 369 VAL B C 1
ATOM 2664 O O . VAL B 1 61 ? -47.30048 13.76546 36.49413 1.000 71.68734 369 VAL B O 1
ATOM 2668 N N . VAL B 1 62 ? -49.27436 12.69339 36.75221 1.000 69.45847 370 VAL B N 1
ATOM 2669 C CA . VAL B 1 62 ? -48.95791 11.60750 35.82920 1.000 71.11075 370 VAL B CA 1
ATOM 2670 C C . VAL B 1 62 ? -50.21230 11.27775 35.03187 1.000 74.38445 370 VAL B C 1
ATOM 2671 O O . VAL B 1 62 ? -51.27187 11.01351 35.60942 1.000 76.50347 370 VAL B O 1
ATOM 2675 N N . GLY B 1 63 ? -50.09520 11.29452 33.70843 1.000 76.87379 371 GLY B N 1
ATOM 2676 C CA . GLY B 1 63 ? -51.25343 11.02386 32.86908 1.000 77.97440 371 GLY B CA 1
ATOM 2677 C C . GLY B 1 63 ? -52.38113 12.01481 33.05652 1.000 80.56241 371 GLY B C 1
ATOM 2678 O O . GLY B 1 63 ? -53.55683 11.64047 32.96267 1.000 81.98579 371 GLY B O 1
ATOM 2679 N N . GLY B 1 64 ? -52.04977 13.27698 33.32189 1.000 80.11465 372 GLY B N 1
ATOM 2680 C CA . GLY B 1 64 ? -53.04715 14.30150 33.54342 1.000 79.12488 372 GLY B CA 1
ATOM 2681 C C . GLY B 1 64 ? -53.74925 14.24585 34.88093 1.000 79.66458 372 GLY B C 1
ATOM 2682 O O . GLY B 1 64 ? -54.60831 15.09506 35.14389 1.000 82.78657 372 GLY B O 1
ATOM 2683 N N . LEU B 1 65 ? -53.42075 13.28278 3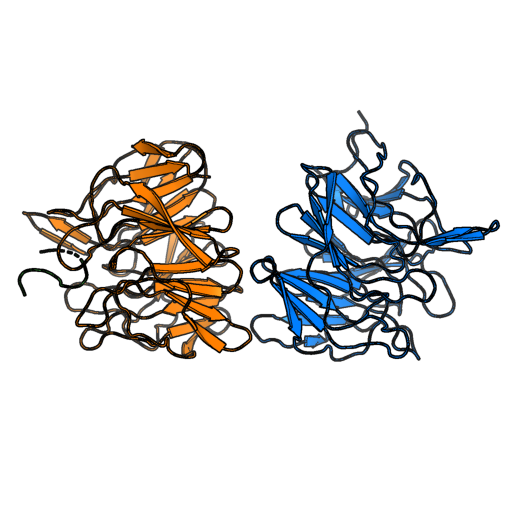5.73314 1.000 74.46519 373 LEU B N 1
ATOM 2684 C CA . LEU B 1 65 ? -54.01094 13.18665 37.05806 1.000 73.04307 373 LEU B CA 1
ATOM 2685 C C . LEU B 1 65 ? -53.03682 13.71844 38.09941 1.000 74.19966 373 LEU B C 1
ATOM 2686 O O . LEU B 1 65 ? -51.81939 13.59461 37.95289 1.000 76.67582 373 LEU B O 1
ATOM 2691 N N . LEU B 1 66 ? -53.59365 14.31677 39.14869 1.000 71.63053 374 LEU B N 1
ATOM 2692 C CA . LEU B 1 66 ? -52.82804 14.93712 40.22147 1.000 67.39588 374 LEU B CA 1
ATOM 2693 C C . LEU B 1 66 ? -52.73672 13.97727 41.39830 1.000 65.16317 374 LEU B C 1
ATOM 2694 O O . LEU B 1 66 ? -53.75109 13.42642 41.83409 1.000 67.37055 374 LEU B O 1
ATOM 2699 N N . TYR B 1 67 ? -51.52903 13.78587 41.91776 1.000 61.84100 375 TYR B N 1
ATOM 2700 C CA . TYR B 1 67 ? -51.30226 12.88340 43.03772 1.000 60.01991 375 TYR B CA 1
ATOM 2701 C C . TYR B 1 67 ? -50.83950 13.67388 44.25218 1.000 55.99130 375 TYR B C 1
ATOM 2702 O O . TYR B 1 67 ? -49.98475 14.55937 44.13524 1.000 57.02499 375 TYR B O 1
ATOM 2711 N N . ALA B 1 68 ? -51.41875 13.35963 45.40836 1.000 52.99536 376 ALA B N 1
ATOM 2712 C CA . ALA B 1 68 ? -50.96489 13.86407 46.69771 1.000 51.56221 376 ALA B CA 1
ATOM 2713 C C . ALA B 1 68 ? -50.30535 12.71985 47.45105 1.000 50.24166 376 ALA B C 1
ATOM 2714 O O . ALA B 1 68 ? -50.91290 11.65518 47.62379 1.000 53.21036 376 ALA B O 1
ATOM 2716 N N . VAL B 1 69 ? -49.07223 12.94742 47.91241 1.000 45.11070 377 VAL B N 1
ATOM 2717 C CA . VAL B 1 69 ? -48.22737 11.89674 48.46927 1.000 44.47976 377 VAL B CA 1
ATOM 2718 C C . VAL B 1 69 ? -47.75724 12.30700 49.85714 1.000 42.57114 377 VAL B C 1
ATOM 2719 O O . VAL B 1 69 ? -47.15627 13.37479 50.02297 1.000 43.46779 377 VAL B O 1
ATOM 2723 N N . GLY B 1 70 ? -48.00401 11.44799 50.84409 1.000 42.22077 378 GLY B N 1
ATOM 2724 C CA . GLY B 1 70 ? -47.36681 11.61940 52.13665 1.000 40.36815 378 GLY B CA 1
ATOM 2725 C C . GLY B 1 70 ? -47.90365 12.80611 52.91804 1.000 38.63619 378 GLY B C 1
ATOM 2726 O O . GLY B 1 70 ? -49.04336 13.24540 52.74288 1.000 40.29470 378 GLY B O 1
ATOM 2727 N N . GLY B 1 71 ? -47.05917 13.32082 53.80417 1.000 35.97633 379 GLY B N 1
ATOM 2728 C CA . GLY B 1 71 ? -47.42274 14.39471 54.69997 1.000 34.35233 379 GLY B CA 1
ATOM 2729 C C . GLY B 1 71 ? -47.82562 13.87623 56.06490 1.000 33.80822 379 GLY B C 1
ATOM 2730 O O . GLY B 1 71 ? -47.43582 12.78698 56.49011 1.000 32.48054 379 GLY B O 1
ATOM 2731 N N . ARG B 1 72 ? -48.62023 14.68520 56.76551 1.000 33.30486 380 ARG B N 1
ATOM 2732 C CA . ARG B 1 72 ? -49.18106 14.27190 58.04655 1.000 30.07742 380 ARG B CA 1
ATOM 2733 C C . ARG B 1 72 ? -50.42300 15.10143 58.32548 1.000 31.31634 380 ARG B C 1
ATOM 2734 O O . ARG B 1 72 ? -50.62231 16.16157 57.72799 1.000 34.49127 380 ARG B O 1
ATOM 2742 N N . ASN B 1 73 ? -51.25683 14.61411 59.25308 1.000 32.45421 381 ASN B N 1
ATOM 2743 C CA . ASN B 1 73 ? -52.40624 15.38231 59.72741 1.000 31.97487 381 ASN B CA 1
ATOM 2744 C C . ASN B 1 73 ? -52.12125 15.84516 61.15423 1.000 31.66667 381 ASN B C 1
ATOM 2745 O O . ASN B 1 73 ? -52.37843 15.11762 62.12376 1.000 32.47451 381 ASN B O 1
ATOM 2750 N N . ASN B 1 74 ? -51.61789 17.07487 61.26410 1.000 32.45008 382 ASN B N 1
ATOM 2751 C CA . ASN B 1 74 ? -51.28641 17.72753 62.52976 1.000 31.15652 382 ASN B CA 1
ATOM 2752 C C . ASN B 1 74 ? -52.50774 18.53431 62.95611 1.000 33.57716 382 ASN B C 1
ATOM 2753 O O . ASN B 1 74 ? -52.78683 19.59974 62.40263 1.000 34.72833 382 ASN B O 1
ATOM 2758 N N . SER B 1 75 ? -53.24146 18.02611 63.94106 1.000 34.58180 383 SER B N 1
ATOM 2759 C CA . SER B 1 75 ? -54.53014 18.59893 64.31664 1.000 33.94182 383 SER B CA 1
ATOM 2760 C C . SER B 1 75 ? -54.66086 18.69997 65.84106 1.000 36.77044 383 SER B C 1
ATOM 2761 O O . SER B 1 75 ? -53.79828 18.19164 66.56976 1.000 33.55769 383 SER B O 1
ATOM 2764 N N . PRO B 1 76 ? -55.70277 19.34979 66.37257 1.000 35.71921 384 PRO B N 1
ATOM 2765 C CA . PRO B 1 76 ? -55.86498 19.39097 67.83960 1.000 34.01274 384 PRO B CA 1
ATOM 2766 C C . PRO B 1 76 ? -56.06585 18.02333 68.47352 1.000 33.10694 384 PRO B C 1
ATOM 2767 O O . PRO B 1 76 ? -56.00095 17.90935 69.70989 1.000 31.84415 384 PRO B O 1
ATOM 2771 N N . ASP B 1 77 ? -56.32528 16.98898 67.67722 1.000 30.62618 385 ASP B N 1
ATOM 2772 C CA . ASP B 1 77 ? -56.63438 15.66864 68.20777 1.000 31.26611 385 ASP B CA 1
ATOM 2773 C C . ASP B 1 77 ? -55.63052 14.59993 67.79641 1.000 31.13166 385 ASP B C 1
ATOM 2774 O O . ASP B 1 77 ? -55.84781 13.42605 68.11164 1.000 31.30637 385 ASP B O 1
ATOM 2779 N N . GLY B 1 78 ? -54.54221 14.96144 67.11683 1.000 29.93508 386 GLY B N 1
ATOM 2780 C CA . GLY B 1 78 ? -53.60012 13.95491 66.66068 1.000 29.15974 386 GLY B CA 1
ATOM 2781 C C . GLY B 1 78 ? -52.49398 14.58219 65.83999 1.000 30.62433 386 GLY B C 1
ATOM 2782 O O . GLY B 1 78 ? -52.47769 15.79724 65.59349 1.000 31.17316 386 GLY B O 1
ATOM 2783 N N . ASN B 1 79 ? -51.56493 13.72963 65.40396 1.000 28.64441 387 ASN B N 1
ATOM 2784 C CA . ASN B 1 79 ? -50.40892 14.16720 64.62567 1.000 29.42699 387 ASN B CA 1
ATOM 2785 C C . ASN B 1 79 ? -49.89612 12.98886 63.79975 1.000 30.39772 387 ASN B C 1
ATOM 2786 O O . ASN B 1 79 ? -48.73239 12.56964 63.88676 1.000 38.39146 387 ASN B O 1
ATOM 2791 N N . THR B 1 80 ? -50.76343 12.45851 62.94425 1.000 29.13517 388 THR B N 1
ATOM 2792 C CA . THR B 1 80 ? -50.53788 11.17801 62.28476 1.000 28.80012 388 THR B CA 1
ATOM 2793 C C . THR B 1 80 ? -49.78723 11.36746 60.97403 1.000 31.31038 388 THR B C 1
ATOM 2794 O O . THR B 1 80 ? -50.29530 12.01148 60.04901 1.000 34.00188 388 THR B O 1
ATOM 2798 N N . ASP B 1 81 ? -48.59172 10.78664 60.88845 1.000 30.11961 389 ASP B N 1
ATOM 2799 C CA . ASP B 1 81 ? -47.86078 10.78590 59.62786 1.000 29.90721 389 ASP B CA 1
ATOM 2800 C C . ASP B 1 81 ? -48.59823 9.94218 58.59322 1.000 33.00270 389 ASP B C 1
ATOM 2801 O O . ASP B 1 81 ? -49.22116 8.92465 58.92063 1.000 34.48741 389 ASP B O 1
ATOM 2806 N N . SER B 1 82 ? -48.51257 10.35578 57.32812 1.000 33.12039 390 SER B N 1
ATOM 2807 C CA . SER B 1 82 ? -49.34412 9.77727 56.28230 1.000 39.06751 390 SER B CA 1
ATOM 2808 C C . SER B 1 82 ? -48.50871 8.93835 55.32354 1.000 38.41500 390 SER B C 1
ATOM 2809 O O . SER B 1 82 ? -47.47554 9.39758 54.81601 1.000 38.03964 390 SER B O 1
ATOM 2812 N N . SER B 1 83 ? -48.96854 7.71112 55.07474 1.000 42.30644 391 SER B N 1
ATOM 2813 C CA . SER B 1 83 ? -48.44979 6.88673 53.99375 1.000 47.02181 391 SER B CA 1
ATOM 2814 C C . SER B 1 83 ? -49.35755 6.92416 52.77432 1.000 50.92325 391 SER B C 1
ATOM 2815 O O . SER B 1 83 ? -49.16769 6.13278 51.84486 1.000 53.64017 391 SER B O 1
ATOM 2818 N N . ALA B 1 84 ? -50.32498 7.83734 52.75424 1.000 50.93555 392 ALA B N 1
ATOM 2819 C CA . ALA B 1 84 ? -51.39144 7.81819 51.76794 1.000 52.18099 392 ALA B CA 1
ATOM 2820 C C . ALA B 1 84 ? -50.92282 8.34238 50.41648 1.000 51.70537 392 ALA B C 1
ATOM 2821 O O . ALA B 1 84 ? -50.02621 9.19255 50.32024 1.000 50.06106 392 ALA B O 1
ATOM 2823 N N . LEU B 1 85 ? -51.54028 7.80061 49.36956 1.000 55.58502 393 LEU B N 1
ATOM 2824 C CA . LEU B 1 85 ? -51.43513 8.29080 48.00304 1.000 59.71719 393 LEU B CA 1
ATOM 2825 C C . LEU B 1 85 ? -52.84956 8.53829 47.49727 1.000 60.57771 393 LEU B C 1
ATOM 2826 O O . LEU B 1 85 ? -53.67145 7.61428 47.48066 1.000 62.32420 393 LEU B O 1
ATOM 2831 N N . ASP B 1 86 ? -53.14015 9.77473 47.08835 1.000 62.93795 394 ASP B N 1
ATOM 2832 C CA . ASP B 1 86 ? -54.48272 10.13542 46.64677 1.000 67.31614 394 ASP B CA 1
ATOM 2833 C C . ASP B 1 86 ? -54.42274 10.79960 45.27770 1.000 68.71404 394 ASP B C 1
ATOM 2834 O O . ASP B 1 86 ? -53.47693 11.53305 44.97458 1.000 70.84456 394 ASP B O 1
ATOM 2839 N N . CYS B 1 87 ? -55.44726 10.54490 44.45962 1.000 69.39749 395 CYS B N 1
ATOM 2840 C CA . CYS B 1 87 ? -55.46174 10.89981 43.04316 1.000 73.40066 395 CYS B CA 1
ATOM 2841 C C . CYS B 1 87 ? -56.64471 11.81430 42.75117 1.000 72.46498 395 CYS B C 1
ATOM 2842 O O . CYS B 1 87 ? -57.79422 11.45383 43.03200 1.000 75.49004 395 CYS B O 1
ATOM 2845 N N . TYR B 1 88 ? -56.36669 12.98777 42.18343 1.000 70.66292 396 TYR B N 1
ATOM 2846 C CA . TYR B 1 88 ? -57.39587 13.95694 41.81995 1.000 72.02428 396 TYR B CA 1
ATOM 2847 C C . TYR B 1 88 ? -57.51887 14.02645 40.30263 1.000 73.59856 396 TYR B C 1
ATOM 2848 O O . TYR B 1 88 ? -56.55167 14.36463 39.61214 1.000 74.65843 396 TYR B O 1
ATOM 2857 N N . ASN B 1 89 ? -58.71851 13.72488 39.79249 1.000 74.73415 397 ASN B N 1
ATOM 2858 C CA . ASN B 1 89 ? -59.00489 13.77665 38.36626 1.000 75.47482 397 ASN B CA 1
ATOM 2859 C C . ASN B 1 89 ? -59.63653 15.11936 38.03658 1.000 79.11210 397 ASN B C 1
ATOM 2860 O O . ASN B 1 89 ? -60.76071 15.38925 38.48881 1.000 80.00080 397 ASN B O 1
ATOM 2865 N N . PRO B 1 90 ? -58.96934 15.98698 37.27098 1.000 79.71514 398 PRO B N 1
ATOM 2866 C CA . PRO B 1 90 ? -59.55958 17.30057 36.96303 1.000 81.93250 398 PRO B CA 1
ATOM 2867 C C . PRO B 1 90 ? -60.84095 17.22341 36.15457 1.000 84.62877 398 PRO B C 1
ATOM 2868 O O . PRO B 1 90 ? -61.61301 18.18985 36.15953 1.000 84.55436 398 PRO B O 1
ATOM 2872 N N . MET B 1 91 ? -61.09293 16.11127 35.46214 1.000 86.09227 399 MET B N 1
ATOM 2873 C CA . MET B 1 91 ? -62.30262 15.97816 34.65920 1.000 86.83112 399 MET B CA 1
ATOM 2874 C C . MET B 1 91 ? -63.51773 15.58262 35.48869 1.000 90.06223 399 MET B C 1
ATOM 2875 O O . MET B 1 91 ? -64.65089 15.77271 35.03220 1.000 90.63285 399 MET B O 1
ATOM 2877 N N . THR B 1 92 ? -63.31078 15.04029 36.69195 1.000 90.37199 400 THR B N 1
ATOM 2878 C CA . THR B 1 92 ? -64.40261 14.65569 37.57630 1.000 86.01391 400 THR B CA 1
ATOM 2879 C C . THR B 1 92 ? -64.47280 15.47571 38.85645 1.000 86.22817 400 THR B C 1
ATOM 2880 O O . THR B 1 92 ? -65.50481 15.43976 39.53252 1.000 87.10989 400 THR B O 1
ATOM 2884 N N . ASN B 1 93 ? -63.40564 16.19978 39.20639 1.000 84.55922 401 ASN B N 1
ATOM 2885 C CA . ASN B 1 93 ? -63.32679 16.94976 40.46321 1.000 85.75760 401 ASN B CA 1
ATOM 2886 C C . ASN B 1 93 ? -63.53329 16.03135 41.66637 1.000 82.47854 401 ASN B C 1
ATOM 2887 O O . ASN B 1 93 ? -64.14552 16.41002 42.66687 1.000 84.96663 401 ASN B O 1
ATOM 2892 N N . GLN B 1 94 ? -63.01760 14.80914 41.57009 1.000 79.68954 402 GLN B N 1
ATOM 2893 C CA . GLN B 1 94 ? -63.13622 13.83146 42.64118 1.000 77.86314 402 GLN B CA 1
ATOM 2894 C C . GLN B 1 94 ? -61.75716 13.31596 43.02784 1.000 77.15752 402 GLN B C 1
ATOM 2895 O O . GLN B 1 94 ? -60.91094 13.06657 42.16188 1.000 75.12549 402 GLN B O 1
ATOM 2897 N N . TRP B 1 95 ? -61.53844 13.17312 44.33520 1.000 75.92256 403 TRP B N 1
ATOM 2898 C CA . TRP B 1 95 ? -60.35445 12.51383 44.87020 1.000 71.51827 403 TRP B CA 1
ATOM 2899 C C . TRP B 1 95 ? -60.61845 11.02006 44.99664 1.000 70.92527 403 TRP B C 1
ATOM 2900 O O . TRP B 1 95 ? -61.71039 10.60229 45.39258 1.000 74.33969 403 TRP B O 1
ATOM 2911 N N . SER B 1 96 ? -59.61353 10.21661 44.65982 1.000 69.92746 404 SER B N 1
ATOM 2912 C CA . SER B 1 96 ? -59.71035 8.77058 44.76437 1.000 70.99552 404 SER B CA 1
ATOM 2913 C C . SER B 1 96 ? -58.48133 8.23212 45.48640 1.000 71.32054 404 SER B C 1
ATOM 2914 O O . SER B 1 96 ? -57.35009 8.65569 45.18716 1.000 69.53607 404 SER B O 1
ATOM 2917 N N . PRO B 1 97 ? -58.65105 7.31621 46.43649 1.000 72.36426 405 PRO B N 1
ATOM 2918 C CA . PRO B 1 97 ? -57.48618 6.73905 47.11307 1.000 72.33313 405 PRO B CA 1
ATOM 2919 C C . PRO B 1 97 ? -56.79829 5.69642 46.24683 1.000 72.56871 405 PRO B C 1
ATOM 2920 O O . PRO B 1 97 ? -57.44408 4.90926 45.55038 1.000 71.09890 405 PRO B O 1
ATOM 2924 N N . CYS B 1 98 ? -55.47109 5.71224 46.28370 1.000 72.87844 406 CYS B N 1
ATOM 2925 C CA . CYS B 1 98 ? -54.63802 4.68130 45.68050 1.000 71.31814 406 CYS B CA 1
ATOM 2926 C C . CYS B 1 98 ? -53.93409 3.89310 46.78052 1.000 68.44070 406 CYS B C 1
ATOM 2927 O O . CYS B 1 98 ? -54.13975 4.12871 47.97475 1.000 67.88484 406 CYS B O 1
ATOM 2930 N N . ALA B 1 99 ? -53.10418 2.94205 46.36731 1.000 66.09629 407 ALA B N 1
ATOM 2931 C CA . ALA B 1 99 ? -52.40512 2.10755 47.33090 1.000 65.55187 407 ALA B CA 1
ATOM 2932 C C . ALA B 1 99 ? -51.43409 2.95917 48.14705 1.000 63.93499 407 ALA B C 1
ATOM 2933 O O . ALA B 1 99 ? -50.79862 3.86937 47.60171 1.000 65.22543 407 ALA B O 1
ATOM 2935 N N . PRO B 1 100 ? -51.29878 2.70102 49.44530 1.000 62.25298 408 PRO B N 1
ATOM 2936 C CA . PRO B 1 100 ? -50.38270 3.49505 50.26962 1.000 60.36530 408 PRO B CA 1
ATOM 2937 C C . PRO B 1 100 ? -48.94733 3.00070 50.16712 1.000 59.25951 408 PRO B C 1
ATOM 2938 O O . PRO B 1 100 ? -48.66961 1.87799 49.73896 1.000 61.48430 408 PRO B O 1
ATOM 2942 N N . MET B 1 101 ? -48.03240 3.87775 50.58145 1.000 56.84382 409 MET B N 1
ATOM 2943 C CA . MET B 1 101 ? -46.60967 3.57878 50.59328 1.000 55.00662 409 MET B CA 1
ATOM 2944 C C . MET B 1 101 ? -46.28685 2.56652 51.69083 1.000 54.94973 409 MET B C 1
ATOM 2945 O O . MET B 1 101 ? -47.09724 2.28504 52.57623 1.000 57.84807 409 MET B O 1
ATOM 2950 N N . SER B 1 102 ? -45.07206 2.01485 51.62259 1.000 53.52950 410 SER B N 1
ATOM 2951 C CA . SER B 1 102 ? -44.62774 1.06907 52.64298 1.000 53.77040 410 SER B CA 1
ATOM 2952 C C . SER B 1 102 ? -44.54429 1.71318 54.02308 1.000 54.21287 410 SER B C 1
ATOM 2953 O O . SER B 1 102 ? -44.75518 1.03230 55.03253 1.000 57.10619 410 SER B O 1
ATOM 2956 N N . VAL B 1 103 ? -44.23958 3.00669 54.09091 1.000 53.36484 411 VAL B N 1
ATOM 2957 C CA . VAL B 1 103 ? -44.06282 3.71323 55.36142 1.000 48.30236 411 VAL B CA 1
ATOM 2958 C C . VAL B 1 103 ? -44.66504 5.10561 55.24597 1.000 45.56320 411 VAL B C 1
ATOM 2959 O O . VAL B 1 103 ? -44.77871 5.65880 54.14544 1.000 45.93790 411 VAL B O 1
ATOM 2963 N N . PRO B 1 104 ? -45.06333 5.69985 56.37535 1.000 40.69537 412 PRO B N 1
ATOM 2964 C CA . PRO B 1 104 ? -45.46807 7.11225 56.34820 1.000 36.29576 412 PRO B CA 1
ATOM 2965 C C . PRO B 1 104 ? -44.26572 8.00392 56.06829 1.000 38.42886 412 PRO B C 1
ATOM 2966 O O . PRO B 1 104 ? -43.14905 7.71890 56.50831 1.000 39.41520 412 PRO B O 1
ATOM 2970 N N . ARG B 1 105 ? -44.50199 9.09567 55.32228 1.000 35.67703 413 ARG B N 1
ATOM 2971 C CA . ARG B 1 105 ? -43.43640 10.03122 54.93287 1.000 35.28816 413 ARG B CA 1
ATOM 2972 C C . ARG B 1 105 ? -43.94855 11.46710 55.04173 1.000 33.02332 413 ARG B C 1
ATOM 2973 O O . ARG B 1 105 ? -44.53924 12.00437 54.10056 1.000 33.82834 413 ARG B O 1
ATOM 2981 N N . ASN B 1 106 ? -43.71048 12.08274 56.19423 1.000 30.10509 414 ASN B N 1
ATOM 2982 C CA . ASN B 1 106 ? -43.92208 13.51112 56.36460 1.000 28.63062 414 ASN B CA 1
ATOM 2983 C C . ASN B 1 106 ? -42.69414 14.26309 55.85433 1.000 25.81779 414 ASN B C 1
ATOM 2984 O O . ASN B 1 106 ? -41.56816 13.80001 56.02238 1.000 30.30277 414 ASN B O 1
ATOM 2989 N N . ARG B 1 107 ? -42.92079 15.41803 55.21991 1.000 29.09050 415 ARG B N 1
ATOM 2990 C CA . ARG B 1 107 ? -41.85123 16.22935 54.62166 1.000 27.78677 415 ARG B CA 1
ATOM 2991 C C . ARG B 1 107 ? -41.10325 15.40845 53.56982 1.000 30.24813 415 ARG B C 1
ATOM 2992 O O . ARG B 1 107 ? -39.86602 15.36621 53.50959 1.000 29.87432 415 ARG B O 1
ATOM 3000 N N . ILE B 1 108 ? -41.90667 14.77731 52.71832 1.000 32.75876 416 ILE B N 1
ATOM 3001 C CA . ILE B 1 108 ? -41.47630 13.92442 51.61950 1.000 33.00483 416 ILE B CA 1
ATOM 3002 C C . ILE B 1 108 ? -41.05662 14.77261 50.42098 1.000 35.19081 416 ILE B C 1
ATOM 3003 O O . ILE B 1 108 ? -41.45208 15.93333 50.27150 1.000 36.37281 416 ILE B O 1
ATOM 3008 N N . GLY B 1 109 ? -40.25115 14.17458 49.54505 1.000 35.85855 417 GLY B N 1
ATOM 3009 C CA . GLY B 1 109 ? -40.06609 14.67970 48.19614 1.000 38.54468 417 GLY B CA 1
ATOM 3010 C C . GLY B 1 109 ? -40.46843 13.63040 47.17419 1.000 41.08056 417 GLY B C 1
ATOM 3011 O O . GLY B 1 109 ? -40.34571 12.43055 47.42007 1.000 40.88149 417 GLY B O 1
ATOM 3012 N N . VAL B 1 110 ? -40.94672 14.08991 46.01099 1.000 44.34732 418 VAL B N 1
ATOM 3013 C CA . VAL B 1 110 ? -41.36350 13.17435 44.95062 1.000 44.37839 418 VAL B CA 1
ATOM 3014 C C . VAL B 1 110 ? -40.86872 13.66440 43.59750 1.000 48.73032 418 VAL B C 1
ATOM 3015 O O . VAL B 1 110 ? -40.66734 14.86247 43.37761 1.000 49.84594 418 VAL B O 1
ATOM 3019 N N . GLY B 1 111 ? -40.69162 12.70944 42.68511 1.000 51.15697 419 GLY B N 1
ATOM 3020 C CA . GLY B 1 111 ? -40.33230 12.98825 41.30677 1.000 54.41074 419 GLY B CA 1
ATOM 3021 C C . GLY B 1 111 ? -40.89040 11.89003 40.42608 1.000 57.95989 419 GLY B C 1
ATOM 3022 O O . GLY B 1 111 ? -41.13673 10.76799 40.88180 1.000 63.37531 419 GLY B O 1
ATOM 3023 N N . VAL B 1 112 ? -41.08685 12.22182 39.15136 1.000 60.94512 420 VAL B N 1
ATOM 3024 C CA . VAL B 1 112 ? -41.72095 11.32411 38.19227 1.000 62.79987 420 VAL B CA 1
ATOM 3025 C C . VAL B 1 112 ? -40.73906 11.03184 37.06575 1.000 66.12804 420 VAL B C 1
ATOM 3026 O O . VAL B 1 112 ? -40.19739 11.95838 36.45067 1.000 68.27201 420 VAL B O 1
ATOM 3028 N N . ILE B 1 113 ? -40.51279 9.74476 36.80348 1.000 67.04504 421 ILE B N 1
ATOM 3029 C CA . ILE B 1 113 ? -39.67346 9.28013 35.70271 1.000 70.09312 421 ILE B CA 1
ATOM 3030 C C . ILE B 1 113 ? -40.33072 8.04578 35.09531 1.000 76.80971 421 ILE B C 1
ATOM 3031 O O . ILE B 1 113 ? -40.75861 7.14369 35.82393 1.000 76.03879 421 ILE B O 1
ATOM 3033 N N . ASP B 1 114 ? -40.42051 8.01004 33.76337 1.000 82.71542 422 ASP B N 1
ATOM 3034 C CA . ASP B 1 114 ? -41.01191 6.87945 33.04046 1.000 87.30258 422 ASP B CA 1
ATOM 3035 C C . ASP B 1 114 ? -42.43673 6.59281 33.51755 1.000 84.93125 422 ASP B C 1
ATOM 3036 O O . ASP B 1 114 ? -42.85253 5.43762 33.62522 1.000 85.09979 422 ASP B O 1
ATOM 3041 N N . GLY B 1 115 ? -43.18894 7.65098 33.81526 1.000 82.69886 423 GLY B N 1
ATOM 3042 C CA . GLY B 1 115 ? -44.55049 7.48808 34.29132 1.000 81.95935 423 GLY B CA 1
ATOM 3043 C C . GLY B 1 115 ? -44.69457 6.83983 35.65229 1.000 80.19759 423 GLY B C 1
ATOM 3044 O O . GLY B 1 115 ? -45.79168 6.39333 35.99947 1.000 80.78208 423 GLY B O 1
ATOM 3045 N N . HIS B 1 116 ? -43.62073 6.77422 36.43803 1.000 77.69561 424 HIS B N 1
ATOM 3046 C CA . HIS B 1 116 ? -43.65253 6.17750 37.76532 1.000 72.39492 424 HIS B CA 1
ATOM 3047 C C . HIS B 1 116 ? -43.36469 7.24065 38.81649 1.000 69.01570 424 HIS B C 1
ATOM 3048 O O . HIS B 1 116 ? -42.62688 8.19693 38.56907 1.000 70.35822 424 HIS B O 1
ATOM 3055 N N . ILE B 1 117 ? -43.95462 7.06319 39.99511 1.000 66.92872 425 ILE B N 1
ATOM 3056 C CA . ILE B 1 117 ? -43.83710 8.01815 41.09229 1.000 65.29505 425 ILE B CA 1
ATOM 3057 C C . ILE B 1 117 ? -42.76139 7.53186 42.04967 1.000 63.22149 425 ILE B C 1
ATOM 3058 O O . ILE B 1 117 ? -42.85667 6.42344 42.59002 1.000 65.08961 425 ILE B O 1
ATOM 3063 N N . TYR B 1 118 ? -41.75496 8.37200 42.28929 1.000 59.61474 426 TYR B N 1
ATOM 3064 C CA . TYR B 1 118 ? -40.69864 8.08067 43.24666 1.000 58.26238 426 TYR B CA 1
ATOM 3065 C C . TYR B 1 118 ? -40.95625 8.88207 44.51689 1.000 54.19895 426 TYR B C 1
ATOM 3066 O O . TYR B 1 118 ? -41.00951 10.11421 44.47390 1.000 55.00291 426 TYR B O 1
ATOM 3075 N N . ALA B 1 119 ? -41.13908 8.18472 45.63464 1.000 51.41767 427 ALA B N 1
ATOM 3076 C CA . ALA B 1 119 ? -41.29670 8.81047 46.94323 1.000 49.21770 427 ALA B CA 1
ATOM 3077 C C . ALA B 1 119 ? -39.96945 8.74386 47.68499 1.000 48.30149 427 ALA B C 1
ATOM 3078 O O . ALA B 1 119 ? -39.39895 7.65947 47.84060 1.000 52.38052 427 ALA B O 1
ATOM 3080 N N . VAL B 1 120 ? -39.48822 9.89603 48.15058 1.000 43.94661 428 VAL B N 1
ATOM 3081 C CA . VAL B 1 120 ? -38.11176 10.05436 48.61046 1.000 41.87252 428 VAL B CA 1
ATOM 3082 C C . VAL B 1 120 ? -38.10739 10.56309 50.04728 1.000 39.77332 428 VAL B C 1
ATOM 3083 O O . VAL B 1 120 ? -38.65787 11.63458 50.33403 1.000 41.52580 428 VAL B O 1
ATOM 3087 N N . GLY B 1 121 ? -37.46654 9.80712 50.93975 1.000 38.21941 429 GLY B N 1
ATOM 3088 C CA . GLY B 1 121 ? -37.17535 10.30886 52.27752 1.000 36.42095 429 GLY B CA 1
ATOM 3089 C C . GLY B 1 121 ? -38.42026 10.60914 53.09523 1.000 34.23161 429 GLY B C 1
ATOM 3090 O O . GLY B 1 121 ? -39.42836 9.89186 53.04352 1.000 35.27680 429 GLY B O 1
ATOM 3091 N N . GLY B 1 122 ? -38.34956 11.68370 53.87976 1.000 30.13560 430 GLY B N 1
ATOM 3092 C CA . GLY B 1 122 ? -39.42607 12.02578 54.78457 1.000 29.67996 430 GLY B CA 1
ATOM 3093 C C . GLY B 1 122 ? -39.25451 11.36387 56.14278 1.000 31.10002 430 GLY B C 1
ATOM 3094 O O . GLY B 1 122 ? -38.33923 10.56742 56.37498 1.000 34.91600 430 GLY B O 1
ATOM 3095 N N . SER B 1 123 ? -40.16718 11.70012 57.06448 1.000 30.95234 431 SER B N 1
ATOM 3096 C CA . SER B 1 123 ? -40.09147 11.22707 58.43924 1.000 31.25367 431 SER B CA 1
ATOM 3097 C C . SER B 1 123 ? -41.33238 10.43360 58.83293 1.000 32.16043 431 SER B C 1
ATOM 3098 O O . SER B 1 123 ? -42.42828 10.63572 58.29769 1.000 31.81045 431 SER B O 1
ATOM 3101 N N . HIS B 1 124 ? -41.13825 9.50830 59.77113 1.000 32.71374 432 HIS B N 1
ATOM 3102 C CA . HIS B 1 124 ? -42.22670 8.82699 60.47107 1.000 34.13179 432 HIS B CA 1
ATOM 3103 C C . HIS B 1 124 ? -41.84795 8.89741 61.94679 1.000 34.94418 432 HIS B C 1
ATOM 3104 O O . HIS B 1 124 ? -41.02166 8.10904 62.42090 1.000 38.11789 432 HIS B O 1
ATOM 3111 N N . GLY B 1 125 ? -42.42331 9.85851 62.66128 1.000 34.81610 433 GLY B N 1
ATOM 3112 C CA . GLY B 1 125 ? -42.02359 10.05652 64.04718 1.000 35.70497 433 GLY B CA 1
ATOM 3113 C C . GLY B 1 125 ? -40.57592 10.49849 64.08590 1.000 40.17272 433 GLY B C 1
ATOM 3114 O O . GLY B 1 125 ? -40.16955 11.43221 63.38167 1.000 41.17053 433 GLY B O 1
ATOM 3115 N N A CYS B 1 126 ? -39.77787 9.81451 64.91102 0.800 41.83792 434 CYS B N 1
ATOM 3116 N N B CYS B 1 126 ? -39.77985 9.81472 64.90282 0.200 39.59236 434 CYS B N 1
ATOM 3117 C CA A CYS B 1 126 ? -38.35028 10.11281 65.00843 0.800 44.34042 434 CYS B CA 1
ATOM 3118 C CA B CYS B 1 126 ? -38.35947 10.10457 65.03167 0.200 39.35484 434 CYS B CA 1
ATOM 3119 C C A CYS B 1 126 ? -37.55460 9.59239 63.82220 0.800 44.09405 434 CYS B C 1
ATOM 3120 C C B CYS B 1 126 ? -37.50953 9.39385 63.98454 0.200 40.28384 434 CYS B C 1
ATOM 3121 O O A CYS B 1 126 ? -36.39596 9.99044 63.64487 0.800 45.44617 434 CYS B O 1
ATOM 3122 O O B CYS B 1 126 ? -36.27796 9.47585 64.04966 0.200 40.27331 434 CYS B O 1
ATOM 3127 N N . ILE B 1 127 ? -38.12369 8.68978 63.03540 1.000 41.35080 435 ILE B N 1
ATOM 3128 C CA . ILE B 1 127 ? -37.37869 8.03224 61.96912 1.000 42.22266 435 ILE B CA 1
ATOM 3129 C C . ILE B 1 127 ? -37.25635 8.97932 60.78874 1.000 41.10950 435 ILE B C 1
ATOM 3130 O O . ILE B 1 127 ? -38.26311 9.46544 60.26548 1.000 42.01167 435 ILE B O 1
ATOM 3135 N N . HIS B 1 128 ? -36.01954 9.22643 60.36046 1.000 39.51245 436 HIS B N 1
ATOM 3136 C CA . HIS B 1 128 ? -35.72596 10.00786 59.16606 1.000 39.39217 436 HIS B CA 1
ATOM 3137 C C . HIS B 1 128 ? -35.30282 9.01813 58.09098 1.000 40.80436 436 HIS B C 1
ATOM 3138 O O . HIS B 1 128 ? -34.26134 8.36742 58.22103 1.000 42.46134 436 HIS B O 1
ATOM 3145 N N . HIS B 1 129 ? -36.12140 8.88032 57.05329 1.000 39.12726 437 HIS B N 1
ATOM 3146 C CA . HIS B 1 129 ? -35.90025 7.84902 56.04912 1.000 41.02834 437 HIS B CA 1
ATOM 3147 C C . HIS B 1 129 ? -34.74586 8.20103 55.12160 1.000 39.70431 437 HIS B C 1
ATOM 3148 O O . HIS B 1 129 ? -34.61348 9.34011 54.66879 1.000 36.63798 437 HIS B O 1
ATOM 3155 N N . ASN B 1 130 ? -33.92939 7.20480 54.80608 1.000 44.61508 438 ASN B N 1
ATOM 3156 C CA . ASN B 1 130 ? -33.16514 7.25741 53.57220 1.000 47.62113 438 ASN B CA 1
ATOM 3157 C C . ASN B 1 130 ? -33.79488 6.38519 52.49690 1.000 50.93151 438 ASN B C 1
ATOM 3158 O O . ASN B 1 130 ? -33.31086 6.37194 51.36643 1.000 53.16394 438 ASN B O 1
ATOM 3163 N N A SER B 1 131 ? -34.87502 5.67639 52.82029 0.500 52.52286 439 SER B N 1
ATOM 3164 N N B SER B 1 131 ? -34.87779 5.67912 52.81969 0.500 52.41045 439 SER B N 1
ATOM 3165 C CA A SER B 1 131 ? -35.49914 4.77030 51.86819 0.500 55.12504 439 SER B CA 1
ATOM 3166 C CA B SER B 1 131 ? -35.50274 4.76901 51.87098 0.500 54.98308 439 SER B CA 1
ATOM 3167 C C A SER B 1 131 ? -36.21814 5.53709 50.76159 0.500 53.99284 439 SER B C 1
ATOM 3168 C C B SER B 1 131 ? -36.23876 5.52852 50.76970 0.500 54.06732 439 SER B C 1
ATOM 3169 O O A SER B 1 131 ? -36.62021 6.69226 50.92641 0.500 52.86637 439 SER B O 1
ATOM 3170 O O B SER B 1 131 ? -36.67166 6.67077 50.94544 0.500 53.23924 439 SER B O 1
ATOM 3175 N N . VAL B 1 132 ? -36.36063 4.87494 49.61545 1.000 53.09663 440 VAL B N 1
ATOM 3176 C CA . VAL B 1 132 ? -37.04161 5.41877 48.44399 1.000 54.00296 440 VAL B CA 1
ATOM 3177 C C . VAL B 1 132 ? -37.91040 4.30417 47.87553 1.000 59.00003 440 VAL B C 1
ATOM 3178 O O . VAL B 1 132 ? -37.49225 3.14249 47.85265 1.000 63.23148 440 VAL B O 1
ATOM 3182 N N . GLU B 1 133 ? -39.11358 4.64344 47.41162 1.000 59.40690 441 GLU B N 1
ATOM 3183 C CA . GLU B 1 133 ? -39.96481 3.64863 46.76805 1.000 61.32465 441 GLU B CA 1
ATOM 3184 C C . GLU B 1 133 ? -40.64482 4.24412 45.54174 1.000 65.00940 441 GLU B C 1
ATOM 3185 O O . GLU B 1 133 ? -40.79989 5.46055 45.41244 1.000 66.71107 441 GLU B O 1
ATOM 3191 N N . ARG B 1 134 ? -41.05712 3.35713 44.63788 1.000 69.13473 442 ARG B N 1
ATOM 3192 C CA . ARG B 1 134 ? -41.57730 3.74067 43.33302 1.000 74.23794 442 ARG B CA 1
ATOM 3193 C C . ARG B 1 134 ? -42.98442 3.18901 43.14137 1.000 77.08764 442 ARG B C 1
ATOM 3194 O O . ARG B 1 134 ? -43.23980 2.01500 43.42746 1.000 78.19546 442 ARG B O 1
ATOM 3202 N N . TYR B 1 135 ? -43.88460 4.03176 42.63885 1.000 74.64950 443 TYR B N 1
ATOM 3203 C CA . TYR B 1 135 ? -45.28096 3.67831 42.42784 1.000 76.66099 443 TYR B CA 1
ATOM 3204 C C . TYR B 1 135 ? -45.54963 3.46919 40.94365 1.000 80.73730 443 TYR B C 1
ATOM 3205 O O . TYR B 1 135 ? -45.10629 4.26183 40.10725 1.000 81.25466 443 TYR B O 1
ATOM 3214 N N . GLU B 1 136 ? -46.28732 2.40443 40.62499 1.000 83.06074 444 GLU B N 1
ATOM 3215 C CA . GLU B 1 136 ? -46.68229 2.09901 39.25192 1.000 89.52160 444 GLU B CA 1
ATOM 3216 C C . GLU B 1 136 ? -48.17672 2.34976 39.09894 1.000 83.36241 444 GLU B C 1
ATOM 3217 O O . GLU B 1 136 ? -48.99016 1.53698 39.56574 1.000 82.91624 444 GLU B O 1
ATOM 3223 N N . PRO B 1 137 ? -48.59371 3.45586 38.47645 1.000 77.94471 445 PRO B N 1
ATOM 3224 C CA . PRO B 1 137 ? -50.03715 3.69189 38.29719 1.000 78.33080 445 PRO B CA 1
ATOM 3225 C C . PRO B 1 137 ? -50.75041 2.57607 37.55505 1.000 84.05910 445 PRO B C 1
ATOM 3226 O O . PRO B 1 137 ? -51.94938 2.36459 37.77857 1.000 86.16915 445 PRO B O 1
ATOM 3230 N N . GLU B 1 138 ? -50.04658 1.84798 36.68641 1.000 86.49784 446 GLU B N 1
ATOM 3231 C CA . GLU B 1 138 ? -50.67613 0.76391 35.93950 1.000 88.19702 446 GLU B CA 1
ATOM 3232 C C . GLU B 1 138 ? -51.02257 -0.40504 36.85361 1.000 91.52907 446 GLU B C 1
ATOM 3233 O O . GLU B 1 138 ? -52.12165 -0.96651 36.77201 1.000 93.99461 446 GLU B O 1
ATOM 3235 N N . ARG B 1 139 ? -50.09715 -0.78761 37.73148 1.000 92.10191 447 ARG B N 1
ATOM 3236 C CA . ARG B 1 139 ? -50.32202 -1.89963 38.64417 1.000 93.55541 447 ARG B CA 1
ATOM 3237 C C . ARG B 1 139 ? -50.82934 -1.46121 40.01234 1.000 93.97190 447 ARG B C 1
ATOM 3238 O O . ARG B 1 139 ? -51.20549 -2.32295 40.81525 1.000 93.56129 447 ARG B O 1
ATOM 3240 N N . ASP B 1 140 ? -50.86181 -0.15659 40.28750 1.000 92.83477 448 ASP B N 1
ATOM 3241 C CA . ASP B 1 140 ? -51.24841 0.38048 41.59324 1.000 91.67233 448 ASP B CA 1
ATOM 3242 C C . ASP B 1 140 ? -50.47531 -0.32639 42.70874 1.000 88.16120 448 ASP B C 1
ATOM 3243 O O . ASP B 1 140 ? -51.04054 -0.90413 43.63949 1.000 87.92150 448 ASP B O 1
ATOM 3248 N N . GLU B 1 141 ? -49.14976 -0.28519 42.58137 1.000 84.74689 449 GLU B N 1
ATOM 3249 C CA . GLU B 1 141 ? -48.25938 -0.97443 43.50285 1.000 83.84258 449 GLU B CA 1
ATOM 3250 C C . GLU B 1 141 ? -47.00747 -0.14185 43.72978 1.000 80.92963 449 GLU B C 1
ATOM 3251 O O . GLU B 1 141 ? -46.50964 0.51883 42.81409 1.000 81.20433 449 GLU B O 1
ATOM 3253 N N . TRP B 1 142 ? -46.50243 -0.19232 44.96073 1.000 75.44985 450 TRP B N 1
ATOM 3254 C CA . TRP B 1 142 ? -45.23755 0.42351 45.33478 1.000 76.29395 450 TRP B CA 1
ATOM 3255 C C . TRP B 1 142 ? -44.15314 -0.64411 45.44653 1.000 80.98996 450 TRP B C 1
ATOM 3256 O O . TRP B 1 142 ? -44.43608 -1.81097 45.73078 1.000 83.10728 450 TRP B O 1
ATOM 3267 N N . HIS B 1 143 ? -42.90341 -0.23432 45.22693 1.000 83.63831 451 HIS B N 1
ATOM 3268 C CA . HIS B 1 143 ? -41.76558 -1.12932 45.39690 1.000 82.69203 451 HIS B CA 1
ATOM 3269 C C . HIS B 1 143 ? -40.55166 -0.33042 45.85112 1.000 80.47199 451 HIS B C 1
ATOM 3270 O O . HIS B 1 143 ? -40.29694 0.76528 45.34614 1.000 80.23117 451 HIS B O 1
ATOM 3277 N N . LEU B 1 144 ? -39.80509 -0.89216 46.80076 1.000 77.94606 452 LEU B N 1
ATOM 3278 C CA . LEU B 1 144 ? -38.65508 -0.20913 47.37766 1.000 76.67764 452 LEU B CA 1
ATOM 3279 C C . LEU B 1 144 ? -37.46298 -0.31054 46.43417 1.000 75.85255 452 LEU B C 1
ATOM 3280 O O . LEU B 1 144 ? -37.11300 -1.40181 45.97383 1.000 79.23441 452 LEU B O 1
ATOM 3285 N N . VAL B 1 145 ? -36.84685 0.83133 46.13924 1.000 73.78587 453 VAL B N 1
ATOM 3286 C CA . VAL B 1 145 ? -35.63180 0.86869 45.33476 1.000 72.08622 453 VAL B CA 1
ATOM 3287 C C . VAL B 1 145 ? -34.45436 1.09599 46.27266 1.000 70.11806 453 VAL B C 1
ATOM 3288 O O . VAL B 1 145 ? -34.62060 1.09102 47.49756 1.000 72.40322 453 VAL B O 1
ATOM 3292 N N . ALA B 1 146 ? -33.26197 1.28874 45.71241 1.000 67.55638 454 ALA B N 1
ATOM 3293 C CA . ALA B 1 146 ? -32.08113 1.48320 46.54083 1.000 66.08233 454 ALA B CA 1
ATOM 3294 C C . ALA B 1 146 ? -32.24692 2.72696 47.41114 1.000 63.49162 454 ALA B C 1
ATOM 3295 O O . ALA B 1 146 ? -32.77035 3.74640 46.94582 1.000 64.47200 454 ALA B O 1
ATOM 3297 N N . PRO B 1 147 ? -31.81258 2.68392 48.66559 1.000 61.23011 455 PRO B N 1
ATOM 3298 C CA . PRO B 1 147 ? -31.92161 3.86173 49.52756 1.000 59.11928 455 PRO B CA 1
ATOM 3299 C C . PRO B 1 147 ? -30.84497 4.88839 49.21106 1.000 58.57397 455 PRO B C 1
ATOM 3300 O O . PRO B 1 147 ? -29.78827 4.58087 48.65270 1.000 59.55834 455 PRO B O 1
ATOM 3304 N N . MET B 1 148 ? -31.14070 6.12898 49.58573 1.000 55.35088 456 MET B N 1
ATOM 3305 C CA . MET B 1 148 ? -30.19132 7.21541 49.43144 1.000 51.76501 456 MET B CA 1
ATOM 3306 C C . MET B 1 148 ? -28.97090 6.99661 50.31778 1.000 54.11581 456 MET B C 1
ATOM 3307 O O . MET B 1 148 ? -28.99124 6.23218 51.28613 1.000 55.50845 456 MET B O 1
ATOM 3312 N N . LEU B 1 149 ? -27.88790 7.69090 49.96452 1.000 52.88250 457 LEU B N 1
ATOM 3313 C CA . LEU B 1 149 ? -26.70154 7.72372 50.80724 1.000 52.76112 457 LEU B CA 1
ATOM 3314 C C . LEU B 1 149 ? -26.94134 8.47366 52.11002 1.000 52.52459 457 LEU B C 1
ATOM 3315 O O . LEU B 1 149 ? -26.14491 8.34194 53.04657 1.000 53.31677 457 LEU B O 1
ATOM 3320 N N . THR B 1 150 ? -28.02704 9.23940 52.19069 1.000 49.11523 458 THR B N 1
ATOM 3321 C CA . THR B 1 150 ? -28.27516 10.16209 53.28356 1.000 44.37715 458 THR B CA 1
ATOM 3322 C C . THR B 1 150 ? -29.73581 10.06974 53.67657 1.000 39.79515 458 THR B C 1
ATOM 3323 O O . THR B 1 150 ? -30.60966 10.02380 52.80930 1.000 42.31678 458 THR B O 1
ATOM 3327 N N . ARG B 1 151 ? -29.99377 10.04636 54.97751 1.000 39.92544 459 ARG B N 1
ATOM 3328 C CA . ARG B 1 151 ? -31.35516 10.25848 55.45354 1.000 36.63630 459 ARG B CA 1
ATOM 3329 C C . ARG B 1 151 ? -31.74384 11.70960 55.21350 1.000 32.01692 459 ARG B C 1
ATOM 3330 O O . ARG B 1 151 ? -30.97878 12.61559 55.54729 1.000 33.51712 459 ARG B O 1
ATOM 3338 N N . ARG B 1 152 ? -32.92936 11.94023 54.63432 1.000 30.65645 460 ARG B N 1
ATOM 3339 C CA . ARG B 1 152 ? -33.31710 13.28713 54.21167 1.000 28.64681 460 ARG B CA 1
ATOM 3340 C C . ARG B 1 152 ? -34.80333 13.49616 54.43565 1.000 26.81285 460 ARG B C 1
ATOM 3341 O O . ARG B 1 152 ? -35.62980 12.80717 53.83024 1.000 32.36837 460 ARG B O 1
ATOM 3349 N N . ILE B 1 153 ? -35.14253 14.47331 55.26761 1.000 27.00094 461 ILE B N 1
ATOM 3350 C CA . ILE B 1 153 ? -36.50629 14.97179 55.33149 1.000 27.55897 461 ILE B CA 1
ATOM 3351 C C . ILE B 1 153 ? -36.46079 16.44446 54.95333 1.000 26.78050 461 ILE B C 1
ATOM 3352 O O . ILE B 1 153 ? -35.41031 17.08300 55.01487 1.000 28.36218 461 ILE B O 1
ATOM 3357 N N . GLY B 1 154 ? -37.60483 16.98064 54.51859 1.000 26.03680 462 GLY B N 1
ATOM 3358 C CA . GLY B 1 154 ? -37.58522 18.32707 53.96291 1.000 28.60043 462 GLY B CA 1
ATOM 3359 C C . GLY B 1 154 ? -36.72194 18.41283 52.72555 1.000 29.20831 462 GLY B C 1
ATOM 3360 O O . GLY B 1 154 ? -36.07672 19.44469 52.47621 1.000 29.15396 462 GLY B O 1
ATOM 3361 N N . VAL B 1 155 ? -36.69050 17.33914 51.95001 1.000 29.62388 463 VAL B N 1
ATOM 3362 C CA . VAL B 1 155 ? -35.79804 17.15221 50.81413 1.000 29.75161 463 VAL B CA 1
ATOM 3363 C C . VAL B 1 155 ? -36.47393 17.66673 49.55182 1.000 31.27430 463 VAL B C 1
ATOM 3364 O O . VAL B 1 155 ? -37.68435 17.49878 49.35884 1.000 36.66377 463 VAL B O 1
ATOM 3368 N N . GLY B 1 156 ? -35.69216 18.31850 48.69309 1.000 31.08078 464 GLY B N 1
ATOM 3369 C CA . GLY B 1 156 ? -36.17270 18.72123 47.38222 1.000 32.26107 464 GLY B CA 1
ATOM 3370 C C . GLY B 1 156 ? -35.82267 17.66129 46.35026 1.000 35.00154 464 GLY B C 1
ATOM 3371 O O . GLY B 1 156 ? -34.76047 17.05251 46.40668 1.000 37.84006 464 GLY B O 1
ATOM 3372 N N . VAL B 1 157 ? -36.73962 17.42935 45.41634 1.000 36.43730 465 VAL B N 1
ATOM 3373 C CA . VAL B 1 157 ? -36.55671 16.37663 44.42592 1.000 39.20272 465 VAL B CA 1
ATOM 3374 C C . VAL B 1 157 ? -36.81562 16.94587 43.04124 1.000 43.42417 465 VAL B C 1
ATOM 3375 O O . VAL B 1 157 ? -37.77874 17.69271 42.83595 1.000 46.02792 465 VAL B O 1
ATOM 3379 N N . ALA B 1 158 ? -35.94762 16.59759 42.09198 1.000 44.13181 466 ALA B N 1
ATOM 3380 C CA . ALA B 1 158 ? -36.08910 17.04433 40.71535 1.000 50.42771 466 ALA B CA 1
ATOM 3381 C C . ALA B 1 158 ? -35.64373 15.93989 39.76603 1.000 49.59377 466 ALA B C 1
ATOM 3382 O O . ALA B 1 158 ? -34.78478 15.11996 40.09836 1.000 53.29845 466 ALA B O 1
ATOM 3384 N N . VAL B 1 159 ? -36.24080 15.92676 38.57588 1.000 51.03366 467 VAL B N 1
ATOM 3385 C CA . VAL B 1 159 ? -35.93696 14.94545 37.53745 1.000 54.00316 467 VAL B CA 1
ATOM 3386 C C . VAL B 1 159 ? -35.33876 15.66858 36.33996 1.000 57.53616 467 VAL B C 1
ATOM 3387 O O . VAL B 1 159 ? -35.90549 16.65655 35.85986 1.000 58.61385 467 VAL B O 1
ATOM 3391 N N . LEU B 1 160 ? -34.20231 15.16748 35.85552 1.000 59.48241 468 LEU B N 1
ATOM 3392 C CA . LEU B 1 160 ? -33.50583 15.76707 34.72635 1.000 59.15075 468 LEU B CA 1
ATOM 3393 C C . LEU B 1 160 ? -32.77186 14.66576 33.97803 1.000 63.68968 468 LEU B C 1
ATOM 3394 O O . LEU B 1 160 ? -32.05908 13.86846 34.59453 1.000 65.33935 468 LEU B O 1
ATOM 3399 N N . ASN B 1 161 ? -32.94710 14.62609 32.65306 1.000 70.42069 469 ASN B N 1
ATOM 3400 C CA . ASN B 1 161 ? -32.32683 13.59900 31.81306 1.000 73.04162 469 ASN B CA 1
ATOM 3401 C C . ASN B 1 161 ? -32.66750 12.20292 32.32430 1.000 72.18143 469 ASN B C 1
ATOM 3402 O O . ASN B 1 161 ? -31.84081 11.28928 32.29688 1.000 73.36895 469 ASN B O 1
ATOM 3407 N N . ARG B 1 162 ? -33.89373 12.05021 32.82853 1.000 72.81344 470 ARG B N 1
ATOM 3408 C CA . ARG B 1 162 ? -34.40280 10.76901 33.31929 1.000 73.18944 470 ARG B CA 1
ATOM 3409 C C . ARG B 1 162 ? -33.60923 10.26101 34.52122 1.000 72.39502 470 ARG B C 1
ATOM 3410 O O . ARG B 1 162 ? -33.57500 9.05799 34.79214 1.000 74.43470 470 ARG B O 1
ATOM 3412 N N . LEU B 1 163 ? -32.96295 11.16804 35.25144 1.000 67.22848 471 LEU B N 1
ATOM 3413 C CA . LEU B 1 163 ? -32.33834 10.83838 36.52074 1.000 61.76721 471 LEU B CA 1
ATOM 3414 C C . LEU B 1 163 ? -33.01870 11.62134 37.63503 1.000 58.60536 471 LEU B C 1
ATOM 3415 O O . LEU B 1 163 ? -33.59956 12.68614 37.41199 1.000 56.90242 471 LEU B O 1
ATOM 3420 N N . LEU B 1 164 ? -32.93329 11.08377 38.84574 1.000 54.70946 472 LEU B N 1
ATOM 3421 C CA . LEU B 1 164 ? -33.63556 11.62666 39.99912 1.000 50.93469 472 LEU B CA 1
ATOM 3422 C C . LEU B 1 164 ? -32.63818 12.24280 40.96942 1.000 49.92373 472 LEU B C 1
ATOM 3423 O O . LEU B 1 164 ? -31.69135 11.57602 41.40045 1.000 50.63056 472 LEU B O 1
ATOM 3428 N N . TYR B 1 165 ? -32.85621 13.50948 41.31378 1.000 47.77495 473 TYR B N 1
ATOM 3429 C CA . TYR B 1 165 ? -31.98226 14.24900 42.21447 1.000 42.20051 473 TYR B CA 1
ATOM 3430 C C . TYR B 1 165 ? -32.69153 14.50103 43.53390 1.000 41.10401 473 TYR B C 1
ATOM 3431 O O . TYR B 1 165 ? -33.84903 14.93763 43.55060 1.000 39.95464 473 TYR B O 1
ATOM 3440 N N . ALA B 1 166 ? -31.99386 14.22789 44.63024 1.000 37.10216 474 ALA B N 1
ATOM 3441 C CA . ALA B 1 166 ? -32.44775 14.56766 45.97098 1.000 33.13204 474 ALA B CA 1
ATOM 3442 C C . ALA B 1 166 ? -31.52424 15.64970 46.50579 1.000 32.19351 474 ALA B C 1
ATOM 3443 O O . ALA B 1 166 ? -30.30341 15.45462 46.55587 1.000 36.14553 474 ALA B O 1
ATOM 3445 N N . VAL B 1 167 ? -32.10224 16.77744 46.91696 1.000 31.22761 475 VAL B N 1
ATOM 3446 C CA . VAL B 1 167 ? -31.35229 18.01004 47.15575 1.000 28.64701 475 VAL B CA 1
ATOM 3447 C C . VAL B 1 167 ? -31.64939 18.51736 48.56260 1.000 26.17874 475 VAL B C 1
ATOM 3448 O O . VAL B 1 167 ? -32.80799 18.80718 48.88736 1.000 30.41741 475 VAL B O 1
ATOM 3452 N N . GLY B 1 168 ? -30.59949 18.68715 49.36872 1.000 28.55452 476 GLY B N 1
ATOM 3453 C CA . GLY B 1 168 ? -30.73092 19.29128 50.68322 1.000 28.13834 476 GLY B CA 1
ATOM 3454 C C . GLY B 1 168 ? -31.52702 18.41677 51.63665 1.000 28.63065 476 GLY B C 1
ATOM 3455 O O . GLY B 1 168 ? -31.60509 17.19351 51.49804 1.000 29.12014 476 GLY B O 1
ATOM 3456 N N . GLY B 1 169 ? -32.11080 19.07311 52.62891 1.000 27.55827 477 GLY B N 1
ATOM 3457 C CA . GLY B 1 169 ? -32.94774 18.43652 53.62178 1.000 26.15653 477 GLY B CA 1
ATOM 3458 C C . GLY B 1 169 ? -32.28363 18.41678 54.98440 1.000 27.77513 477 GLY B C 1
ATOM 3459 O O . GLY B 1 169 ? -31.35614 19.17824 55.26996 1.000 27.14561 477 GLY B O 1
ATOM 3460 N N . PHE B 1 170 ? -32.75254 17.49125 55.81979 1.000 26.22862 478 PHE B N 1
ATOM 3461 C CA . PHE B 1 170 ? -32.39939 17.39014 57.23032 1.000 26.94408 478 PHE B CA 1
ATOM 3462 C C . PHE B 1 170 ? -32.26756 15.91265 57.58148 1.000 29.88574 478 PHE B C 1
ATOM 3463 O O . PHE B 1 170 ? -33.17593 15.12946 57.28747 1.000 29.70689 478 PHE B O 1
ATOM 3471 N N . ASP B 1 171 ? -31.12992 15.51592 58.17170 1.000 28.94379 479 ASP B N 1
ATOM 3472 C CA . ASP B 1 171 ? -30.89391 14.10572 58.47529 1.000 32.48912 479 ASP B CA 1
ATOM 3473 C C . ASP B 1 171 ? -31.28969 13.73048 59.90282 1.000 35.21535 479 ASP B C 1
ATOM 3474 O O . ASP B 1 171 ? -31.04662 12.59533 60.33137 1.000 38.57317 479 ASP B O 1
ATOM 3479 N N . GLY B 1 172 ? -31.91677 14.64805 60.63599 1.000 37.14216 480 GLY B N 1
ATOM 3480 C CA . GLY B 1 172 ? -32.25043 14.44868 62.02631 1.000 39.02197 480 GLY B CA 1
ATOM 3481 C C . GLY B 1 172 ? -31.33744 15.18104 62.98088 1.000 38.42025 480 GLY B C 1
ATOM 3482 O O . GLY B 1 172 ? -31.71429 15.40192 64.14394 1.000 41.00286 480 GLY B O 1
ATOM 3483 N N . THR B 1 173 ? -30.15613 15.57208 62.50716 1.000 40.15094 481 THR B N 1
ATOM 3484 C CA . THR B 1 173 ? -29.13634 16.22644 63.30601 1.000 40.93426 481 THR B CA 1
ATOM 3485 C C . THR B 1 173 ? -28.58581 17.43259 62.55764 1.000 38.96088 481 THR B C 1
ATOM 3486 O O . THR B 1 173 ? -28.43713 18.51612 63.13114 1.000 43.01960 481 THR B O 1
ATOM 3490 N N . ASN B 1 174 ? -28.30039 17.25119 61.26942 1.000 31.95247 482 ASN B N 1
ATOM 3491 C CA . ASN B 1 174 ? -27.68066 18.26665 60.43157 1.000 30.68091 482 ASN B CA 1
ATOM 3492 C C . ASN B 1 174 ? -28.59507 18.63274 59.27540 1.000 30.55807 482 ASN B C 1
ATOM 3493 O O . ASN B 1 174 ? -29.20103 17.75855 58.64753 1.000 31.45313 482 ASN B O 1
ATOM 3498 N N . ARG B 1 175 ? -28.68533 19.92449 58.98890 1.000 29.73955 483 ARG B N 1
ATOM 3499 C CA . ARG B 1 175 ? -29.24112 20.30669 57.70547 1.000 30.18114 483 ARG B CA 1
ATOM 3500 C C . ARG B 1 175 ? -28.15250 20.22208 56.63896 1.000 28.04871 483 ARG B C 1
ATOM 3501 O O . ARG B 1 175 ? -26.94828 20.27439 56.92950 1.000 31.05975 483 ARG B O 1
ATOM 3509 N N . LEU B 1 176 ? -28.58743 20.07146 55.39144 1.000 27.60582 484 LEU B N 1
A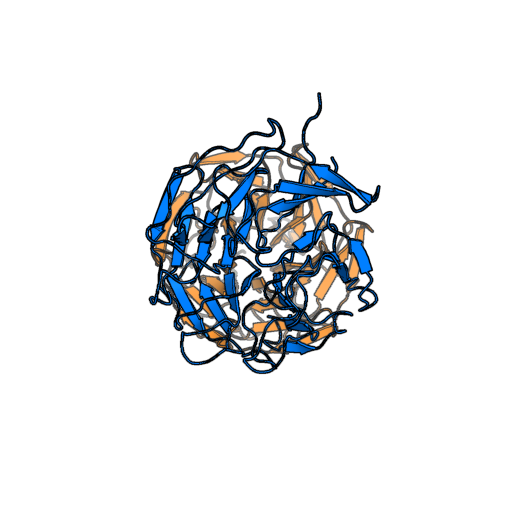TOM 3510 C CA . LEU B 1 176 ? -27.74514 19.54415 54.32677 1.000 27.93588 484 LEU B CA 1
ATOM 3511 C C . LEU B 1 176 ? -27.62674 20.51607 53.16289 1.000 28.58614 484 LEU B C 1
ATOM 3512 O O . LEU B 1 176 ? -28.62160 21.10199 52.73237 1.000 29.63540 484 LEU B O 1
ATOM 3517 N N . ASN B 1 177 ? -26.40857 20.67714 52.64052 1.000 28.02901 485 ASN B N 1
ATOM 3518 C CA . ASN B 1 177 ? -26.22485 21.26241 51.31599 1.000 29.41272 485 ASN B CA 1
ATOM 3519 C C . ASN B 1 177 ? -25.92452 20.21102 50.25190 1.000 30.13529 485 ASN B C 1
ATOM 3520 O O . ASN B 1 177 ? -25.86271 20.54442 49.06052 1.000 29.65844 485 ASN B O 1
ATOM 3525 N N . SER B 1 178 ? -25.79354 18.94394 50.64308 1.000 29.81104 486 SER B N 1
ATOM 3526 C CA . SER B 1 178 ? -25.44956 17.91143 49.68227 1.000 30.64368 486 SER B CA 1
ATOM 3527 C C . SER B 1 178 ? -26.63309 17.58653 48.77789 1.000 30.47614 486 SER B C 1
ATOM 3528 O O . SER B 1 178 ? -27.80364 17.80644 49.11849 1.000 29.34273 486 SER B O 1
ATOM 3531 N N . ALA B 1 179 ? -26.30986 17.05578 47.60323 1.000 29.83599 487 ALA B N 1
ATOM 3532 C CA . ALA B 1 179 ? -27.30941 16.52169 46.69168 1.000 29.59862 487 ALA B CA 1
ATOM 3533 C C . ALA B 1 179 ? -26.79607 15.21327 46.11340 1.000 29.79408 487 ALA B C 1
ATOM 3534 O O . ALA B 1 179 ? -25.58702 15.02271 45.94672 1.000 34.08149 487 ALA B O 1
ATOM 3536 N N . GLU B 1 180 ? -27.72604 14.30792 45.80551 1.000 33.57861 488 GLU B N 1
ATOM 3537 C CA . GLU B 1 180 ? -27.35372 13.02194 45.23880 1.000 37.69739 488 GLU B CA 1
ATOM 3538 C C . GLU B 1 180 ? -28.28190 12.68241 44.08225 1.000 42.40761 488 GLU B C 1
ATOM 3539 O O . GLU B 1 180 ? -29.41054 13.17490 43.98998 1.000 41.64947 488 GLU B O 1
ATOM 3545 N N . CYS B 1 181 ? -27.78475 11.81416 43.20792 1.000 44.65720 489 CYS B N 1
ATOM 3546 C CA . CYS B 1 181 ? -28.41807 11.48822 41.93728 1.000 53.09424 489 CYS B CA 1
ATOM 3547 C C . CYS B 1 181 ? -28.68422 9.99355 41.85726 1.000 55.47646 489 CYS B C 1
ATOM 3548 O O . CYS B 1 181 ? -27.77869 9.18710 42.09393 1.000 56.88738 489 CYS B O 1
ATOM 3551 N N . TYR B 1 182 ? -29.91854 9.63216 41.50932 1.000 55.65399 490 TYR B N 1
ATOM 3552 C CA . TYR B 1 182 ? -30.33590 8.24083 41.39518 1.000 57.75514 490 TYR B CA 1
ATOM 3553 C C . TYR B 1 182 ? -30.30322 7.79763 39.94060 1.000 61.40985 490 TYR B C 1
ATOM 3554 O O . TYR B 1 182 ? -30.90715 8.44014 39.07434 1.000 62.28845 490 TYR B O 1
ATOM 3563 N N . TYR B 1 183 ? -29.61556 6.68706 39.68793 1.000 63.71569 491 TYR B N 1
ATOM 3564 C CA . TYR B 1 183 ? -29.49828 6.10010 38.35716 1.000 67.56143 491 TYR B CA 1
ATOM 3565 C C . TYR B 1 183 ? -30.37929 4.86431 38.28669 1.000 68.42420 491 TYR B C 1
ATOM 3566 O O . TYR B 1 183 ? -30.00430 3.80696 38.81614 1.000 72.11568 491 TYR B O 1
ATOM 3575 N N . PRO B 1 184 ? -31.56102 4.94574 37.66747 1.000 65.71855 492 PRO B N 1
ATOM 3576 C CA . PRO B 1 184 ? -32.48691 3.80094 37.71496 1.000 68.27725 492 PRO B CA 1
ATOM 3577 C C . PRO B 1 184 ? -31.91006 2.53424 37.11346 1.000 72.53208 492 PRO B C 1
ATOM 3578 O O . PRO B 1 184 ? -32.14315 1.44077 37.63997 1.000 71.60593 492 PRO B O 1
ATOM 3582 N N . GLU B 1 185 ? -31.14447 2.64988 36.02785 1.000 78.66669 493 GLU B N 1
ATOM 3583 C CA . GLU B 1 185 ? -30.61204 1.45809 35.38280 1.000 85.72565 493 GLU B CA 1
ATOM 3584 C C . GLU B 1 185 ? -29.54642 0.77097 36.22695 1.000 85.03573 493 GLU B C 1
ATOM 3585 O O . GLU B 1 185 ? -29.30538 -0.42629 36.04207 1.000 87.24620 493 GLU B O 1
ATOM 3591 N N . ARG B 1 186 ? -28.91488 1.48981 37.15465 1.000 81.11072 494 ARG B N 1
ATOM 3592 C CA . ARG B 1 186 ? -27.92564 0.89570 38.04235 1.000 81.17152 494 ARG B CA 1
ATOM 3593 C C . ARG B 1 186 ? -28.45549 0.64826 39.45015 1.000 85.14587 494 ARG B C 1
ATOM 3594 O O . ARG B 1 186 ? -27.81737 -0.08733 40.21133 1.000 86.72568 494 ARG B O 1
ATOM 3596 N N . ASN B 1 187 ? -29.60198 1.22755 39.80670 1.000 85.06787 495 ASN B N 1
ATOM 3597 C CA . ASN B 1 187 ? -30.16962 1.10403 41.15047 1.000 80.19481 495 ASN B CA 1
ATOM 3598 C C . ASN B 1 187 ? -29.15559 1.54969 42.20090 1.000 76.47840 495 ASN B C 1
ATOM 3599 O O . ASN B 1 187 ? -28.84782 0.83455 43.15749 1.000 74.63581 495 ASN B O 1
ATOM 3604 N N . GLU B 1 188 ? -28.60994 2.74715 42.00353 1.000 73.87057 496 GLU B N 1
ATOM 3605 C CA . GLU B 1 188 ? -27.61636 3.25246 42.93376 1.000 74.73357 496 GLU B CA 1
ATOM 3606 C C . GLU B 1 188 ? -27.66305 4.77045 42.94528 1.000 69.96995 496 GLU B C 1
ATOM 3607 O O . GLU B 1 188 ? -28.08413 5.40547 41.97451 1.000 67.46990 496 GLU B O 1
ATOM 3613 N N . TRP B 1 189 ? -27.23949 5.33752 44.06834 1.000 65.16768 497 TRP B N 1
ATOM 3614 C CA . TRP B 1 189 ? -27.16298 6.77498 44.25966 1.000 60.07845 497 TRP B CA 1
ATOM 3615 C C . TRP B 1 189 ? -25.70336 7.20642 44.24471 1.000 61.26477 497 TRP B C 1
ATOM 3616 O O . TRP B 1 189 ? -24.83472 6.50946 44.78022 1.000 61.59168 497 TRP B O 1
ATOM 3627 N N . ARG B 1 190 ? -25.43477 8.35365 43.62744 1.000 58.26542 498 ARG B N 1
ATOM 3628 C CA . ARG B 1 190 ? -24.11201 8.95329 43.65430 1.000 56.82111 498 ARG B CA 1
ATOM 3629 C C . ARG B 1 190 ? -24.23737 10.41004 44.07173 1.000 52.64688 498 ARG B C 1
ATOM 3630 O O . ARG B 1 190 ? -25.14946 11.11819 43.63330 1.000 54.31470 498 ARG B O 1
ATOM 3632 N N . MET B 1 191 ? -23.34033 10.83481 44.95159 1.000 49.57727 499 MET B N 1
ATOM 3633 C CA . MET B 1 191 ? -23.26405 12.23006 45.35032 1.000 46.76838 499 MET B CA 1
ATOM 3634 C C . MET B 1 191 ? -22.85285 13.09638 44.15771 1.000 42.23742 499 MET B C 1
ATOM 3635 O O . MET B 1 191 ? -22.11295 12.66045 43.26644 1.000 44.94122 499 MET B O 1
ATOM 3640 N N . ILE B 1 192 ? -23.35878 14.33015 44.13620 1.000 39.54361 500 ILE B N 1
ATOM 3641 C CA . ILE B 1 192 ? -22.92111 15.33015 43.16650 1.000 38.11194 500 ILE B CA 1
ATOM 3642 C C . ILE B 1 192 ? -22.31653 16.50272 43.93309 1.000 39.63084 500 ILE B C 1
ATOM 3643 O O . ILE B 1 192 ? -22.10885 16.41553 45.14983 1.000 37.57476 500 ILE B O 1
ATOM 3648 N N . THR B 1 193 ? -21.98609 17.58195 43.22416 1.000 37.25819 501 THR B N 1
ATOM 3649 C CA . THR B 1 193 ? -21.49240 18.79564 43.87120 1.000 38.63206 501 THR B CA 1
ATOM 3650 C C . THR B 1 193 ? -22.52679 19.34201 44.84830 1.000 33.43469 501 THR B C 1
ATOM 3651 O O . THR B 1 193 ? -23.70281 19.46742 44.51500 1.000 35.19820 501 THR B O 1
ATOM 3655 N N . ALA B 1 194 ? -22.08786 19.67913 46.05626 1.000 33.17288 502 ALA B N 1
ATOM 3656 C CA . ALA B 1 194 ? -23.00323 20.25501 47.02795 1.000 31.29563 502 ALA B CA 1
ATOM 3657 C C . ALA B 1 194 ? -23.37865 21.68112 46.64114 1.000 31.48835 502 ALA B C 1
ATOM 3658 O O . ALA B 1 194 ? -22.62533 22.38606 45.96629 1.000 33.43420 502 ALA B O 1
ATOM 3660 N N . MET B 1 195 ? -24.57185 22.09502 47.06424 1.000 28.93635 503 MET B N 1
ATOM 3661 C CA . MET B 1 195 ? -24.97630 23.48352 46.92301 1.000 29.95606 503 MET B CA 1
ATOM 3662 C C . MET B 1 195 ? -24.03569 24.39671 47.69554 1.000 31.91626 503 MET B C 1
ATOM 3663 O O . MET B 1 195 ? -23.32900 23.97701 48.61415 1.000 36.04358 503 MET B O 1
ATOM 3668 N N . ASN B 1 196 ? -24.05927 25.67818 47.32902 1.000 35.95839 504 ASN B N 1
ATOM 3669 C CA . ASN B 1 196 ? -23.31523 26.66550 48.10037 1.000 39.11675 504 ASN B CA 1
ATOM 3670 C C . ASN B 1 196 ? -23.91745 26.87611 49.48379 1.000 40.66459 504 ASN B C 1
ATOM 3671 O O . ASN B 1 196 ? -23.18716 27.19974 50.43164 1.000 48.68747 504 ASN B O 1
ATOM 3676 N N . THR B 1 197 ? -25.23041 26.69282 49.61949 1.000 36.38341 505 THR B N 1
ATOM 3677 C CA . THR B 1 197 ? -25.96414 26.98741 50.84258 1.000 35.42507 505 THR B CA 1
ATOM 3678 C C . THR B 1 197 ? -26.61270 25.72666 51.39428 1.000 33.53245 505 THR B C 1
ATOM 3679 O O . THR B 1 197 ? -27.18131 24.93242 50.63927 1.000 32.20684 505 THR B O 1
ATOM 3683 N N . ILE B 1 198 ? -26.54278 25.55128 52.71661 1.000 34.04724 506 ILE B N 1
ATOM 3684 C CA . ILE B 1 198 ? -27.33017 24.51215 53.37411 1.000 32.45125 506 ILE B CA 1
ATOM 3685 C C . ILE B 1 198 ? -28.80612 24.88461 53.31739 1.000 32.35871 506 ILE B C 1
ATOM 3686 O O . ILE B 1 198 ? -29.19024 26.00052 53.68387 1.000 33.74704 506 ILE B O 1
ATOM 3691 N N . ARG B 1 199 ? -29.64667 23.95527 52.85172 1.000 30.03158 507 ARG B N 1
ATOM 3692 C CA . ARG B 1 199 ? -31.07427 24.23100 52.66451 1.000 30.96073 507 ARG B CA 1
ATOM 3693 C C . ARG B 1 199 ? -31.89042 23.02206 53.08098 1.000 29.82797 507 ARG B C 1
ATOM 3694 O O . ARG B 1 199 ? -31.76885 21.95541 52.47602 1.000 31.00354 507 ARG B O 1
ATOM 3702 N N . SER B 1 200 ? -32.76467 23.19585 54.06111 1.000 29.91052 508 SER B N 1
ATOM 3703 C CA . SER B 1 200 ? -33.79419 22.21172 54.33955 1.000 29.00133 508 SER B CA 1
ATOM 3704 C C . SER B 1 200 ? -35.14440 22.88451 54.12894 1.000 30.66116 508 SER B C 1
ATOM 3705 O O . SER B 1 200 ? -35.30610 24.07278 54.42249 1.000 32.03440 508 SER B O 1
ATOM 3708 N N . GLY B 1 201 ? -36.10266 22.13967 53.58200 1.000 30.66665 509 GLY B N 1
ATOM 3709 C CA . GLY B 1 201 ? -37.39125 22.73610 53.25654 1.000 31.09218 509 GLY B CA 1
ATOM 3710 C C . GLY B 1 201 ? -37.32019 23.77152 52.15848 1.000 34.33246 509 GLY B C 1
ATOM 3711 O O . GLY B 1 201 ? -38.09125 24.73952 52.17601 1.000 38.29924 509 GLY B O 1
ATOM 3712 N N . ALA B 1 202 ? -36.40852 23.60090 51.20341 1.000 32.15704 510 ALA B N 1
ATOM 3713 C CA . ALA B 1 202 ? -36.36570 24.45988 50.02897 1.000 34.25289 510 ALA B CA 1
ATOM 3714 C C . ALA B 1 202 ? -37.40272 24.02245 48.99586 1.000 37.90129 510 ALA B C 1
ATOM 3715 O O . ALA B 1 202 ? -37.97413 22.93214 49.06898 1.000 39.13973 510 ALA B O 1
ATOM 3717 N N . GLY B 1 203 ? -37.63743 24.88885 48.02024 1.000 39.71241 511 GLY B N 1
ATOM 3718 C CA . GLY B 1 203 ? -38.35614 24.50516 46.81844 1.000 44.86323 511 GLY B CA 1
ATOM 3719 C C . GLY B 1 203 ? -37.35408 24.10936 45.75281 1.000 44.54630 511 GLY B C 1
ATOM 3720 O O . GLY B 1 203 ? -36.43594 24.87263 45.43935 1.000 46.17866 511 GLY B O 1
ATOM 3721 N N . VAL B 1 204 ? -37.52362 22.90841 45.20572 1.000 43.17719 512 VAL B N 1
ATOM 3722 C CA . VAL B 1 204 ? -36.60922 22.37772 44.19990 1.000 43.73846 512 VAL B CA 1
ATOM 3723 C C . VAL B 1 204 ? -37.40805 21.98258 42.96449 1.000 46.11086 512 VAL B C 1
ATOM 3724 O O . VAL B 1 204 ? -38.41511 21.27079 43.07011 1.000 45.59342 512 VAL B O 1
ATOM 3728 N N . CYS B 1 205 ? -36.96388 22.44587 41.79583 1.000 48.54744 513 CYS B N 1
ATOM 3729 C CA . CYS B 1 205 ? -37.61240 22.10935 40.53696 1.000 50.48818 513 CYS B CA 1
ATOM 3730 C C . CYS B 1 205 ? -36.58242 22.16817 39.41121 1.000 51.11603 513 CYS B C 1
ATOM 3731 O O . CYS B 1 205 ? -35.41479 22.49479 39.62426 1.000 54.52945 513 CYS B O 1
ATOM 3734 N N . VAL B 1 206 ? -37.02885 21.85842 38.19706 1.000 53.86197 514 VAL B N 1
ATOM 3735 C CA . VAL B 1 206 ? -36.17571 21.89113 37.01457 1.000 58.18023 514 VAL B CA 1
ATOM 3736 C C . VAL B 1 206 ? -36.79792 22.84492 36.00774 1.000 63.30094 514 VAL B C 1
ATOM 3737 O O . VAL B 1 206 ? -37.93381 22.63397 35.57083 1.000 65.21559 514 VAL B O 1
ATOM 3741 N N . LEU B 1 207 ? -36.06313 23.89547 35.64894 1.000 68.52814 515 LEU B N 1
ATOM 3742 C CA . LEU B 1 207 ? -36.51855 24.86752 34.66027 1.000 72.75806 515 LEU B CA 1
ATOM 3743 C C . LEU B 1 207 ? -35.40410 25.08415 33.65362 1.000 78.28492 515 LEU B C 1
ATOM 3744 O O . LEU B 1 207 ? -34.31641 25.53960 34.02144 1.000 79.17416 515 LEU B O 1
ATOM 3746 N N . HIS B 1 208 ? -35.67642 24.75875 32.39001 1.000 82.01435 516 HIS B N 1
ATOM 3747 C CA . HIS B 1 208 ? -34.72182 24.94886 31.29797 1.000 85.89230 516 HIS B CA 1
ATOM 3748 C C . HIS B 1 208 ? -33.40135 24.22662 31.57707 1.000 86.02820 516 HIS B C 1
ATOM 3749 O O . HIS B 1 208 ? -32.32172 24.82220 31.55908 1.000 86.20720 516 HIS B O 1
ATOM 3751 N N . ASN B 1 209 ? -33.50237 22.92536 31.85606 1.000 84.87372 517 ASN B N 1
ATOM 3752 C CA . ASN B 1 209 ? -32.36956 22.00123 31.89749 1.000 81.58196 517 ASN B CA 1
ATOM 3753 C C . ASN B 1 209 ? -31.38766 22.28545 33.03289 1.000 80.05720 517 ASN B C 1
ATOM 3754 O O . ASN B 1 209 ? -30.23468 21.83814 32.98347 1.000 78.06149 517 ASN B O 1
ATOM 3756 N N . CYS B 1 210 ? -31.80929 23.02306 34.05467 1.000 77.45378 518 CYS B N 1
ATOM 3757 C CA . CYS B 1 210 ? -31.03833 23.17255 35.27838 1.000 71.67566 518 CYS B CA 1
ATOM 3758 C C . CYS B 1 210 ? -31.93279 22.85064 36.46520 1.000 64.03822 518 CYS B C 1
ATOM 3759 O O . CYS B 1 210 ? -33.16060 22.89766 36.37153 1.000 66.70608 518 CYS B O 1
ATOM 3762 N N . ILE B 1 211 ? -31.30574 22.52655 37.58823 1.000 53.53799 519 ILE B N 1
ATOM 3763 C CA . ILE B 1 211 ? -32.02752 22.28226 38.83403 1.000 49.16270 519 ILE B CA 1
ATOM 3764 C C . ILE B 1 211 ? -31.94199 23.53592 39.68700 1.000 49.19141 519 ILE B C 1
ATOM 3765 O O . ILE B 1 211 ? -30.84204 23.98676 40.03040 1.000 51.94409 519 ILE B O 1
ATOM 3770 N N . TYR B 1 212 ? -33.09389 24.07478 40.06558 1.000 46.40259 520 TYR B N 1
ATOM 3771 C CA . TYR B 1 212 ? -33.15712 25.24220 40.92960 1.000 46.01378 520 TYR B CA 1
ATOM 3772 C C . TYR B 1 212 ? -33.49362 24.82378 42.35155 1.000 43.05142 520 TYR B C 1
ATOM 3773 O O . TYR B 1 212 ? -34.32643 23.93758 42.57100 1.000 44.32397 520 TYR B O 1
ATOM 3782 N N . ALA B 1 213 ? -32.83420 25.46421 43.31363 1.000 40.17321 521 ALA B N 1
ATOM 3783 C CA . ALA B 1 213 ? -33.13293 25.30439 44.73312 1.000 38.43848 521 ALA B CA 1
ATOM 3784 C C . ALA B 1 213 ? -33.41204 26.68752 45.30244 1.000 42.52622 521 ALA B C 1
ATOM 3785 O O . ALA B 1 213 ? -32.50286 27.51903 45.38986 1.000 44.03836 521 ALA B O 1
ATOM 3787 N N . ALA B 1 214 ? -34.66099 26.93395 45.68983 1.000 41.32232 522 ALA B N 1
ATOM 3788 C CA . ALA B 1 214 ? -35.10264 28.25050 46.13043 1.000 43.89914 522 ALA B CA 1
ATOM 3789 C C . ALA B 1 214 ? -35.45267 28.21893 47.61144 1.000 42.06373 522 ALA B C 1
ATOM 3790 O O . ALA B 1 214 ? -36.21424 27.35446 48.05737 1.000 43.04714 522 ALA B O 1
ATOM 3792 N N . GLY B 1 215 ? -34.89207 29.16148 48.36738 1.000 43.55323 523 GLY B N 1
ATOM 3793 C CA . GLY B 1 215 ? -35.24894 29.31005 49.76585 1.000 41.88548 523 GLY B CA 1
ATOM 3794 C C . GLY B 1 215 ? -34.79062 28.14429 50.62267 1.000 41.40446 523 GLY B C 1
ATOM 3795 O O . GLY B 1 215 ? -33.76499 27.50323 50.36977 1.000 37.71449 523 GLY B O 1
ATOM 3796 N N . GLY B 1 216 ? -35.56770 27.87703 51.66279 1.000 38.03724 524 GLY B N 1
ATOM 3797 C CA . GLY B 1 216 ? -35.24455 26.86104 52.63554 1.000 36.78574 524 GLY B CA 1
ATOM 3798 C C . GLY B 1 216 ? -34.78943 27.47467 53.94667 1.000 37.68637 524 GLY B C 1
ATOM 3799 O O . GLY B 1 216 ? -34.91023 28.67975 54.19135 1.000 39.94422 524 GLY B O 1
ATOM 3800 N N . TYR B 1 217 ? -34.25671 26.60750 54.79873 1.000 35.14805 525 TYR B N 1
ATOM 3801 C CA . TYR B 1 217 ? -33.82894 26.94795 56.14439 1.000 34.41968 525 TYR B CA 1
ATOM 3802 C C . TYR B 1 217 ? -32.45196 26.34491 56.35727 1.000 38.12690 525 TYR B C 1
ATOM 3803 O O . TYR B 1 217 ? -32.25921 25.14735 56.12253 1.000 36.88248 525 TYR B O 1
ATOM 3812 N N . ASP B 1 218 ? -31.49195 27.16474 56.78113 1.000 39.47791 526 ASP B N 1
ATOM 3813 C CA . ASP B 1 218 ? -30.11646 26.70435 56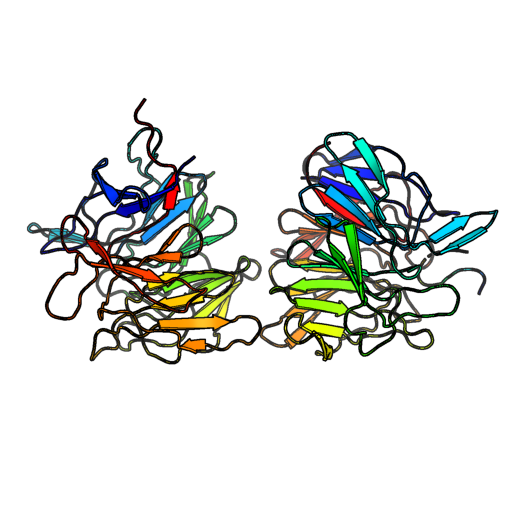.91260 1.000 41.55115 526 ASP B CA 1
ATOM 3814 C C . ASP B 1 218 ? -29.76813 26.27996 58.33392 1.000 44.84971 526 ASP B C 1
ATOM 3815 O O . ASP B 1 218 ? -28.59943 26.01079 58.61571 1.000 48.56976 526 ASP B O 1
ATOM 3820 N N . GLY B 1 219 ? -30.75327 26.20079 59.22698 1.000 46.73570 527 GLY B N 1
ATOM 3821 C CA . GLY B 1 219 ? -30.51201 25.91017 60.62440 1.000 44.42237 527 GLY B CA 1
ATOM 3822 C C . GLY B 1 219 ? -30.54175 27.12125 61.52911 1.000 48.83745 527 GLY B C 1
ATOM 3823 O O . GLY B 1 219 ? -30.53772 26.95680 62.75556 1.000 49.03095 527 GLY B O 1
ATOM 3824 N N . GLN B 1 220 ? -30.56171 28.32437 60.96169 1.000 48.73111 528 GLN B N 1
ATOM 3825 C CA . GLN B 1 220 ? -30.67846 29.57896 61.69704 1.000 53.16250 528 GLN B CA 1
ATOM 3826 C C . GLN B 1 220 ? -31.69005 30.53427 61.08393 1.000 54.66344 528 GLN B C 1
ATOM 3827 O O . GLN B 1 220 ? -32.40188 31.21842 61.82104 1.000 57.13772 528 GLN B O 1
ATOM 3833 N N . ASP B 1 221 ? -31.77134 30.60085 59.75529 1.000 56.76799 529 ASP B N 1
ATOM 3834 C CA . ASP B 1 221 ? -32.58808 31.59527 59.07644 1.000 58.68002 529 ASP B CA 1
ATOM 3835 C C . ASP B 1 221 ? -33.31135 30.97109 57.89346 1.000 53.67835 529 ASP B C 1
ATOM 3836 O O . ASP B 1 221 ? -32.79285 30.06707 57.22971 1.000 50.39590 529 ASP B O 1
ATOM 3841 N N . GLN B 1 222 ? -34.51689 31.46943 57.63492 1.000 50.23629 530 GLN B N 1
ATOM 3842 C CA . GLN B 1 222 ? -35.13652 31.27240 56.33504 1.000 48.57983 530 GLN B CA 1
ATOM 3843 C C . GLN B 1 222 ? -34.33297 32.01455 55.27194 1.000 49.01568 530 GLN B C 1
ATOM 3844 O O . GLN B 1 222 ? -33.77384 33.08497 55.52192 1.000 50.13789 530 GLN B O 1
ATOM 3850 N N . LEU B 1 223 ? -34.28045 31.43602 54.07601 1.000 48.02219 531 LEU B N 1
ATOM 3851 C CA . LEU B 1 223 ? -33.45871 31.94315 52.98830 1.000 47.84503 531 LEU B CA 1
ATOM 3852 C C . LEU B 1 223 ? -34.32576 32.55460 51.89692 1.000 52.66857 531 LEU B C 1
ATOM 3853 O O . LEU B 1 223 ? -35.40483 32.04188 51.58921 1.000 53.93354 531 LEU B O 1
ATOM 3858 N N . ASN B 1 224 ? -33.84829 33.64942 51.30621 1.000 55.40485 532 ASN B N 1
ATOM 3859 C CA . ASN B 1 224 ? -34.41079 34.13757 50.05649 1.000 58.92517 532 ASN B CA 1
ATOM 3860 C C . ASN B 1 224 ? -33.49926 33.86094 48.86900 1.000 60.21697 532 ASN B C 1
ATOM 3861 O O . ASN B 1 224 ? -33.89608 34.11787 47.72684 1.000 62.19784 532 ASN B O 1
ATOM 3866 N N . SER B 1 225 ? -32.30404 33.32177 49.10222 1.000 55.67412 533 SER B N 1
ATOM 3867 C CA . SER B 1 225 ? -31.38620 33.06333 48.00493 1.000 52.59743 533 SER B CA 1
ATOM 3868 C C . SER B 1 225 ? -31.86400 31.87572 47.17175 1.000 49.52941 533 SER B C 1
ATOM 3869 O O . SER B 1 225 ? -32.60784 31.00160 47.63496 1.000 47.34931 533 SER B O 1
ATOM 3872 N N . VAL B 1 226 ? -31.43002 31.86670 45.91483 1.000 50.30514 534 VAL B N 1
ATOM 3873 C CA . VAL B 1 226 ? -31.81358 30.86049 44.93229 1.000 50.29738 534 VAL B CA 1
ATOM 3874 C C . VAL B 1 226 ? -30.56360 30.49589 44.14630 1.000 50.27730 534 VAL B C 1
ATOM 3875 O O . VAL B 1 226 ? -29.84410 31.38537 43.68090 1.000 54.87371 534 VAL B O 1
ATOM 3879 N N . GLU B 1 227 ? -30.29386 29.20153 43.99554 1.000 43.75632 535 GLU B N 1
ATOM 3880 C CA . GLU B 1 227 ? -29.16657 28.77636 43.17654 1.000 46.10207 535 GLU B CA 1
ATOM 3881 C C . GLU B 1 227 ? -29.60989 27.69220 42.20482 1.000 46.95830 535 GLU B C 1
ATOM 3882 O O . GLU B 1 227 ? -30.63307 27.03420 42.40070 1.000 48.21029 535 GLU B O 1
ATOM 3888 N N . ARG B 1 228 ? -28.84265 27.52142 41.12559 1.000 44.08135 536 ARG B N 1
ATOM 3889 C CA . ARG B 1 228 ? -29.21169 26.53417 40.12513 1.000 46.60017 536 ARG B CA 1
ATOM 3890 C C . ARG B 1 228 ? -28.01293 25.69322 39.71368 1.000 42.78070 536 ARG B C 1
ATOM 3891 O O . ARG B 1 228 ? -26.87612 26.17086 39.65579 1.000 41.70722 536 ARG B O 1
ATOM 3899 N N . TYR B 1 229 ? -28.29109 24.42797 39.42428 1.000 40.54954 537 TYR B N 1
ATOM 3900 C CA . TYR B 1 229 ? -27.26957 23.43916 39.11311 1.000 38.54371 537 TYR B CA 1
ATOM 3901 C C . TYR B 1 229 ? -27.22582 23.21293 37.61099 1.000 40.68310 537 TYR B C 1
ATOM 3902 O O . TYR B 1 229 ? -28.24412 22.86723 36.99890 1.000 44.58632 537 TYR B O 1
ATOM 3911 N N . ASP B 1 230 ? -26.04979 23.38856 37.02794 1.000 41.15912 538 ASP B N 1
ATOM 3912 C CA . ASP B 1 230 ? -25.82880 23.15719 35.60699 1.000 43.69969 538 ASP B CA 1
ATOM 3913 C C . ASP B 1 230 ? -25.14142 21.80269 35.46688 1.000 43.01633 538 ASP B C 1
ATOM 3914 O O . ASP B 1 230 ? -23.99832 21.62983 35.90688 1.000 44.33928 538 ASP B O 1
ATOM 3919 N N . VAL B 1 231 ? -25.85309 20.83900 34.87861 1.000 43.73367 539 VAL B N 1
ATOM 3920 C CA . VAL B 1 231 ? -25.36176 19.46508 34.81007 1.000 46.04469 539 VAL B CA 1
ATOM 3921 C C . VAL B 1 231 ? -24.04829 19.38709 34.03420 1.000 47.05235 539 VAL B C 1
ATOM 3922 O O . VAL B 1 231 ? -23.12436 18.66493 34.42891 1.000 50.82668 539 VAL B O 1
ATOM 3926 N N . ALA B 1 232 ? -23.93591 20.13066 32.92522 1.000 45.06908 540 ALA B N 1
ATOM 3927 C CA . ALA B 1 232 ? -22.76250 20.00241 32.06183 1.000 44.69860 540 ALA B CA 1
ATOM 3928 C C . ALA B 1 232 ? -21.47681 20.45768 32.74618 1.000 45.70624 540 ALA B C 1
ATOM 3929 O O . ALA B 1 232 ? -20.41028 19.89128 32.47645 1.000 50.13221 540 ALA B O 1
ATOM 3931 N N . THR B 1 233 ? -21.54039 21.47290 33.61496 1.000 43.33758 541 THR B N 1
ATOM 3932 C CA . THR B 1 233 ? -20.36413 21.94864 34.34362 1.000 38.90214 541 THR B CA 1
ATOM 3933 C C . THR B 1 233 ? -20.32456 21.47762 35.79060 1.000 39.83877 541 THR B C 1
ATOM 3934 O O . THR B 1 233 ? -19.33126 21.73544 36.48352 1.000 41.79912 541 THR B O 1
ATOM 3938 N N . ALA B 1 234 ? -21.38005 20.81497 36.26309 1.000 39.61598 542 ALA B N 1
ATOM 3939 C CA . ALA B 1 234 ? -21.46295 20.34390 37.64347 1.000 40.11952 542 ALA B CA 1
ATOM 3940 C C . ALA B 1 234 ? -21.24322 21.48782 38.63120 1.000 41.05050 542 ALA B C 1
ATOM 3941 O O . ALA B 1 234 ? -20.56866 21.33660 39.65009 1.000 44.45824 542 ALA B O 1
ATOM 3943 N N . THR B 1 235 ? -21.83057 22.64626 38.33103 1.000 40.49335 543 THR B N 1
ATOM 3944 C CA . THR B 1 235 ? -21.63479 23.85545 39.12187 1.000 40.81057 543 THR B CA 1
ATOM 3945 C C . THR B 1 235 ? -22.97443 24.41112 39.58698 1.000 38.30592 543 THR B C 1
ATOM 3946 O O . THR B 1 235 ? -23.93508 24.45348 38.81407 1.000 39.99220 543 THR B O 1
ATOM 3950 N N . TRP B 1 236 ? -23.03749 24.83257 40.85321 1.000 36.25884 544 TRP B N 1
ATOM 3951 C CA . TRP B 1 236 ? -24.16404 25.60752 41.37396 1.000 34.16880 544 TRP B CA 1
ATOM 3952 C C . TRP B 1 236 ? -23.80317 27.08580 41.32150 1.000 38.06710 544 TRP B C 1
ATOM 3953 O O . TRP B 1 236 ? -22.71765 27.47271 41.76626 1.000 39.25715 544 TRP B O 1
ATOM 3964 N N . THR B 1 237 ? -24.70887 27.91038 40.79449 1.000 42.68451 545 THR B N 1
ATOM 3965 C CA . THR B 1 237 ? -24.52226 29.35539 40.77401 1.000 45.82860 545 THR B CA 1
ATOM 3966 C C . THR B 1 237 ? -25.77512 30.04719 41.29027 1.000 50.76052 545 THR B C 1
ATOM 3967 O O . THR B 1 237 ? -26.89791 29.59741 41.03260 1.000 49.47615 545 THR B O 1
ATOM 3971 N N . PHE B 1 238 ? -25.57551 31.14258 42.01916 1.000 51.26396 546 PHE B N 1
ATOM 3972 C CA . PHE B 1 238 ? -26.69750 31.92650 42.51416 1.000 50.97928 546 PHE B CA 1
ATOM 3973 C C . PHE B 1 238 ? -27.35363 32.70564 41.38027 1.000 53.41589 546 PHE B C 1
ATOM 3974 O O . PHE B 1 238 ? -26.68366 33.21253 40.47492 1.000 51.45129 546 PHE B O 1
ATOM 3982 N N . VAL B 1 239 ? -28.67708 32.80051 41.43589 1.000 56.37701 547 VAL B N 1
ATOM 3983 C CA . VAL B 1 239 ? -29.41720 33.69642 40.55739 1.000 60.30585 547 VAL B CA 1
ATOM 3984 C C . VAL B 1 239 ? -30.07019 34.76106 41.42774 1.000 62.13212 547 VAL B C 1
ATOM 3985 O O . VAL B 1 239 ? -29.70227 34.92673 42.59686 1.000 64.33313 547 VAL B O 1
ATOM 3989 N N . ALA B 1 240 ? -31.03232 35.48842 40.87044 1.000 63.56540 548 ALA B N 1
ATOM 3990 C CA . ALA B 1 240 ? -31.70135 36.53010 41.63374 1.000 64.70682 548 ALA B CA 1
ATOM 3991 C C . ALA B 1 240 ? -32.42955 35.92346 42.83167 1.000 63.49722 548 ALA B C 1
ATOM 3992 O O . ALA B 1 240 ? -33.07342 34.87566 42.70305 1.000 65.55440 548 ALA B O 1
ATOM 3994 N N . PRO B 1 241 ? -32.34003 36.54128 44.00448 1.000 60.97130 549 PRO B N 1
ATOM 3995 C CA . PRO B 1 241 ? -33.07111 36.03798 45.16973 1.000 61.19886 549 PRO B CA 1
ATOM 3996 C C . PRO B 1 241 ? -34.54480 36.41427 45.13105 1.000 63.29491 549 PRO B C 1
ATOM 3997 O O . PRO B 1 241 ? -34.97313 37.33282 44.42758 1.000 64.21129 549 PRO B O 1
ATOM 4001 N N . MET B 1 242 ? -35.32074 35.67620 45.92085 1.000 65.87580 550 MET B N 1
ATOM 4002 C CA . MET B 1 242 ? -36.72908 35.98150 46.09828 1.000 67.09956 550 MET B CA 1
ATOM 4003 C C . MET B 1 242 ? -36.89618 37.23623 46.94904 1.000 70.99304 550 MET B C 1
ATOM 4004 O O . MET B 1 242 ? -36.00171 37.63423 47.70122 1.000 69.16505 550 MET B O 1
ATOM 4009 N N . LYS B 1 243 ? -38.07833 37.84917 46.83921 1.000 75.55958 551 LYS B N 1
ATOM 4010 C CA . LYS B 1 243 ? -38.37610 39.02695 47.64875 1.000 77.66367 551 LYS B CA 1
ATOM 4011 C C . LYS B 1 243 ? -38.50825 38.66890 49.12790 1.000 77.51466 551 LYS B C 1
ATOM 4012 O O . LYS B 1 243 ? -37.96403 39.36781 49.99086 1.000 78.91910 551 LYS B O 1
ATOM 4014 N N . HIS B 1 244 ? -39.21143 37.58461 49.44603 1.000 76.11954 552 HIS B N 1
ATOM 4015 C CA . HIS B 1 244 ? -39.42004 37.17427 50.82738 1.000 73.44856 552 HIS B CA 1
ATOM 4016 C C . HIS B 1 244 ? -38.78429 35.81854 51.08841 1.000 67.49899 552 HIS B C 1
ATOM 4017 O O . HIS B 1 244 ? -39.03457 34.85500 50.35528 1.000 67.41643 552 HIS B O 1
ATOM 4024 N N A ARG B 1 245 ? -37.95660 35.75468 52.12865 0.500 64.76286 553 ARG B N 1
ATOM 4025 N N B ARG B 1 245 ? -37.95035 35.75122 52.12294 0.500 63.40772 553 ARG B N 1
ATOM 4026 C CA A ARG B 1 245 ? -37.39642 34.48882 52.57680 0.500 62.73860 553 ARG B CA 1
ATOM 4027 C CA B ARG B 1 245 ? -37.39280 34.47753 52.55012 0.500 60.27317 553 ARG B CA 1
ATOM 4028 C C A ARG B 1 245 ? -38.51708 33.53394 52.96847 0.500 60.15614 553 ARG B C 1
ATOM 4029 C C B ARG B 1 245 ? -38.51165 33.53272 52.97024 0.500 58.69229 553 ARG B C 1
ATOM 4030 O O A ARG B 1 245 ? -39.55204 33.95136 53.49426 0.500 60.87395 553 ARG B O 1
ATOM 4031 O O B ARG B 1 245 ? -39.53493 33.95053 53.51733 0.500 59.06487 553 ARG B O 1
ATOM 4046 N N . ARG B 1 246 ? -38.31174 32.24450 52.70775 1.000 56.42191 554 ARG B N 1
ATOM 4047 C CA . ARG B 1 246 ? -39.34866 31.25921 52.97861 1.000 52.73507 554 ARG B CA 1
ATOM 4048 C C . ARG B 1 246 ? -38.74276 29.86707 53.01609 1.000 47.66570 554 ARG B C 1
ATOM 4049 O O . ARG B 1 246 ? -37.80073 29.56646 52.28145 1.000 46.81787 554 ARG B O 1
ATOM 4057 N N . SER B 1 247 ? -39.29078 29.02551 53.88888 1.000 43.67621 555 SER B N 1
ATOM 4058 C CA . SER B 1 247 ? -39.04510 27.59216 53.85450 1.000 41.19859 555 SER B CA 1
ATOM 4059 C C . SER B 1 247 ? -40.39448 26.88590 53.86938 1.000 40.52752 555 SER B C 1
ATOM 4060 O O . SER B 1 247 ? -41.43114 27.49277 54.16509 1.000 41.01810 555 SER B O 1
ATOM 4063 N N . ALA B 1 248 ? -40.38294 25.59202 53.54244 1.000 39.27084 556 ALA B N 1
ATOM 4064 C CA . ALA B 1 248 ? -41.61770 24.80193 53.43257 1.000 40.07896 556 ALA B CA 1
ATOM 4065 C C . ALA B 1 248 ? -42.56842 25.42816 52.41234 1.000 43.41610 556 ALA B C 1
ATOM 4066 O O . ALA B 1 248 ? -43.77845 25.53334 52.62809 1.000 42.06634 556 ALA B O 1
ATOM 4068 N N . LEU B 1 249 ? -42.00420 25.85902 51.30024 1.000 43.38847 557 LEU B N 1
ATOM 4069 C CA . LEU B 1 249 ? -42.74174 26.45576 50.20052 1.000 46.03710 557 LEU B CA 1
ATOM 4070 C C . LEU B 1 249 ? -43.11880 25.39096 49.17810 1.000 51.92311 557 LEU B C 1
ATOM 4071 O O . LEU B 1 249 ? -42.49192 24.33074 49.08466 1.000 52.44718 557 LEU B O 1
ATOM 4076 N N . GLY B 1 250 ? -44.17973 25.68478 48.41231 1.000 54.00665 558 GLY B N 1
ATOM 4077 C CA . GLY B 1 250 ? -44.44935 24.94616 47.20311 1.000 56.32300 558 GLY B CA 1
ATOM 4078 C C . GLY B 1 250 ? -43.75521 25.58665 46.00777 1.000 57.38788 558 GLY B C 1
ATOM 4079 O O . GLY B 1 250 ? -43.44392 26.77336 46.01611 1.000 59.35547 558 GLY B O 1
ATOM 4080 N N . ILE B 1 251 ? -43.49580 24.78000 44.98240 1.000 56.93778 559 ILE B N 1
ATOM 4081 C CA . ILE B 1 251 ? -42.78202 25.25842 43.80492 1.000 54.69269 559 ILE B CA 1
ATOM 4082 C C . ILE B 1 251 ? -43.23731 24.45307 42.59926 1.000 57.31091 559 ILE B C 1
ATOM 4083 O O . ILE B 1 251 ? -43.54467 23.26446 42.70423 1.000 56.80740 559 ILE B O 1
ATOM 4088 N N . THR B 1 252 ? -43.29688 25.11393 41.44684 1.000 59.83252 560 THR B N 1
ATOM 4089 C CA . THR B 1 252 ? -43.61922 24.41665 40.21230 1.000 63.97384 560 THR B CA 1
ATOM 4090 C C . THR B 1 252 ? -43.16603 25.26445 39.03525 1.000 65.88861 560 THR B C 1
ATOM 4091 O O . THR B 1 252 ? -42.88238 26.45790 39.17263 1.000 65.81003 560 THR B O 1
ATOM 4095 N N . VAL B 1 253 ? -43.09611 24.62059 37.87544 1.000 65.56261 561 VAL B N 1
ATOM 4096 C CA . VAL B 1 253 ? -42.75372 25.27214 36.61751 1.000 66.76684 561 VAL B CA 1
ATOM 4097 C C . VAL B 1 253 ? -43.99263 25.27884 35.73244 1.000 70.63342 561 VAL B C 1
ATOM 4098 O O . VAL B 1 253 ? -44.61877 24.23341 35.51489 1.000 70.35504 561 VAL B O 1
ATOM 4100 N N . HIS B 1 254 ? -44.35009 26.45571 35.23154 1.000 73.66117 562 HIS B N 1
ATOM 4101 C CA . HIS B 1 254 ? -45.51106 26.60805 34.36214 1.000 75.78898 562 HIS B CA 1
ATOM 4102 C C . HIS B 1 254 ? -45.08546 27.37486 33.12074 1.000 78.27803 562 HIS B C 1
ATOM 4103 O O . HIS B 1 254 ? -44.76662 28.56593 33.20513 1.000 77.37824 562 HIS B O 1
ATOM 4110 N N . GLN B 1 255 ? -45.07989 26.68377 31.97851 1.000 82.91947 563 GLN B N 1
ATOM 4111 C CA . GLN B 1 255 ? -44.81351 27.29018 30.67298 1.000 84.66600 563 GLN B CA 1
ATOM 4112 C C . GLN B 1 255 ? -43.53276 28.12321 30.69073 1.000 84.88401 563 GLN B C 1
ATOM 4113 O O . GLN B 1 255 ? -43.48181 29.23544 30.16430 1.000 85.72865 563 GLN B O 1
ATOM 4115 N N . GLY B 1 256 ? -42.49306 27.58990 31.33075 1.000 82.68453 564 GLY B N 1
ATOM 4116 C CA . GLY B 1 256 ? -41.17883 28.20134 31.29025 1.000 83.33753 564 GLY B CA 1
ATOM 4117 C C . GLY B 1 256 ? -40.86026 29.20004 32.38267 1.000 83.17314 564 GLY B C 1
ATOM 4118 O O . GLY B 1 256 ? -39.84425 29.89757 32.27711 1.000 86.21291 564 GLY B O 1
ATOM 4119 N N . ARG B 1 257 ? -41.68452 29.29751 33.42485 1.000 78.17523 565 ARG B N 1
ATOM 4120 C CA . ARG B 1 257 ? -41.40072 30.15531 34.56584 1.000 73.05410 565 ARG B CA 1
ATOM 4121 C C . ARG B 1 257 ? -41.53298 29.33587 35.83953 1.000 72.95131 565 ARG B C 1
ATOM 4122 O O . ARG B 1 257 ? -42.24535 28.33198 35.86595 1.000 74.33563 565 ARG B O 1
ATOM 4124 N N . ILE B 1 258 ? -40.83468 29.76694 36.89074 1.000 71.48925 566 ILE B N 1
ATOM 4125 C CA . ILE B 1 258 ? -40.90257 29.12023 38.20032 1.000 66.68576 566 ILE B CA 1
ATOM 4126 C C . ILE B 1 258 ? -41.84547 29.91419 39.09264 1.000 68.44293 566 ILE B C 1
ATOM 4127 O O . ILE B 1 258 ? -41.74169 31.14320 39.18170 1.000 71.78864 566 ILE B O 1
ATOM 4132 N N . TYR B 1 259 ? -42.74208 29.21202 39.78275 1.000 67.65521 567 TYR B N 1
ATOM 4133 C CA . TYR B 1 259 ? -43.65512 29.81294 40.74475 1.000 64.41499 567 TYR B CA 1
ATOM 4134 C C . TYR B 1 259 ? -43.41570 29.18659 42.10855 1.000 62.84998 567 TYR B C 1
ATOM 4135 O O . TYR B 1 259 ? -43.40910 27.95935 42.22780 1.000 61.34873 567 TYR B O 1
ATOM 4144 N N . VAL B 1 260 ? -43.22526 30.01902 43.12925 1.000 61.61416 568 VAL B N 1
ATOM 4145 C CA . VAL B 1 260 ? -43.13365 29.55265 44.51093 1.000 61.39119 568 VAL B CA 1
ATOM 4146 C C . VAL B 1 260 ? -44.36737 30.04001 45.25922 1.000 64.04894 568 VAL B C 1
ATOM 4147 O O . VAL B 1 260 ? -44.84775 31.15785 45.02966 1.000 67.33728 568 VAL B O 1
ATOM 4151 N N . LEU B 1 261 ? -44.89556 29.18999 46.13748 1.000 61.41215 569 LEU B N 1
ATOM 4152 C CA . LEU B 1 261 ? -46.19859 29.41387 46.75405 1.000 62.00290 569 LEU B CA 1
ATOM 4153 C C . LEU B 1 261 ? -46.09698 29.23150 48.26044 1.000 60.46089 569 LEU B C 1
ATOM 4154 O O . LEU B 1 261 ? -45.78713 28.13361 48.73491 1.000 59.68650 569 LEU B O 1
ATOM 4159 N N . GLY B 1 262 ? -46.35783 30.30597 49.00491 1.000 59.41156 570 GLY B N 1
ATOM 4160 C CA . GLY B 1 262 ? -46.49381 30.22646 50.44517 1.000 58.44931 570 GLY B CA 1
ATOM 4161 C C . GLY B 1 262 ? -45.18506 29.93019 51.15566 1.000 56.55986 570 GLY B C 1
ATOM 4162 O O . GLY B 1 262 ? -44.09749 30.34271 50.73471 1.000 54.70914 570 GLY B O 1
ATOM 4163 N N . GLY B 1 263 ? -45.30337 29.20489 52.25857 1.000 56.56998 571 GLY B N 1
ATOM 4164 C CA . GLY B 1 263 ? -44.18306 28.89370 53.12101 1.000 55.48564 571 GLY B CA 1
ATOM 4165 C C . GLY B 1 263 ? -44.23602 29.69122 54.41325 1.000 54.20479 571 GLY B C 1
ATOM 4166 O O . GLY B 1 263 ? -45.16135 30.46245 54.67545 1.000 57.35061 571 GLY B O 1
ATOM 4167 N N . TYR B 1 264 ? -43.20714 29.47402 55.22494 1.000 53.15756 572 TYR B N 1
ATOM 4168 C CA . TYR B 1 264 ? -43.02215 30.15847 56.49554 1.000 52.90537 572 TYR B CA 1
ATOM 4169 C C . TYR B 1 264 ? -41.75618 30.99745 56.40284 1.000 54.95152 572 TYR B C 1
ATOM 4170 O O . TYR B 1 264 ? -40.72011 30.50843 55.93979 1.000 53.52649 572 TYR B O 1
ATOM 4179 N N . ASP B 1 265 ? -41.83924 32.26175 56.81631 1.000 57.67095 573 ASP B N 1
ATOM 4180 C CA . ASP B 1 265 ? -40.71801 33.18120 56.66732 1.000 61.26325 573 ASP B CA 1
ATOM 4181 C C . ASP B 1 265 ? -39.95422 33.41195 57.96698 1.000 62.49189 573 ASP B C 1
ATOM 4182 O O . ASP B 1 265 ? -39.12681 34.32428 58.03264 1.000 63.89958 573 ASP B O 1
ATOM 4187 N N . GLY B 1 266 ? -40.19190 32.59599 58.99060 1.000 63.63709 574 GLY B N 1
ATOM 4188 C CA . GLY B 1 266 ? -39.59334 32.80058 60.28992 1.000 65.55355 574 GLY B CA 1
ATOM 4189 C C . GLY B 1 266 ? -40.46742 33.55732 61.26544 1.000 70.06352 574 GLY B C 1
ATOM 4190 O O . GLY B 1 266 ? -40.18618 33.53647 62.47074 1.000 70.74418 574 GLY B O 1
ATOM 4191 N N . HIS B 1 267 ? -41.51909 34.21688 60.78146 1.000 71.75726 575 HIS B N 1
ATOM 4192 C CA . HIS B 1 267 ? -42.43402 34.95475 61.64369 1.000 75.99259 575 HIS B CA 1
ATOM 4193 C C . HIS B 1 267 ? -43.88647 34.66713 61.28368 1.000 75.85522 575 HIS B C 1
ATOM 4194 O O . HIS B 1 267 ? -44.74864 34.61854 62.16576 1.000 80.02693 575 HIS B O 1
ATOM 4201 N N . THR B 1 268 ? -44.17115 34.47439 59.99669 1.000 73.43715 576 THR B N 1
ATOM 4202 C CA . THR B 1 268 ? -45.54366 34.38796 59.51992 1.000 71.85891 576 THR B CA 1
ATOM 4203 C C . THR B 1 268 ? -45.65666 33.33963 58.42320 1.000 67.73020 576 THR B C 1
ATOM 4204 O O . THR B 1 268 ? -44.67606 32.98220 57.76817 1.000 65.49648 576 THR B O 1
ATOM 4208 N N . PHE B 1 269 ? -46.87924 32.84986 58.23607 1.000 65.31586 577 PHE B N 1
ATOM 4209 C CA . PHE B 1 269 ? -47.20575 32.01390 57.09131 1.000 63.15196 577 PHE B CA 1
ATOM 4210 C C . PHE B 1 269 ? -47.53867 32.90196 55.89932 1.000 66.07194 577 PHE B C 1
ATOM 4211 O O . PHE B 1 269 ? -48.31368 33.85561 56.02027 1.000 70.25038 577 PHE B O 1
ATOM 4219 N N . LEU B 1 270 ? -46.94569 32.59109 54.75282 1.000 67.29324 578 LEU B N 1
ATOM 4220 C CA . LEU B 1 270 ? -47.05302 33.42965 53.56921 1.000 67.13314 578 LEU B CA 1
ATOM 4221 C C . LEU B 1 270 ? -48.22359 33.00616 52.69400 1.000 68.63054 578 LEU B C 1
ATOM 4222 O O . LEU B 1 270 ? -48.45827 31.81555 52.47961 1.000 66.95827 578 LEU B O 1
ATOM 4227 N N . ASP B 1 271 ? -48.95778 33.99126 52.18332 1.000 73.99654 579 ASP B N 1
ATOM 4228 C CA . ASP B 1 271 ? -49.81093 33.77116 51.02612 1.000 77.63909 579 ASP B CA 1
ATOM 4229 C C . ASP B 1 271 ? -49.15103 34.25814 49.74568 1.000 80.34884 579 ASP B C 1
ATOM 4230 O O . ASP B 1 271 ? -49.69715 34.04741 48.65915 1.000 81.54149 579 ASP B O 1
ATOM 4235 N N . SER B 1 272 ? -47.97815 34.88063 49.86134 1.000 79.38514 580 SER B N 1
ATOM 4236 C CA . SER B 1 272 ? -47.26560 35.42453 48.71375 1.000 79.31018 580 SER B CA 1
ATOM 4237 C C . SER B 1 272 ? -46.93182 34.34306 47.69463 1.000 78.09517 580 SER B C 1
ATOM 4238 O O . SER B 1 272 ? -46.49625 33.24214 48.04579 1.000 81.07011 580 SER B O 1
ATOM 4241 N N . VAL B 1 273 ? -47.13559 34.67014 46.42157 1.000 73.96201 581 VAL B N 1
ATOM 4242 C CA . VAL B 1 273 ? -46.74292 33.82238 45.30186 1.000 72.96933 581 VAL B CA 1
ATOM 4243 C C . VAL B 1 273 ? -45.82424 34.64309 44.40649 1.000 75.94100 581 VAL B C 1
ATOM 4244 O O . VAL B 1 273 ? -46.25583 35.64629 43.82357 1.000 79.24702 581 VAL B O 1
ATOM 4248 N N . GLU B 1 274 ? -44.56495 34.22437 44.29614 1.000 73.06763 582 GLU B N 1
ATOM 4249 C CA . GLU B 1 274 ? -43.58626 34.91483 43.46940 1.000 73.93933 582 GLU B CA 1
ATOM 4250 C C . GLU B 1 274 ? -43.29822 34.11731 42.20321 1.000 73.90084 582 GLU B C 1
ATOM 4251 O O . GLU B 1 274 ? -43.35468 32.88428 42.19744 1.000 72.86872 582 GLU B O 1
ATOM 4257 N N . CYS B 1 275 ? -42.98479 34.83918 41.12711 1.000 76.49258 583 CYS B N 1
ATOM 4258 C CA . CYS B 1 275 ? -42.75590 34.25114 39.81400 1.000 77.30310 583 CYS B CA 1
ATOM 4259 C C . CYS B 1 275 ? -41.38352 34.66020 39.29876 1.000 79.51831 583 CYS B C 1
ATOM 4260 O O . CYS B 1 275 ? -41.05736 35.85204 39.26895 1.000 81.23540 583 CYS B O 1
ATOM 4263 N N . TYR B 1 276 ? -40.59215 33.67646 38.87686 1.000 76.37913 584 TYR B N 1
ATOM 4264 C CA . TYR B 1 276 ? -39.24584 33.90376 38.36470 1.000 75.88842 584 TYR B CA 1
ATOM 4265 C C . TYR B 1 276 ? -39.23446 33.75785 36.84880 1.000 77.46770 584 TYR B C 1
ATOM 4266 O O . TYR B 1 276 ? -39.68792 32.73961 36.31629 1.000 78.85434 584 TYR B O 1
ATOM 4275 N N . ASP B 1 277 ? -38.70569 34.77204 36.15813 1.000 78.16946 585 ASP B N 1
ATOM 4276 C CA . ASP B 1 277 ? -38.51448 34.70391 34.71572 1.000 79.62476 585 ASP B CA 1
ATOM 4277 C C . ASP B 1 277 ? -37.04528 34.45821 34.41914 1.000 78.76520 585 ASP B C 1
ATOM 4278 O O . ASP B 1 277 ? -36.20711 35.29538 34.78624 1.000 79.68867 585 ASP B O 1
ATOM 4283 N N . PRO B 1 278 ? -36.68223 33.33980 33.77995 1.000 81.17127 586 PRO B N 1
ATOM 4284 C CA . PRO B 1 278 ? -35.25827 33.00713 33.61033 1.000 82.42062 586 PRO B CA 1
ATOM 4285 C C . PRO B 1 278 ? -34.55299 33.79372 32.51945 1.000 86.98579 586 PRO B C 1
ATOM 4286 O O . PRO B 1 278 ? -33.31553 33.78080 32.47097 1.000 87.18667 586 PRO B O 1
ATOM 4290 N N . ASP B 1 279 ? -35.28343 34.46060 31.63629 1.000 90.07507 587 ASP B N 1
ATOM 4291 C CA . ASP B 1 279 ? -34.62754 35.24339 30.59878 1.000 92.29196 587 ASP B CA 1
ATOM 4292 C C . ASP B 1 279 ? -34.31948 36.65958 31.06196 1.000 87.50306 587 ASP B C 1
ATOM 4293 O O . ASP B 1 279 ? -33.36670 37.27477 30.56595 1.000 90.72231 587 ASP B O 1
ATOM 4298 N N . THR B 1 280 ? -35.08872 37.17566 32.02120 1.000 83.95744 588 THR B N 1
ATOM 4299 C CA . THR B 1 280 ? -34.80515 38.44912 32.66621 1.000 83.01894 588 THR B CA 1
ATOM 4300 C C . THR B 1 280 ? -34.15846 38.29174 34.03607 1.000 84.44103 588 THR B C 1
ATOM 4301 O O . THR B 1 280 ? -33.69405 39.28991 34.59771 1.000 86.26715 588 THR B O 1
ATOM 4303 N N . ASP B 1 281 ? -34.11908 37.07397 34.57735 1.000 84.94160 589 ASP B N 1
ATOM 4304 C CA . ASP B 1 281 ? -33.56191 36.78632 35.90326 1.000 86.34131 589 ASP B CA 1
ATOM 4305 C C . ASP B 1 281 ? -34.11717 37.74803 36.95703 1.000 83.87611 589 ASP B C 1
ATOM 4306 O O . ASP B 1 281 ? -33.38517 38.47204 37.63386 1.000 82.88446 589 ASP B O 1
ATOM 4311 N N . THR B 1 282 ? -35.44355 37.74745 37.08091 1.000 82.70351 590 THR B N 1
ATOM 4312 C CA . THR B 1 282 ? -36.12699 38.62997 38.01452 1.000 85.88027 590 THR B CA 1
ATOM 4313 C C . THR B 1 282 ? -37.29380 37.89732 38.66088 1.000 84.88723 590 THR B C 1
ATOM 4314 O O . THR B 1 282 ? -37.94718 37.06029 38.03228 1.000 82.48965 590 THR B O 1
ATOM 4318 N N . TRP B 1 283 ? -37.55014 38.23079 39.92399 1.000 85.79998 591 TRP B N 1
ATOM 4319 C CA . TRP B 1 283 ? -38.68126 37.71391 40.68137 1.000 83.57429 591 TRP B CA 1
ATOM 4320 C C . TRP B 1 283 ? -39.70974 38.81992 40.88138 1.000 86.37571 591 TRP B C 1
ATOM 4321 O O . TRP B 1 283 ? -39.35850 39.99181 41.03705 1.000 85.31953 591 TRP B O 1
ATOM 4332 N N . SER B 1 284 ? -40.98536 38.44205 40.89449 1.000 89.05321 592 SER B N 1
ATOM 4333 C CA . SER B 1 284 ? -42.03133 39.38881 41.25721 1.000 88.54633 592 SER B CA 1
ATOM 4334 C C . SER B 1 284 ? -43.28105 38.62790 41.67743 1.000 87.77735 592 SER B C 1
ATOM 4335 O O . SER B 1 284 ? -43.51582 37.49717 41.24238 1.000 84.48095 592 SER B O 1
ATOM 4338 N N . GLU B 1 285 ? -44.07858 39.27037 42.52639 1.000 88.66960 593 GLU B N 1
ATOM 4339 C CA . GLU B 1 285 ? -45.30542 38.66474 43.02926 1.000 89.88034 593 GLU B CA 1
ATOM 4340 C C . GLU B 1 285 ? -46.35638 38.62086 41.92568 1.000 88.86124 593 GLU B C 1
ATOM 4341 O O . GLU B 1 285 ? -46.74057 39.66222 41.38239 1.000 89.86676 593 GLU B O 1
ATOM 4343 N N . VAL B 1 286 ? -46.82013 37.41871 41.59357 1.000 88.67927 594 VAL B N 1
ATOM 4344 C CA . VAL B 1 286 ? -47.82764 37.26171 40.54860 1.000 87.92752 594 VAL B CA 1
ATOM 4345 C C . VAL B 1 286 ? -49.23336 37.23966 41.13314 1.000 89.44277 594 VAL B C 1
ATOM 4346 O O . VAL B 1 286 ? -50.17322 37.75803 40.52494 1.000 91.32447 594 VAL B O 1
ATOM 4348 N N . THR B 1 287 ? -49.39872 36.65088 42.31297 1.000 89.10086 595 THR B N 1
ATOM 4349 C CA . THR B 1 287 ? -50.70509 36.54477 42.94856 1.000 88.33748 595 THR B CA 1
ATOM 4350 C C . THR B 1 287 ? -50.49558 36.27657 44.43386 1.000 84.53029 595 THR B C 1
ATOM 4351 O O . THR B 1 287 ? -49.36465 36.24128 44.92741 1.000 84.29878 595 THR B O 1
ATOM 4355 N N . ARG B 1 288 ? -51.60469 36.10333 45.14617 1.000 83.20996 596 ARG B N 1
ATOM 4356 C CA . ARG B 1 288 ? -51.59709 35.72818 46.55099 1.000 82.71047 596 ARG B CA 1
ATOM 4357 C C . ARG B 1 288 ? -52.58077 34.58677 46.75703 1.000 81.28659 596 ARG B C 1
ATOM 4358 O O . ARG B 1 288 ? -53.64361 34.55206 46.12968 1.000 82.14975 596 ARG B O 1
ATOM 4360 N N . MET B 1 289 ? -52.21505 33.64386 47.62010 1.000 78.68111 597 MET B N 1
ATOM 4361 C CA . MET B 1 289 ? -53.11464 32.54629 47.93228 1.000 76.47069 597 MET B CA 1
ATOM 4362 C C . MET B 1 289 ? -54.29054 33.05195 48.76817 1.000 79.55760 597 MET B C 1
ATOM 4363 O O . MET B 1 289 ? -54.22256 34.10115 49.41608 1.000 81.30056 597 MET B O 1
ATOM 4368 N N . THR B 1 290 ? -55.38330 32.28190 48.74999 1.000 80.40927 598 THR B N 1
ATOM 4369 C CA . THR B 1 290 ? -56.58038 32.67141 49.49430 1.000 81.36997 598 THR B CA 1
ATOM 4370 C C . THR B 1 290 ? -56.29487 32.82788 50.98319 1.000 79.98077 598 THR B C 1
ATOM 4371 O O . THR B 1 290 ? -57.00238 33.56571 51.67714 1.000 81.88415 598 THR B O 1
ATOM 4373 N N . SER B 1 291 ? -55.26487 32.15066 51.48600 1.000 74.71904 599 SER B N 1
ATOM 4374 C CA . SER B 1 291 ? -54.83878 32.27750 52.87068 1.000 68.49509 599 SER B CA 1
ATOM 4375 C C . SER B 1 291 ? -53.41330 31.75071 52.97275 1.000 64.89105 599 SER B C 1
ATOM 4376 O O . SER B 1 291 ? -53.02462 30.84592 52.23164 1.000 66.32773 599 SER B O 1
ATOM 4379 N N . GLY B 1 292 ? -52.63720 32.34147 53.87894 1.000 60.68887 600 GLY B N 1
ATOM 4380 C CA . GLY B 1 292 ? -51.26576 31.90496 54.06476 1.000 56.67972 600 GLY B CA 1
ATOM 4381 C C . GLY B 1 292 ? -51.19058 30.50709 54.64754 1.000 54.97683 600 GLY B C 1
ATOM 4382 O O . GLY B 1 292 ? -52.01605 30.09673 55.46284 1.000 58.15983 600 GLY B O 1
ATOM 4383 N N . ARG B 1 293 ? -50.16849 29.76919 54.22420 1.000 54.66018 601 ARG B N 1
ATOM 4384 C CA . ARG B 1 293 ? -49.99971 28.38008 54.62632 1.000 54.05880 601 ARG B CA 1
ATOM 4385 C C . ARG B 1 293 ? -48.59082 27.94754 54.25256 1.000 49.54962 601 ARG B C 1
ATOM 4386 O O . ARG B 1 293 ? -47.93498 28.58115 53.42515 1.000 49.97782 601 ARG B O 1
ATOM 4394 N N . SER B 1 294 ? -48.13413 26.86148 54.87706 1.000 46.16345 602 SER B N 1
ATOM 4395 C CA . SER B 1 294 ? -46.84873 26.25364 54.56848 1.000 44.88984 602 SER B CA 1
ATOM 4396 C C . SER B 1 294 ? -47.06272 24.77753 54.25638 1.000 43.61855 602 SER B C 1
ATOM 4397 O O . SER B 1 294 ? -48.13796 24.22189 54.49783 1.000 42.89225 602 SER B O 1
ATOM 4400 N N . GLY B 1 295 ? -46.02784 24.14170 53.71389 1.000 40.56143 603 GLY B N 1
ATOM 4401 C CA . GLY B 1 295 ? -46.04602 22.69499 53.52831 1.000 37.82451 603 GLY B CA 1
ATOM 4402 C C . GLY B 1 295 ? -47.06870 22.16992 52.54041 1.000 42.59932 603 GLY B C 1
ATOM 4403 O O . GLY B 1 295 ? -47.64165 21.09299 52.76333 1.000 42.81622 603 GLY B O 1
ATOM 4404 N N . VAL B 1 296 ? -47.30166 22.89290 51.44460 1.000 42.65894 604 VAL B N 1
ATOM 4405 C CA . VAL B 1 296 ? -48.25698 22.46988 50.42443 1.000 43.45032 604 VAL B CA 1
ATOM 4406 C C . VAL B 1 296 ? -47.59791 21.51799 49.43481 1.000 46.20202 604 VAL B C 1
ATOM 4407 O O . VAL B 1 296 ? -46.36443 21.41883 49.36716 1.000 48.08615 604 VAL B O 1
ATOM 4411 N N . GLY B 1 297 ? -48.42116 20.82774 48.65251 1.000 47.33141 605 GLY B N 1
ATOM 4412 C CA . GLY B 1 297 ? -47.97377 20.10969 47.46883 1.000 47.77382 605 GLY B CA 1
ATOM 4413 C C . GLY B 1 297 ? -48.48283 20.85452 46.24706 1.000 50.64376 605 GLY B C 1
ATOM 4414 O O . GLY B 1 297 ? -49.61228 21.34714 46.24581 1.000 54.76684 605 GLY B O 1
ATOM 4415 N N . VAL B 1 298 ? -47.64262 20.95433 45.22101 1.000 52.61622 606 VAL B N 1
ATOM 4416 C CA . VAL B 1 298 ? -47.93576 21.76988 44.04376 1.000 55.93041 606 VAL B CA 1
ATOM 4417 C C . VAL B 1 298 ? -47.60852 20.97976 42.78540 1.000 57.51295 606 VAL B C 1
ATOM 4418 O O . VAL B 1 298 ? -46.61657 20.24509 42.73956 1.000 60.74345 606 VAL B O 1
ATOM 4422 N N . ALA B 1 299 ? -48.43957 21.13904 41.75713 1.000 59.76142 607 ALA B N 1
ATOM 4423 C CA . ALA B 1 299 ? -48.15625 20.54486 40.46185 1.000 61.90209 607 ALA B CA 1
ATOM 4424 C C . ALA B 1 299 ? -49.02476 21.24854 39.43011 1.000 64.07604 607 ALA B C 1
ATOM 4425 O O . ALA B 1 299 ? -49.90496 22.04284 39.77006 1.000 67.57422 607 ALA B O 1
ATOM 4427 N N . VAL B 1 300 ? -48.74695 20.96256 38.16307 1.000 62.72943 608 VAL B N 1
ATOM 4428 C CA . VAL B 1 300 ? -49.38363 21.63474 37.03788 1.000 62.91769 608 VAL B CA 1
ATOM 4429 C C . VAL B 1 300 ? -50.11052 20.58751 36.20387 1.000 68.61157 608 VAL B C 1
ATOM 4430 O O . VAL B 1 300 ? -49.51306 19.57739 35.81462 1.000 71.12712 608 VAL B O 1
ATOM 4432 N N . THR B 1 301 ? -51.39758 20.81565 35.93739 1.000 71.30109 609 THR B N 1
ATOM 4433 C CA . THR B 1 301 ? -52.13420 19.90983 35.06194 1.000 80.54803 609 THR B CA 1
ATOM 4434 C C . THR B 1 301 ? -53.28807 20.65964 34.40322 1.000 88.01051 609 THR B C 1
ATOM 4435 O O . THR B 1 301 ? -53.36959 21.89072 34.45756 1.000 80.68311 609 THR B O 1
ATOM 4439 N N . MET B 1 302 ? -54.18188 19.89158 33.78076 1.000 100.71023 610 MET B N 1
ATOM 4440 C CA . MET B 1 302 ? -55.18182 20.38499 32.84652 1.000 109.43071 610 MET B CA 1
ATOM 4441 C C . MET B 1 302 ? -56.30561 21.13753 33.56129 1.000 111.18403 610 MET B C 1
ATOM 4442 O O . MET B 1 302 ? -56.37206 21.21440 34.79201 1.000 111.55180 610 MET B O 1
ATOM 4447 N N . GLU B 1 303 ? -57.21079 21.68306 32.75068 1.000 112.54135 611 GLU B N 1
ATOM 4448 C CA . GLU B 1 303 ? -58.31014 22.48300 33.26088 1.000 113.87599 611 GLU B CA 1
ATOM 4449 C C . GLU B 1 303 ? -59.32872 21.60508 33.98606 1.000 116.09869 611 GLU B C 1
ATOM 4450 O O . GLU B 1 303 ? -59.52320 20.44035 33.62877 1.000 119.01358 611 GLU B O 1
ATOM 4452 N N . PRO B 1 304 ? -59.99721 22.14521 35.01897 1.000 114.48882 612 PRO B N 1
ATOM 4453 C CA . PRO B 1 304 ? -61.05654 21.41145 35.71680 1.000 111.09055 612 PRO B CA 1
ATOM 4454 C C . PRO B 1 304 ? -62.39893 21.53710 35.00288 1.000 104.86677 612 PRO B C 1
ATOM 4455 O O . PRO B 1 304 ? -62.38795 21.76788 33.79583 1.000 100.07994 612 PRO B O 1
ATOM 4462 N N . TRP C 2 2 ? -38.59965 22.48353 71.11676 1.000 82.50376 -1 TRP P N 1
ATOM 4463 C CA . TRP C 2 2 ? -39.22818 23.74599 70.73896 1.000 81.37841 -1 TRP P CA 1
ATOM 4464 C C . TRP C 2 2 ? -40.71599 23.55173 70.45344 1.000 75.68897 -1 TRP P C 1
ATOM 4465 O O . TRP C 2 2 ? -41.12628 22.50870 69.94784 1.000 78.80397 -1 TRP P O 1
ATOM 4467 N N . ARG C 2 3 ? -41.52421 24.56306 70.78020 1.000 69.84087 0 ARG P N 1
ATOM 4468 C CA . ARG C 2 3 ? -42.96599 24.43071 70.59967 1.000 62.45546 0 ARG P CA 1
ATOM 4469 C C . ARG C 2 3 ? -43.36417 24.53065 69.13178 1.000 57.24517 0 ARG P C 1
ATOM 4470 O O . ARG C 2 3 ? -44.39733 23.98077 68.73751 1.000 54.84906 0 ARG P O 1
ATOM 4478 N N . CYS C 2 4 ? -42.56121 25.20840 68.31193 1.000 52.83758 1 CYS P N 1
ATOM 4479 C CA . CYS C 2 4 ? -42.83298 25.38392 66.89171 1.000 50.74118 1 CYS P CA 1
ATOM 4480 C C . CYS C 2 4 ? -41.66185 24.85697 66.07697 1.000 47.24145 1 CYS P C 1
ATOM 4481 O O . CYS C 2 4 ? -40.50410 25.15980 66.38304 1.000 51.27549 1 CYS P O 1
ATOM 4484 N N . ASP C 2 5 ? -41.96695 24.08412 65.03949 1.000 41.84643 2 ASP P N 1
ATOM 4485 C CA . ASP C 2 5 ? -40.95931 23.61705 64.09488 1.000 40.50199 2 ASP P CA 1
ATOM 4486 C C . ASP C 2 5 ? -40.37863 24.82840 63.37732 1.000 40.71791 2 ASP P C 1
ATOM 4487 O O . ASP C 2 5 ? -41.11662 25.51203 62.65603 1.000 38.98738 2 ASP P O 1
ATOM 4492 N N . PRO C 2 6 ? -39.08775 25.14075 63.55005 1.000 43.87699 3 PRO P N 1
ATOM 4493 C CA . PRO C 2 6 ? -38.55714 26.39131 62.98487 1.000 43.74039 3 PRO P CA 1
ATOM 4494 C C . PRO C 2 6 ? -38.61214 26.44275 61.47201 1.000 46.06079 3 PRO P C 1
ATOM 4495 O O . PRO C 2 6 ? -38.59648 27.54139 60.90189 1.000 47.29558 3 PRO P O 1
ATOM 4499 N N . GLU C 2 7 ? -38.68567 25.28944 60.81221 1.000 41.42555 4 GLU P N 1
ATOM 4500 C CA . GLU C 2 7 ? -38.69918 25.19259 59.36181 1.000 40.78736 4 GLU P CA 1
ATOM 4501 C C . GLU C 2 7 ? -40.09193 25.32966 58.76598 1.000 39.73349 4 GLU P C 1
ATOM 4502 O O . GLU C 2 7 ? -40.23477 25.86512 57.66254 1.000 43.21830 4 GLU P O 1
ATOM 4508 N N . THR C 2 8 ? -41.11470 24.82836 59.45113 1.000 36.56145 5 THR P N 1
ATOM 4509 C CA . THR C 2 8 ? -42.44411 24.71089 58.85889 1.000 36.48492 5 THR P CA 1
ATOM 4510 C C . THR C 2 8 ? -43.50505 25.52416 59.57986 1.000 39.46252 5 THR P C 1
ATOM 4511 O O . THR C 2 8 ? -44.58630 25.74782 59.03837 1.000 41.58873 5 THR P O 1
ATOM 4520 N N . GLU C 2 10 ? -45.13357 24.48568 62.09737 1.000 37.75280 7 GLU P N 1
ATOM 4521 C CA . GLU C 2 10 ? -46.10004 23.57028 62.71038 1.000 38.31586 7 GLU P CA 1
ATOM 4522 C C . GLU C 2 10 ? -45.86637 23.40571 64.20823 1.000 40.57699 7 GLU P C 1
ATOM 4523 O O . GLU C 2 10 ? -44.72939 23.38715 64.68059 1.000 39.77267 7 GLU P O 1
ATOM 4529 N N A CYS C 2 11 ? -46.95881 23.28129 64.95105 0.500 41.53965 8 CYS P N 1
ATOM 4530 N N B CYS C 2 11 ? -46.95943 23.31097 64.95937 0.500 44.23443 8 CYS P N 1
ATOM 4531 C CA A CYS C 2 11 ? -46.87666 23.05263 66.38270 0.500 44.72295 8 CYS P CA 1
ATOM 4532 C CA B CYS C 2 11 ? -46.88076 23.07312 66.39434 0.500 50.09146 8 CYS P CA 1
ATOM 4533 C C A CYS C 2 11 ? -46.47482 21.61524 66.67436 0.500 46.89380 8 CYS P C 1
ATOM 4534 C C B CYS C 2 11 ? -46.42745 21.64046 66.64963 0.500 49.05056 8 CYS P C 1
ATOM 4535 O O A CYS C 2 11 ? -46.79341 20.70453 65.91027 0.500 45.91191 8 CYS P O 1
ATOM 4536 O O B CYS C 2 11 ? -46.66450 20.75312 65.82986 0.500 48.44892 8 CYS P O 1
#

Organism: Homo sapiens (NCBI:txid9606)

InterPro domains:
  IPR000210 BTB/POZ domain [PF00651] (67-178)
  IPR000210 BTB/POZ domain [PS50097] (77-149)
  IPR000210 BTB/POZ domain [SM00225] (77-179)
  IPR006652 Kelch repeat type 1 [PF01344] (321-359)
  IPR006652 Kelch repeat type 1 [PF01344] (361-410)
  IPR006652 Kelch repeat type 1 [PF01344] (412-456)
  IPR006652 Kelch repeat type 1 [SM00612] (327-372)
  IPR006652 Kelch repeat type 1 [SM00612] (373-423)
  IPR006652 Kelch repeat type 1 [SM00612] (424-470)
  IPR006652 Kelch repeat type 1 [SM00612] (471-517)
  IPR006652 Kelch repeat type 1 [SM00612] (518-564)
  IPR006652 Kelch repeat type 1 [SM00612] (565-611)
  IPR011333 SKP1/BTB/POZ domain superfamily [G3DSA:3.30.710.10] (45-180)
  IPR011333 SKP1/BTB/POZ domain superfamily [SSF54695] (53-177)
  IPR011705 BTB/Kelch-associated [PF07707] (184-284)
  IPR011705 BTB/Kelch-associated [SM00875] (184-286)
  IPR015915 Kelch-type beta-propeller [G3DSA:2.120.10.80] (309-624)
  IPR015915 Kelch-type beta-propeller [SSF117281] (327-608)
  IPR017096 BTB-kelch protein [PIRSF037037] (39-613)
  IPR030563 Kelch-like ECH-associated protein 1, BTB/POZ domain [cd18248] (56-180)

Solvent-accessible surface area: 22920 Å² total

Secondary structure (DSSP, 8-state):
--EEEEEE--EESEE---EEEE-TTT--EEE-PPPSS--BS-EEEEETTEEEEE--EEEETTEEEE---EEEEETTTTEEEEEPPPSS--BT-EEEEETTEEEEE--EETTEEP--EEEEETTTTEEEE-PPPSS--BS-EEEEETTEEEEEEEE-SS-EEEEEEEEETTTTEEEE-PPPSS--BS-EEEEETTEEEEE--B-SS-B---EEEEETTTTEEEE-PPPSS--BS-EEEEETTEEEEE--B-SS-B--EEEEEETTTTEEEEEEE-SS--BS-EEEEEEPPP--/-EEEEE--EESEE---EEEEETTTTEEEE-PPPSS--BS-EEEEETTEEEEE--EEEETTEEEE---EEEEETTTTEEEE-PPPSS--BT-EEEEETTEEEEE--EETTEE---EEEEETTTTEEEEEPPPSS--BS-EEEEETTEEEEEEEE-SS-EEEEEEEEETTTTEEEE-PPPSS--BS-EEEEETTEEEEE--B-SS-B---EEEEETTTTEEEE-PPPSS--BS-EEEEETTEEEEE-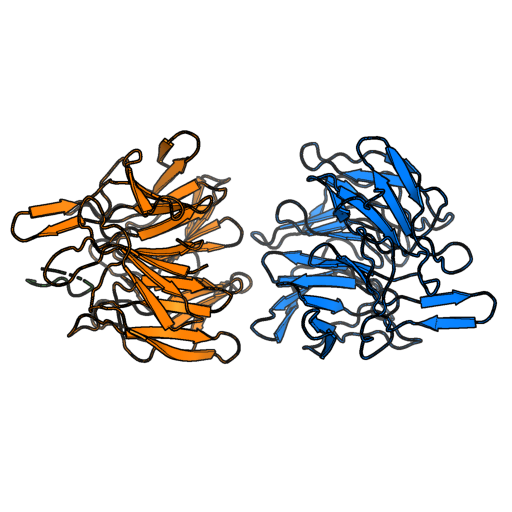-B-SSSB--EEEEEETTTTEEEEEEE-SS--BS-EEEEE---/--S-S----

Foldseek 3Di:
DAKWKWWAWFDDPWIFFWIWTAHLPVGDIDTFDTHPARFFQWAWEDFPQKIKTAWGKGGDPVDIFTDQWIWIAHLQVSDIDTFDGDPAGFGQWEWEDAPRKIKIAWHDGVLRQFQWIWIAHVVVSDIDTFAGEPARFHLWYWEAAPRKIKTAWHDRNDATAQWMWIADVVVSDIGTADGEPAGFGQWYWYDFPRKIKTAWHDGPPFTDFWMWIAHPVVSDIGTFDGEPARFGQWEWEDDPRKIKIAWGDGPPDTFQWIWIAHVVVSDIDTRHGHPDGGGRIHIYMGDHHDPD/DWKWWAWFDDQWIFFWIWTADLVVLDIDTFDTHPAGFFQWAWEDFPQKIKTAWGWTGDPVDTFTFQWIWIAHQVVSDIDTFDGDPAGFGQWEWDAAPRKIKIAWHDGVLDTFQWIWIADPVVSDIDTFAGHPARFGLWYWEAAPRKIKTAWHDRNDATFQWMWIADVVVSDIDTADGAPARFGQWYWYDAPRKIKTAWHDRPDFTDQWMWIAHVVVSDIDTFDGEPAGFGQWEWEDDPRKIKIAWHDGPPDTFQFIWIAHVVVRDIDTSHGHPDGGGRIYMYDGDHD/DQDDPVDGD

Sequence (588 aa):
VGRLIYTAGGYFRQQSLSYLEAYNPSDGTWLRLADLQQVPRSGLAGCVVGGLLYAVGGRNNSPDGNTDSSALDCCYNPMMTNQWSSPPCAPMSVVPRNRIGVGVIDGHIYAVGGSHGCCIHHHNSVERYEPERDEWHLVAPMLTRRIGVGVAVLNRRLLYAVGGFDGTNRLNSAECYYPERNEWRMITAMNTIRSSGAGVCVVLHNCIYAAGGYDGQDDQLNSVERYDVATATTWTFVAPMKHRRSALGITVHQGRIYVVLGGYDGHTFLDSVECYDPDTDTTWSSEVTRMTSGRSGVGVVAVTMEPSRKRLIYTAGGYFRQSLSSYLEAYNPSDGTWLRLADLQVPRSGLAGCVVGGLLYAVGGRNNSPDGNTDSSALDCYNPMTNQWSPCAPMSVPRNRIGVGVIDGHIYAVGGSHGCCIHHNSSVERYEPERDEWHLVAPMLTRRIGVGVAVLNRLLYAVGGFDGTNRLNSAECYYPERNEWRMITAMNTIRSGAGVCVLHNCIYAAGGYDGQDQLNSVERYDVATATWTFVAPMKHRRRSALGITVHQGRIYVLGGYDGHTFLDSVECYDPDTDTWSEVTRMTSGRSGVGVAVTMEPWRCDPETECC

GO terms:
  GO:0043161 proteasome-mediated ubiquitin-dependent protein catabolic process (P, IDA)
  GO:1902883 negative regulation of response to oxidative stress (P, IDA)
  GO:0006511 ubiquitin-dependent protein catabolic process (P, IDA)
  GO:1990756 ubiquitin-like ligase-substrate adaptor activity (F, IDA)
  GO:0140416 transcription regulator inhibitor activity (F, IDA)
  GO:0000122 negative regulation of transcription by RNA polymerase II (P, IDA)
  GO:0005829 cytosol (C, TAS)
  GO:0032436 positive regulation of proteasomal ubiquitin-dependent protein catabolic process (P, TAS)
  GO:0061629 RNA polymerase II-specific DNA-binding transcription factor binding (F, IPI)
  GO:0005515 protein binding (F, IPI)
  GO:0034599 cellular response to oxidative stress (P, IDA)
  GO:0005737 cytoplasm (C, IDA)
  GO:0016234 inclusion body (C, IDA)
  GO:0010506 regulation of autophagy (P, IDA)
  GO:0031463 Cul3-RING ubiquitin ligase complex (C, IDA)
  GO:0016567 protein ubiquitination (P, IDA)
  GO:0005634 nucleus (C, EXP)
  GO:0005737 cytoplasm (C, EXP)
  GO:0005654 nucleoplasm (C, IDA)
  GO:0005829 cytosol (C, IDA)

B-factor: mean 47.86, std 19.83, range [19.65, 134.13]

Radius of gyration: 26.44 Å; Cα contacts (8 Å, |Δi|>4): 1986; chains: 3; bounding box: 53×44×87 Å

Nearest PDB structures (foldseek):
  4iqk-assembly1_A  TM=1.000E+00  e=1.445E-52  Homo sapiens
  7xot-assembly1_A  TM=9.982E-01  e=4.977E-51  Homo sapiens
  7xm3-assembly1_A  TM=9.965E-01  e=7.248E-50  Homo sapiens
  8ehv-assembly2_B  TM=1.001E+00  e=3.513E-49  Homo sapiens
  7pvp-assembly1_A  TM=9.879E-01  e=4.691E-35  synthetic construct